Protein AF-0000000077535745 (afdb_homodimer)

Structure (mmCIF, N/CA/C/O backbone):
data_AF-0000000077535745-model_v1
#
loop_
_entity.id
_entity.type
_entity.pdbx_description
1 polymer 'ABC-type Fe3+ transport system'
#
loop_
_atom_site.group_PDB
_atom_site.id
_atom_site.type_symbol
_atom_site.label_atom_id
_atom_site.label_alt_id
_atom_site.label_comp_id
_atom_site.label_asym_id
_atom_site.label_entity_id
_atom_site.label_seq_id
_atom_site.pdbx_PDB_ins_code
_atom_site.Cartn_x
_atom_site.Cartn_y
_atom_site.Cartn_z
_atom_site.occupancy
_atom_site.B_iso_or_equiv
_atom_site.auth_seq_id
_atom_site.auth_comp_id
_atom_site.auth_asym_id
_atom_site.auth_atom_id
_atom_site.pdbx_PDB_model_num
ATOM 1 N N . MET A 1 1 ? -12.023 13.023 -37.688 1 26.36 1 MET A N 1
ATOM 2 C CA . MET A 1 1 ? -11.43 14.273 -37.219 1 26.36 1 MET A CA 1
ATOM 3 C C . MET A 1 1 ? -12.102 14.742 -35.938 1 26.36 1 MET A C 1
ATOM 5 O O . MET A 1 1 ? -13.055 15.523 -35.969 1 26.36 1 MET A O 1
ATOM 9 N N . GLY A 1 2 ? -12.422 13.891 -35 1 31.05 2 GLY A N 1
ATOM 10 C CA . GLY A 1 2 ? -13.164 14.219 -33.781 1 31.05 2 GLY A CA 1
ATOM 11 C C . GLY A 1 2 ? -12.516 15.32 -32.969 1 31.05 2 GLY A C 1
ATOM 12 O O . GLY A 1 2 ? -11.336 15.234 -32.625 1 31.05 2 GLY A O 1
ATOM 13 N N . ALA A 1 3 ? -13.023 16.625 -33.156 1 29.44 3 ALA A N 1
ATOM 14 C CA . ALA A 1 3 ? -12.547 17.859 -32.531 1 29.44 3 ALA A CA 1
ATOM 15 C C . ALA A 1 3 ? -12.359 17.672 -31.016 1 29.44 3 ALA A C 1
ATOM 17 O O . ALA A 1 3 ? -13.297 17.281 -30.312 1 29.44 3 ALA A O 1
ATOM 18 N N . ASN A 1 4 ? -11.219 17.328 -30.594 1 34.12 4 ASN A N 1
ATOM 19 C CA . ASN A 1 4 ? -10.883 17.469 -29.172 1 34.12 4 ASN A CA 1
ATOM 20 C C . ASN A 1 4 ? -11.234 18.844 -28.641 1 34.12 4 ASN A C 1
ATOM 22 O O . ASN A 1 4 ? -10.5 19.812 -28.875 1 34.12 4 ASN A O 1
ATOM 26 N N . ALA A 1 5 ? -12.516 19.203 -28.734 1 35.78 5 ALA A N 1
ATOM 27 C CA . ALA A 1 5 ? -12.82 20.5 -28.141 1 35.78 5 ALA A CA 1
ATOM 28 C C . ALA A 1 5 ? -12.07 20.703 -26.828 1 35.78 5 ALA A C 1
ATOM 30 O O . ALA A 1 5 ? -12.273 19.953 -25.875 1 35.78 5 ALA A O 1
ATOM 31 N N . ALA A 1 6 ? -11.055 21.344 -26.859 1 37.66 6 ALA A N 1
ATOM 32 C CA . ALA A 1 6 ? -10.328 21.812 -25.672 1 37.66 6 ALA A CA 1
ATOM 33 C C . ALA A 1 6 ? -11.289 22.438 -24.656 1 37.66 6 ALA A C 1
ATOM 35 O O . ALA A 1 6 ? -11.953 23.422 -24.953 1 37.66 6 ALA A O 1
ATOM 36 N N . VAL A 1 7 ? -11.898 21.812 -23.719 1 40.53 7 VAL A N 1
ATOM 37 C CA . VAL A 1 7 ? -12.68 22.406 -22.641 1 40.53 7 VAL A CA 1
ATOM 38 C C . VAL A 1 7 ? -11.945 23.625 -22.078 1 40.53 7 VAL A C 1
ATOM 40 O O . VAL A 1 7 ? -10.766 23.547 -21.734 1 40.53 7 VAL A O 1
ATOM 43 N N . SER A 1 8 ? -12.227 24.781 -22.344 1 42.53 8 SER A N 1
ATOM 44 C CA . SER A 1 8 ? -11.672 26.031 -21.828 1 42.53 8 SER A CA 1
ATOM 45 C C . SER A 1 8 ? -11.477 25.969 -20.328 1 42.53 8 SER A C 1
ATOM 47 O O . SER A 1 8 ? -12.359 25.516 -19.594 1 42.53 8 SER A O 1
ATOM 49 N N . PRO A 1 9 ? -10.281 25.922 -19.844 1 52.22 9 PRO A N 1
ATOM 50 C CA . PRO A 1 9 ? -10.094 25.969 -18.391 1 52.22 9 PRO A CA 1
ATOM 51 C C . PRO A 1 9 ? -11.023 26.969 -17.719 1 52.22 9 PRO A C 1
ATOM 53 O O . PRO A 1 9 ? -11.164 28.109 -18.188 1 52.22 9 PRO A O 1
ATOM 56 N N . SER A 1 10 ? -12.078 26.578 -17.094 1 62.28 10 SER A N 1
ATOM 57 C CA . SER A 1 10 ? -13.016 27.453 -16.391 1 62.28 10 SER A CA 1
ATOM 58 C C . SER A 1 10 ? -12.289 28.5 -15.555 1 62.28 10 SER A C 1
ATOM 60 O O . SER A 1 10 ? -11.352 28.172 -14.82 1 62.28 10 SER A O 1
ATOM 62 N N . ALA A 1 11 ? -12.398 29.781 -15.805 1 79.31 11 ALA A N 1
ATOM 63 C CA . ALA A 1 11 ? -11.82 30.938 -15.125 1 79.31 11 ALA A CA 1
ATOM 64 C C . ALA A 1 11 ? -12.117 30.891 -13.625 1 79.31 11 ALA A C 1
ATOM 66 O O . ALA A 1 11 ? -13.211 30.5 -13.211 1 79.31 11 ALA A O 1
ATOM 67 N N . ARG A 1 12 ? -11.086 31.078 -12.75 1 88.88 12 ARG A N 1
ATOM 68 C CA . ARG A 1 12 ? -11.273 31.109 -11.305 1 88.88 12 ARG A CA 1
ATOM 69 C C . ARG A 1 12 ? -12.141 32.281 -10.883 1 88.88 12 ARG A C 1
ATOM 71 O O . ARG A 1 12 ? -12.055 33.375 -11.484 1 88.88 12 ARG A O 1
ATOM 78 N N . TRP A 1 13 ? -13.039 32.094 -9.984 1 93.81 13 TRP A N 1
ATOM 79 C CA . TRP A 1 13 ? -13.828 33.156 -9.344 1 93.81 13 TRP A CA 1
ATOM 80 C C . TRP A 1 13 ? -13.055 33.781 -8.195 1 93.81 13 TRP A C 1
ATOM 82 O O . TRP A 1 13 ? -12.688 33.125 -7.23 1 93.81 13 TRP A O 1
ATOM 92 N N . VAL A 1 14 ? -12.789 35.031 -8.289 1 96.44 14 VAL A N 1
ATOM 93 C CA . VAL A 1 14 ? -12.094 35.781 -7.238 1 96.44 14 VAL A CA 1
ATOM 94 C C . VAL A 1 14 ? -13.117 36.438 -6.312 1 96.44 14 VAL A C 1
ATOM 96 O O . VAL A 1 14 ? -13.945 37.25 -6.762 1 96.44 14 VAL A O 1
ATOM 99 N N . GLU A 1 15 ? -13.023 36.062 -5.062 1 97.81 15 GLU A N 1
ATOM 100 C CA . GLU A 1 15 ? -13.984 36.594 -4.102 1 97.81 15 GLU A CA 1
ATOM 101 C C . GLU A 1 15 ? -13.805 38.094 -3.918 1 97.81 15 GLU A C 1
ATOM 103 O O . GLU A 1 15 ? -12.688 38.562 -3.697 1 97.81 15 GLU A O 1
ATOM 108 N N . LYS A 1 16 ? -14.914 38.812 -4.055 1 95.38 16 LYS A N 1
ATOM 109 C CA . LYS A 1 16 ? -14.883 40.25 -3.898 1 95.38 16 LYS A CA 1
ATOM 110 C C . LYS A 1 16 ? -15.727 40.719 -2.711 1 95.38 16 LYS A C 1
ATOM 112 O O . LYS A 1 16 ? -15.617 41.844 -2.256 1 95.38 16 LYS A O 1
ATOM 117 N N . ARG A 1 17 ? -16.531 39.781 -2.193 1 94.75 17 ARG A N 1
ATOM 118 C CA . ARG A 1 17 ? -17.391 40.094 -1.062 1 94.75 17 ARG A CA 1
ATOM 119 C C . ARG A 1 17 ? -16.578 40.25 0.222 1 94.75 17 ARG A C 1
ATOM 121 O O . ARG A 1 17 ? -15.5 39.656 0.344 1 94.75 17 ARG A O 1
ATOM 128 N N . SER A 1 18 ? -17.141 41.031 1.107 1 94.06 18 SER A N 1
ATOM 129 C CA . SER A 1 18 ? -16.578 41.062 2.453 1 94.06 18 SER A CA 1
ATOM 130 C C . SER A 1 18 ? -16.891 39.812 3.227 1 94.06 18 SER A C 1
ATOM 132 O O . SER A 1 18 ? -17.828 39.062 2.871 1 94.06 18 SER A O 1
ATOM 134 N N . LEU A 1 19 ? -16.094 39.625 4.316 1 95.25 19 LEU A N 1
ATOM 135 C CA . LEU A 1 19 ? -16.344 38.469 5.172 1 95.25 19 LEU A CA 1
ATOM 136 C C . LEU A 1 19 ? -17.75 38.531 5.766 1 95.25 19 LEU A C 1
ATOM 138 O O . LEU A 1 19 ? -18.422 37.5 5.906 1 95.25 19 LEU A O 1
ATOM 142 N N . ALA A 1 20 ? -18.219 39.688 6.086 1 96.12 20 ALA A N 1
ATOM 143 C CA . ALA A 1 20 ? -19.547 39.875 6.645 1 96.12 20 ALA A CA 1
ATOM 144 C C . ALA A 1 20 ? -20.625 39.469 5.645 1 96.12 20 ALA A C 1
ATOM 146 O O . ALA A 1 20 ? -21.625 38.844 6.02 1 96.12 20 ALA A O 1
ATOM 147 N N . GLN A 1 21 ? -20.453 39.812 4.422 1 97.75 21 GLN A N 1
ATOM 148 C CA . GLN A 1 21 ? -21.406 39.438 3.379 1 97.75 21 GLN A CA 1
ATOM 149 C C . GLN A 1 21 ? -21.438 37.938 3.156 1 97.75 21 GLN A C 1
ATOM 151 O O . GLN A 1 21 ? -22.516 37.344 2.975 1 97.75 21 GLN A O 1
ATOM 156 N N . ILE A 1 22 ? -20.297 37.312 3.139 1 98.31 22 ILE A N 1
ATOM 157 C CA . ILE A 1 22 ? -20.219 35.875 2.967 1 98.31 22 ILE A CA 1
ATOM 158 C C . ILE A 1 22 ? -20.875 35.188 4.156 1 98.31 22 ILE A C 1
ATOM 160 O O . ILE A 1 22 ? -21.578 34.188 3.992 1 98.31 22 ILE A O 1
ATOM 164 N N . TYR A 1 23 ? -20.625 35.75 5.371 1 98.56 23 TYR A N 1
ATOM 165 C CA . TYR A 1 23 ? -21.203 35.219 6.605 1 98.56 23 TYR A CA 1
ATOM 166 C C . TYR A 1 23 ? -22.719 35.25 6.555 1 98.56 23 TYR A C 1
ATOM 168 O O . TYR A 1 23 ? -23.375 34.25 6.836 1 98.56 23 TYR A O 1
ATOM 176 N N . ASP A 1 24 ? -23.312 36.375 6.125 1 98.5 24 ASP A N 1
ATOM 177 C CA . ASP A 1 24 ? -24.766 36.5 5.988 1 98.5 24 ASP A CA 1
ATOM 178 C C . ASP A 1 24 ? -25.312 35.469 5 1 98.5 24 ASP A C 1
ATOM 180 O O . ASP A 1 24 ? -26.359 34.844 5.246 1 98.5 24 ASP A O 1
ATOM 184 N N . ALA A 1 25 ? -24.609 35.281 3.883 1 98.56 25 ALA A N 1
ATOM 185 C CA . ALA A 1 25 ? -25.031 34.312 2.871 1 98.56 25 ALA A CA 1
ATOM 186 C C . ALA A 1 25 ? -25 32.906 3.424 1 98.56 25 ALA A C 1
ATOM 188 O O . ALA A 1 25 ? -25.875 32.094 3.119 1 98.56 25 ALA A O 1
ATOM 189 N N . ALA A 1 26 ? -23.969 32.594 4.199 1 98.81 26 ALA A N 1
ATOM 190 C CA . ALA A 1 26 ? -23.828 31.281 4.797 1 98.81 26 ALA A CA 1
ATOM 191 C C . ALA A 1 26 ? -24.953 31 5.789 1 98.81 26 ALA A C 1
ATOM 193 O O . ALA A 1 26 ? -25.484 29.891 5.848 1 98.81 26 ALA A O 1
ATOM 194 N N . LEU A 1 27 ? -25.312 32.062 6.598 1 98.69 27 LEU A N 1
ATOM 195 C CA . LEU A 1 27 ? -26.438 31.922 7.52 1 98.69 27 LEU A CA 1
ATOM 196 C C . LEU A 1 27 ? -27.734 31.641 6.766 1 98.69 27 LEU A C 1
ATOM 198 O O . LEU A 1 27 ? -28.516 30.781 7.156 1 98.69 27 LEU A O 1
ATOM 202 N N . THR A 1 28 ? -27.938 32.375 5.672 1 98.44 28 THR A N 1
ATOM 203 C CA . THR A 1 28 ? -29.125 32.219 4.855 1 98.44 28 THR A CA 1
ATOM 204 C C . THR A 1 28 ? -29.188 30.828 4.234 1 98.44 28 THR A C 1
ATOM 206 O O . THR A 1 28 ? -30.266 30.25 4.09 1 98.44 28 THR A O 1
ATOM 209 N N . GLU A 1 29 ? -28.016 30.25 3.887 1 98.56 29 GLU A N 1
ATOM 210 C CA . GLU A 1 29 ? -27.906 28.938 3.258 1 98.56 29 GLU A CA 1
ATOM 211 C C . GLU A 1 29 ? -28.25 27.828 4.238 1 98.56 29 GLU A C 1
ATOM 213 O O . GLU A 1 29 ? -28.609 26.719 3.83 1 98.56 29 GLU A O 1
ATOM 218 N N . GLY A 1 30 ? -28.234 28.078 5.602 1 97.69 30 GLY A N 1
ATOM 219 C CA . GLY A 1 30 ? -28.594 27.062 6.574 1 97.69 30 GLY A CA 1
ATOM 220 C C . GLY A 1 30 ? -27.609 26.953 7.73 1 97.69 30 GLY A C 1
ATOM 221 O O . GLY A 1 30 ? -27.875 26.25 8.703 1 97.69 30 GLY A O 1
ATOM 222 N N . GLY A 1 31 ? -26.438 27.594 7.617 1 98.12 31 GLY A N 1
ATOM 223 C CA . GLY A 1 31 ? -25.5 27.734 8.727 1 98.12 31 GLY A CA 1
ATOM 224 C C . GLY A 1 31 ? -24.703 26.469 9 1 98.12 31 GLY A C 1
ATOM 225 O O . GLY A 1 31 ? -24.422 26.141 10.156 1 98.12 31 GLY A O 1
ATOM 226 N N . VAL A 1 32 ? -24.469 25.641 7.98 1 98.19 32 VAL A N 1
ATOM 227 C CA . VAL A 1 32 ? -23.672 24.438 8.164 1 98.19 32 VAL A CA 1
ATOM 228 C C . VAL A 1 32 ? -22.594 24.359 7.082 1 98.19 32 VAL A C 1
ATOM 230 O O . VAL A 1 32 ? -22.828 24.734 5.934 1 98.19 32 VAL A O 1
ATOM 233 N N . VAL A 1 33 ? -21.438 23.984 7.445 1 98.69 33 VAL A N 1
ATOM 234 C CA . VAL A 1 33 ? -20.391 23.594 6.508 1 98.69 33 VAL A CA 1
ATOM 235 C C . VAL A 1 33 ? -19.828 22.234 6.902 1 98.69 33 VAL A C 1
ATOM 237 O O . VAL A 1 33 ? -19.406 22.031 8.047 1 98.69 33 VAL A O 1
ATOM 240 N N . THR A 1 34 ? -19.859 21.203 6.008 1 98.88 34 THR A N 1
ATOM 241 C CA . THR A 1 34 ? -19.344 19.859 6.246 1 98.88 34 THR A CA 1
ATOM 242 C C . THR A 1 34 ? -17.906 19.734 5.73 1 98.88 34 THR A C 1
ATOM 244 O O . THR A 1 34 ? -17.656 19.922 4.539 1 98.88 34 THR A O 1
ATOM 247 N N . VAL A 1 35 ? -16.969 19.438 6.641 1 98.81 35 VAL A N 1
ATOM 248 C CA . VAL A 1 35 ? -15.555 19.406 6.305 1 98.81 35 VAL A CA 1
ATOM 249 C C . VAL A 1 35 ? -14.969 18.031 6.68 1 98.81 35 VAL A C 1
ATOM 251 O O . VAL A 1 35 ? -15.172 17.562 7.797 1 98.81 35 VAL A O 1
ATOM 254 N N . TRP A 1 36 ? -14.328 17.359 5.73 1 98.69 36 TRP A N 1
ATOM 255 C CA . TRP A 1 36 ? -13.477 16.219 6.012 1 98.69 36 TRP A CA 1
ATOM 256 C C . TRP A 1 36 ? -12.008 16.625 6.07 1 98.69 36 TRP A C 1
ATOM 258 O O . TRP A 1 36 ? -11.461 17.156 5.098 1 98.69 36 TRP A O 1
ATOM 268 N N . HIS A 1 37 ? -11.438 16.516 7.219 1 98.75 37 HIS A N 1
ATOM 269 C CA . HIS A 1 37 ? -10.062 16.906 7.488 1 98.75 37 HIS A CA 1
ATOM 270 C C . HIS A 1 37 ? -9.195 15.703 7.812 1 98.75 37 HIS A C 1
ATOM 272 O O . HIS A 1 37 ? -9.57 14.859 8.633 1 98.75 37 HIS A O 1
ATOM 278 N N . GLY A 1 38 ? -8.07 15.602 7.121 1 98 38 GLY A N 1
ATOM 279 C CA . GLY A 1 38 ? -7.102 14.578 7.488 1 98 38 GLY A CA 1
ATOM 280 C C . GLY A 1 38 ? -6.57 14.734 8.898 1 98 38 GLY A C 1
ATOM 281 O O . GLY A 1 38 ? -6.344 15.859 9.359 1 98 38 GLY A O 1
ATOM 282 N N . GLY A 1 39 ? -6.387 13.688 9.547 1 96.12 39 GLY A N 1
ATOM 283 C CA . GLY A 1 39 ? -5.848 13.602 10.891 1 96.12 39 GLY A CA 1
ATOM 284 C C . GLY A 1 39 ? -5.777 12.18 11.422 1 96.12 39 GLY A C 1
ATOM 285 O O . GLY A 1 39 ? -6.297 11.258 10.789 1 96.12 39 GLY A O 1
ATOM 286 N N . ASP A 1 40 ? -5.02 12 12.539 1 93.12 40 ASP A N 1
ATOM 287 C CA . ASP A 1 40 ? -4.84 10.633 13.023 1 93.12 40 ASP A CA 1
ATOM 288 C C . ASP A 1 40 ? -5.211 10.516 14.5 1 93.12 40 ASP A C 1
ATOM 290 O O . ASP A 1 40 ? -4.863 9.531 15.156 1 93.12 40 ASP A O 1
ATOM 294 N N . GLU A 1 41 ? -5.926 11.562 15.023 1 92 41 GLU A N 1
ATOM 295 C CA . GLU A 1 41 ? -6.59 11.477 16.328 1 92 41 GLU A CA 1
ATOM 296 C C . GLU A 1 41 ? -7.965 12.141 16.281 1 92 41 GLU A C 1
ATOM 298 O O . GLU A 1 41 ? -8.141 13.172 15.633 1 92 41 GLU A O 1
ATOM 303 N N . PRO A 1 42 ? -8.938 11.617 17.016 1 85.88 42 PRO A N 1
ATOM 304 C CA . PRO A 1 42 ? -10.32 12.094 16.891 1 85.88 42 PRO A CA 1
ATOM 305 C C . PRO A 1 42 ? -10.484 13.555 17.297 1 85.88 42 PRO A C 1
ATOM 307 O O . PRO A 1 42 ? -11.352 14.258 16.781 1 85.88 42 PRO A O 1
ATOM 310 N N . ASN A 1 43 ? -9.688 14.031 18.156 1 87.56 43 ASN A N 1
ATOM 311 C CA . ASN A 1 43 ? -9.898 15.383 18.672 1 87.56 43 ASN A CA 1
ATOM 312 C C . ASN A 1 43 ? -9.016 16.391 17.922 1 87.56 43 ASN A C 1
ATOM 314 O O . ASN A 1 43 ? -9.047 17.578 18.234 1 87.56 43 ASN A O 1
ATOM 318 N N . GLN A 1 44 ? -8.398 15.828 16.984 1 89.06 44 GLN A N 1
ATOM 319 C CA . GLN A 1 44 ? -7.59 16.734 16.172 1 89.06 44 GLN A CA 1
ATOM 320 C C . GLN A 1 44 ? -8.469 17.75 15.438 1 89.06 44 GLN A C 1
ATOM 322 O O . GLN A 1 44 ? -9.547 17.406 14.953 1 89.06 44 GLN A O 1
ATOM 327 N N . MET A 1 45 ? -8.188 19.016 15.398 1 93.12 45 MET A N 1
ATOM 328 C CA . MET A 1 45 ? -8.797 20.141 14.695 1 93.12 45 MET A CA 1
ATOM 329 C C . MET A 1 45 ? -9.992 20.688 15.477 1 93.12 45 MET A C 1
ATOM 331 O O . MET A 1 45 ? -10.773 21.469 14.945 1 93.12 45 MET A O 1
ATOM 335 N N . ASP A 1 46 ? -10.203 20.141 16.766 1 94.31 46 ASP A N 1
ATOM 336 C CA . ASP A 1 46 ? -11.188 20.797 17.641 1 94.31 46 ASP A CA 1
ATOM 337 C C . ASP A 1 46 ? -10.906 22.281 17.766 1 94.31 46 ASP A C 1
ATOM 339 O O . ASP A 1 46 ? -11.836 23.094 17.844 1 94.31 46 ASP A O 1
ATOM 343 N N . GLY A 1 47 ? -9.633 22.625 17.828 1 94.88 47 GLY A N 1
ATOM 344 C CA . GLY A 1 47 ? -9.25 24.016 17.875 1 94.88 47 GLY A CA 1
ATOM 345 C C . GLY A 1 47 ? -9.695 24.812 16.656 1 94.88 47 GLY A C 1
ATOM 346 O O . GLY A 1 47 ? -10.18 25.938 16.781 1 94.88 47 GLY A O 1
ATOM 347 N N . LEU A 1 48 ? -9.5 24.234 15.508 1 97 48 LEU A N 1
ATOM 348 C CA . LEU A 1 48 ? -9.961 24.859 14.273 1 97 48 LEU A CA 1
ATOM 349 C C . LEU A 1 48 ? -11.469 25.062 14.289 1 97 48 LEU A C 1
ATOM 351 O O . LEU A 1 48 ? -11.961 26.141 13.953 1 97 48 LEU A O 1
ATOM 355 N N . LYS A 1 49 ? -12.188 24 14.695 1 98.06 49 LYS A N 1
ATOM 356 C CA . LYS A 1 49 ? -13.648 24.078 14.781 1 98.06 49 LYS A CA 1
ATOM 357 C C . LYS A 1 49 ? -14.086 25.188 15.727 1 98.06 49 LYS A C 1
ATOM 359 O O . LYS A 1 49 ? -14.93 26.016 15.367 1 98.06 49 LYS A O 1
ATOM 364 N N . ALA A 1 50 ? -13.516 25.219 16.875 1 97.94 50 ALA A N 1
ATOM 365 C CA . ALA A 1 50 ? -13.875 26.219 17.875 1 97.94 50 ALA A CA 1
ATOM 366 C C . ALA A 1 50 ? -13.602 27.625 17.359 1 97.94 50 ALA A C 1
ATOM 368 O O . ALA A 1 50 ? -14.438 28.516 17.484 1 97.94 50 ALA A O 1
ATOM 369 N N . ALA A 1 51 ? -12.43 27.828 16.781 1 97.81 51 ALA A N 1
ATOM 370 C CA . ALA A 1 51 ? -12.047 29.141 16.281 1 97.81 51 ALA A CA 1
ATOM 371 C C . ALA A 1 51 ? -13.023 29.625 15.211 1 97.81 51 ALA A C 1
ATOM 373 O O . ALA A 1 51 ? -13.422 30.797 15.211 1 97.81 51 ALA A O 1
ATOM 374 N N . PHE A 1 52 ? -13.406 28.766 14.297 1 98.62 52 PHE A N 1
ATOM 375 C CA . PHE A 1 52 ? -14.312 29.109 13.203 1 98.62 52 PHE A CA 1
ATOM 376 C C . PHE A 1 52 ? -15.695 29.453 13.742 1 98.62 52 PHE A C 1
ATOM 378 O O . PHE A 1 52 ? -16.266 30.484 13.383 1 98.62 52 PHE A O 1
ATOM 385 N N . GLU A 1 53 ? -16.219 28.594 14.625 1 98.69 53 GLU A N 1
ATOM 386 C CA . GLU A 1 53 ? -17.562 28.781 15.156 1 98.69 53 GLU A CA 1
ATOM 387 C C . GLU A 1 53 ? -17.625 30.016 16.062 1 98.69 53 GLU A C 1
ATOM 389 O O . GLU A 1 53 ? -18.656 30.688 16.125 1 98.69 53 GLU A O 1
ATOM 394 N N . ASP A 1 54 ? -16.531 30.312 16.75 1 98.25 54 ASP A N 1
ATOM 395 C CA . ASP A 1 54 ? -16.469 31.531 17.547 1 98.25 54 ASP A CA 1
ATOM 396 C C . ASP A 1 54 ? -16.484 32.781 16.656 1 98.25 54 ASP A C 1
ATOM 398 O O . ASP A 1 54 ? -17.125 33.781 17 1 98.25 54 ASP A O 1
ATOM 402 N N . ALA A 1 55 ? -15.812 32.719 15.586 1 97.88 55 ALA A N 1
ATOM 403 C CA . ALA A 1 55 ? -15.734 33.844 14.664 1 97.88 55 ALA A CA 1
ATOM 404 C C . ALA A 1 55 ? -17.062 34.094 13.961 1 97.88 55 ALA A C 1
ATOM 406 O O . ALA A 1 55 ? -17.406 35.219 13.609 1 97.88 55 ALA A O 1
ATOM 407 N N . PHE A 1 56 ? -17.828 33.031 13.805 1 98.56 56 PHE A N 1
ATOM 408 C CA . PHE A 1 56 ? -19.062 33.125 13.039 1 98.56 56 PHE A CA 1
ATOM 409 C C . PHE A 1 56 ? -20.203 32.469 13.789 1 98.56 56 PHE A C 1
ATOM 411 O O . PHE A 1 56 ? -20.688 31.406 13.375 1 98.56 56 PHE A O 1
ATOM 418 N N . PRO A 1 57 ? -20.766 33.156 14.789 1 98.5 57 PRO A N 1
ATOM 419 C CA . PRO A 1 57 ? -21.906 32.594 15.516 1 98.5 57 PRO A CA 1
ATOM 420 C C . PRO A 1 57 ? -23.062 32.219 14.594 1 98.5 57 PRO A C 1
ATOM 422 O O . PRO A 1 57 ? -23.375 32.969 13.656 1 98.5 57 PRO A O 1
ATOM 425 N N . GLY A 1 58 ? -23.594 31.016 14.859 1 98.56 58 GLY A N 1
ATOM 426 C CA . GLY A 1 58 ? -24.703 30.531 14.047 1 98.56 58 GLY A CA 1
ATOM 427 C C . GLY A 1 58 ? -24.266 29.578 12.953 1 98.56 58 GLY A C 1
ATOM 428 O O . GLY A 1 58 ? -25.109 28.891 12.352 1 98.56 58 GLY A O 1
ATOM 429 N N . ILE A 1 59 ? -23 29.516 12.641 1 98.75 59 ILE A N 1
ATOM 430 C CA . ILE A 1 59 ? -22.469 28.562 11.672 1 98.75 59 ILE A CA 1
ATOM 431 C C . ILE A 1 59 ? -21.906 27.344 12.398 1 98.75 59 ILE A C 1
ATOM 433 O O . ILE A 1 59 ? -21.188 27.484 13.383 1 98.75 59 ILE A O 1
ATOM 437 N N . THR A 1 60 ? -22.297 26.156 11.977 1 98.69 60 THR A N 1
ATOM 438 C CA . THR A 1 60 ? -21.781 24.906 12.523 1 98.69 60 THR A CA 1
ATOM 439 C C . THR A 1 60 ? -20.781 24.266 11.562 1 98.69 60 THR A C 1
ATOM 441 O O . THR A 1 60 ? -21.094 24.062 10.383 1 98.69 60 THR A O 1
ATOM 444 N N . LEU A 1 61 ? -19.562 24.062 12.031 1 98.75 61 LEU A N 1
ATOM 445 C CA . LEU A 1 61 ? -18.594 23.266 11.281 1 98.75 61 LEU A CA 1
ATOM 446 C C . LEU A 1 61 ? -18.781 21.766 11.562 1 98.75 61 LEU A C 1
ATOM 448 O O . LEU A 1 61 ? -18.375 21.281 12.617 1 98.75 61 LEU A O 1
ATOM 452 N N . ASN A 1 62 ? -19.438 21.047 10.711 1 98.44 62 ASN A N 1
ATOM 453 C CA . ASN A 1 62 ? -19.562 19.609 10.789 1 98.44 62 ASN A CA 1
ATOM 454 C C . ASN A 1 62 ? -18.281 18.906 10.352 1 98.44 62 ASN A C 1
ATOM 456 O O . ASN A 1 62 ? -18.094 18.625 9.164 1 98.44 62 ASN A O 1
ATOM 460 N N . LEU A 1 63 ? -17.422 18.672 11.305 1 98.12 63 LEU A N 1
ATOM 461 C CA . LEU A 1 63 ? -16.047 18.234 11.062 1 98.12 63 LEU A CA 1
ATOM 462 C C . LEU A 1 63 ? -15.906 16.734 11.273 1 98.12 63 LEU A C 1
ATOM 464 O O . LEU A 1 63 ? -16.359 16.203 12.289 1 98.12 63 LEU A O 1
ATOM 468 N N . THR A 1 64 ? -15.367 16 10.305 1 97.5 64 THR A N 1
ATOM 469 C CA . THR A 1 64 ? -14.984 14.602 10.438 1 97.5 64 THR A CA 1
ATOM 470 C C . THR A 1 64 ? -13.484 14.43 10.25 1 97.5 64 THR A C 1
ATOM 472 O O . THR A 1 64 ? -12.922 14.883 9.242 1 97.5 64 THR A O 1
ATOM 475 N N . ILE A 1 65 ? -12.859 13.82 11.266 1 97.44 65 ILE A N 1
ATOM 476 C CA . ILE A 1 65 ? -11.43 13.539 11.211 1 97.44 65 ILE A CA 1
ATOM 477 C C . ILE A 1 65 ? -11.211 12.07 10.859 1 97.44 65 ILE A C 1
ATOM 479 O O . ILE A 1 65 ? -11.852 11.188 11.422 1 97.44 65 ILE A O 1
ATOM 483 N N . ASP A 1 66 ? -10.352 11.82 9.875 1 97.06 66 ASP A N 1
ATOM 484 C CA . ASP A 1 66 ? -9.867 10.484 9.523 1 97.06 66 ASP A CA 1
ATOM 485 C C . ASP A 1 66 ? -8.523 10.562 8.797 1 97.06 66 ASP A C 1
ATOM 487 O O . ASP A 1 66 ? -8.062 11.656 8.453 1 97.06 66 ASP A O 1
ATOM 491 N N . LEU A 1 67 ? -7.895 9.453 8.719 1 97.81 67 LEU A N 1
ATOM 492 C CA . LEU A 1 67 ? -6.695 9.438 7.887 1 97.81 67 LEU A CA 1
ATOM 493 C C . LEU A 1 67 ? -7.016 9.891 6.465 1 97.81 67 LEU A C 1
ATOM 495 O O . LEU A 1 67 ? -8.047 9.523 5.91 1 97.81 67 LEU A O 1
ATOM 499 N N . SER A 1 68 ? -6.113 10.719 5.871 1 98.44 68 SER A N 1
ATOM 500 C CA . SER A 1 68 ? -6.32 11.25 4.523 1 98.44 68 SER A CA 1
ATOM 501 C C . SER A 1 68 ? -6.469 10.117 3.508 1 98.44 68 SER A C 1
ATOM 503 O O . SER A 1 68 ? -7.262 10.227 2.568 1 98.44 68 SER A O 1
ATOM 505 N N . LYS A 1 69 ? -5.754 9 3.719 1 97.75 69 LYS A N 1
ATOM 506 C CA . LYS A 1 69 ? -5.77 7.883 2.775 1 97.75 69 LYS A CA 1
ATOM 507 C C . LYS A 1 69 ? -7.117 7.172 2.785 1 97.75 69 LYS A C 1
ATOM 509 O O . LYS A 1 69 ? -7.422 6.391 1.88 1 97.75 69 LYS A O 1
ATOM 514 N N . TYR A 1 70 ? -7.957 7.418 3.779 1 98 70 TYR A N 1
ATOM 515 C CA . TYR A 1 70 ? -9.312 6.875 3.803 1 98 70 TYR A CA 1
ATOM 516 C C . TYR A 1 70 ? -10.32 7.906 3.309 1 98 70 TYR A C 1
ATOM 518 O O . TYR A 1 70 ? -11.203 7.59 2.506 1 98 70 TYR A O 1
ATOM 526 N N . HIS A 1 71 ? -10.133 9.18 3.725 1 98.44 71 HIS A N 1
ATOM 527 C CA . HIS A 1 71 ? -11 10.258 3.264 1 98.44 71 HIS A CA 1
ATOM 528 C C . HIS A 1 71 ? -11.008 10.344 1.741 1 98.44 71 HIS A C 1
ATOM 530 O O . HIS A 1 71 ? -12.062 10.547 1.134 1 98.44 71 HIS A O 1
ATOM 536 N N . ASP A 1 72 ? -9.859 10.25 1.147 1 98.38 72 ASP A N 1
ATOM 537 C CA . ASP A 1 72 ? -9.773 10.508 -0.287 1 98.38 72 ASP A CA 1
ATOM 538 C C . ASP A 1 72 ? -10.578 9.477 -1.076 1 98.38 72 ASP A C 1
ATOM 540 O O . ASP A 1 72 ? -11.32 9.836 -1.994 1 98.38 72 ASP A O 1
ATOM 544 N N . GLY A 1 73 ? -10.516 8.18 -0.668 1 97.88 73 GLY A N 1
ATOM 545 C CA . GLY A 1 73 ? -11.336 7.164 -1.318 1 97.88 73 GLY A CA 1
ATOM 546 C C . GLY A 1 73 ? -12.82 7.367 -1.095 1 97.88 73 GLY A C 1
ATOM 547 O O . GLY A 1 73 ? -13.633 7.117 -1.993 1 97.88 73 GLY A O 1
ATOM 548 N N . ASN A 1 74 ? -13.141 7.777 0.07 1 98.25 74 ASN A N 1
ATOM 549 C CA . ASN A 1 74 ? -14.547 8.016 0.378 1 98.25 74 ASN A CA 1
ATOM 550 C C . ASN A 1 74 ? -15.094 9.227 -0.372 1 98.25 74 ASN A C 1
ATOM 552 O O . ASN A 1 74 ? -16.266 9.266 -0.728 1 98.25 74 ASN A O 1
ATOM 556 N N . ILE A 1 75 ? -14.266 10.258 -0.654 1 98.81 75 ILE A N 1
ATOM 557 C CA . ILE A 1 75 ? -14.641 11.367 -1.525 1 98.81 75 ILE A CA 1
ATOM 558 C C . ILE A 1 75 ? -14.82 10.859 -2.955 1 98.81 75 ILE A C 1
ATOM 560 O O . ILE A 1 75 ? -15.797 11.195 -3.621 1 98.81 75 ILE A O 1
ATOM 564 N N . ASP A 1 76 ? -13.883 10.008 -3.416 1 98.38 76 ASP A N 1
ATOM 565 C CA . ASP A 1 76 ? -14.008 9.414 -4.746 1 98.38 76 ASP A CA 1
ATOM 566 C C . ASP A 1 76 ? -15.344 8.695 -4.906 1 98.38 76 ASP A C 1
ATOM 568 O O . ASP A 1 76 ? -15.961 8.758 -5.969 1 98.38 76 ASP A O 1
ATOM 572 N N . LYS A 1 77 ? -15.719 8.008 -3.857 1 97.12 77 LYS A N 1
ATOM 573 C CA . LYS A 1 77 ? -17 7.297 -3.898 1 97.12 77 LYS A CA 1
ATOM 574 C C . LYS A 1 77 ? -18.156 8.258 -4.094 1 97.12 77 LYS A C 1
ATOM 576 O O . LYS A 1 77 ? -19.047 8.008 -4.906 1 97.12 77 LYS A O 1
ATOM 581 N N . GLN A 1 78 ? -18.172 9.367 -3.354 1 98.44 78 GLN A N 1
ATOM 582 C CA . GLN A 1 78 ? -19.219 10.375 -3.52 1 98.44 78 GLN A CA 1
ATOM 583 C C . GLN A 1 78 ? -19.25 10.906 -4.949 1 98.44 78 GLN A C 1
ATOM 585 O O . GLN A 1 78 ? -20.312 11.055 -5.543 1 98.44 78 GLN A O 1
ATOM 590 N N . LEU A 1 79 ? -18.094 11.195 -5.5 1 98.56 79 LEU A N 1
ATOM 591 C CA . LEU A 1 79 ? -17.969 11.734 -6.852 1 98.56 79 LEU A CA 1
ATOM 592 C C . LEU A 1 79 ? -18.484 10.727 -7.879 1 98.56 79 LEU A C 1
ATOM 594 O O . LEU A 1 79 ? -19.266 11.086 -8.766 1 98.56 79 LEU A O 1
ATOM 598 N N . ALA A 1 80 ? -18.141 9.484 -7.688 1 96.12 80 ALA A N 1
ATOM 599 C CA . ALA A 1 80 ? -18.547 8.438 -8.625 1 96.12 80 ALA A CA 1
ATOM 600 C C . ALA A 1 80 ? -20.062 8.234 -8.594 1 96.12 80 ALA A C 1
ATOM 602 O O . ALA A 1 80 ? -20.672 7.93 -9.617 1 96.12 80 ALA A O 1
ATOM 603 N N . GLN A 1 81 ? -20.625 8.445 -7.438 1 96.5 81 GLN A N 1
ATOM 604 C CA . GLN A 1 81 ? -22.047 8.203 -7.25 1 96.5 81 GLN A CA 1
ATOM 605 C C . GLN A 1 81 ? -22.859 9.469 -7.484 1 96.5 81 GLN A C 1
ATOM 607 O O . GLN A 1 81 ? -24.094 9.445 -7.422 1 96.5 81 GLN A O 1
ATOM 612 N N . ASN A 1 82 ? -22.219 10.547 -7.75 1 97.38 82 ASN A N 1
ATOM 613 C CA . ASN A 1 82 ? -22.875 11.844 -7.883 1 97.38 82 ASN A CA 1
ATOM 614 C C . ASN A 1 82 ? -23.75 12.156 -6.668 1 97.38 82 ASN A C 1
ATOM 616 O O . ASN A 1 82 ? -24.906 12.547 -6.812 1 97.38 82 ASN A O 1
ATOM 620 N N . ASP A 1 83 ? -23.172 11.828 -5.574 1 97.81 83 ASP A N 1
ATOM 621 C CA . ASP A 1 83 ? -23.859 12.031 -4.297 1 97.81 83 ASP A CA 1
ATOM 622 C C . ASP A 1 83 ? -22.938 12.734 -3.293 1 97.81 83 ASP A C 1
ATOM 624 O O . ASP A 1 83 ? -22.719 12.227 -2.193 1 97.81 83 ASP A O 1
ATOM 628 N N . VAL A 1 84 ? -22.422 13.938 -3.705 1 98.62 84 VAL A N 1
ATOM 629 C CA . VAL A 1 84 ? -21.469 14.703 -2.9 1 98.62 84 VAL A CA 1
ATOM 630 C C . VAL A 1 84 ? -22.203 15.398 -1.758 1 98.62 84 VAL A C 1
ATOM 632 O O . VAL A 1 84 ? -23.156 16.141 -1.99 1 98.62 84 VAL A O 1
ATOM 635 N N . TYR A 1 85 ? -21.766 15.109 -0.488 1 98.62 85 TYR A N 1
ATOM 636 C CA . TYR A 1 85 ? -22.375 15.773 0.656 1 98.62 85 TYR A CA 1
ATOM 637 C C . TYR A 1 85 ? -21.328 16.5 1.488 1 98.62 85 TYR A C 1
ATOM 639 O O . TYR A 1 85 ? -21.672 17.25 2.404 1 98.62 85 TYR A O 1
ATOM 647 N N . VAL A 1 86 ? -20.047 16.266 1.193 1 98.88 86 VAL A N 1
ATOM 648 C CA . VAL A 1 86 ? -18.953 17 1.812 1 98.88 86 VAL A CA 1
ATOM 649 C C . VAL A 1 86 ? -18.75 18.312 1.077 1 98.88 86 VAL A C 1
ATOM 651 O O . VAL A 1 86 ? -18.781 18.359 -0.155 1 98.88 86 VAL A O 1
ATOM 654 N N . ASP A 1 87 ? -18.531 19.406 1.812 1 98.94 87 ASP A N 1
ATOM 655 C CA . ASP A 1 87 ? -18.359 20.734 1.22 1 98.94 87 ASP A CA 1
ATOM 656 C C . ASP A 1 87 ? -16.891 21 0.92 1 98.94 87 ASP A C 1
ATOM 658 O O . ASP A 1 87 ? -16.547 21.469 -0.17 1 98.94 87 ASP A O 1
ATOM 662 N N . SER A 1 88 ? -16.062 20.766 1.899 1 98.94 88 SER A N 1
ATOM 663 C CA . SER A 1 88 ? -14.641 21.047 1.835 1 98.94 88 SER A CA 1
ATOM 664 C C . SER A 1 88 ? -13.812 19.859 2.318 1 98.94 88 SER A C 1
ATOM 666 O O . SER A 1 88 ? -14.234 19.141 3.22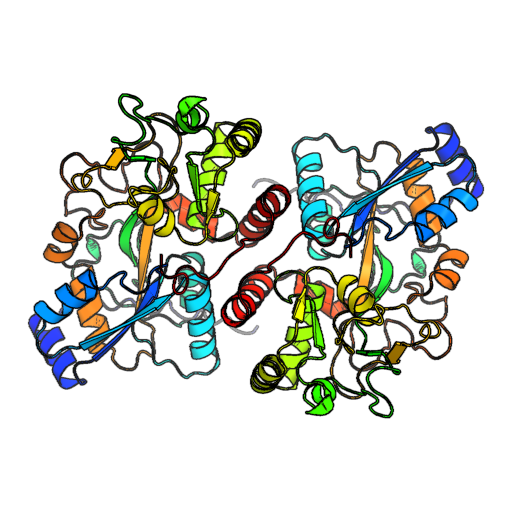3 1 98.94 88 SER A O 1
ATOM 668 N N . VAL A 1 89 ? -12.68 19.656 1.653 1 98.94 89 VAL A N 1
ATOM 669 C CA . VAL A 1 89 ? -11.758 18.594 2.021 1 98.94 89 VAL A CA 1
ATOM 670 C C . VAL A 1 89 ? -10.367 19.172 2.281 1 98.94 89 VAL A C 1
ATOM 672 O O . VAL A 1 89 ? -9.914 20.062 1.557 1 98.94 89 VAL A O 1
ATOM 675 N N . ILE A 1 90 ? -9.719 18.766 3.332 1 98.88 90 ILE A N 1
ATOM 676 C CA . ILE A 1 90 ? -8.359 19.141 3.711 1 98.88 90 ILE A CA 1
ATOM 677 C C . ILE A 1 90 ? -7.539 17.875 3.979 1 98.88 90 ILE A C 1
ATOM 679 O O . ILE A 1 90 ? -7.75 17.203 4.984 1 98.88 90 ILE A O 1
ATOM 683 N N . LEU A 1 91 ? -6.629 17.578 3.072 1 98.81 91 LEU A N 1
ATOM 684 C CA . LEU A 1 91 ? -5.949 16.297 3.139 1 98.81 91 LEU A CA 1
ATOM 685 C C . LEU A 1 91 ? -4.449 16.453 2.91 1 98.81 91 LEU A C 1
ATOM 687 O O . LEU A 1 91 ? -4.004 17.469 2.379 1 98.81 91 LEU A O 1
ATOM 691 N N . GLN A 1 92 ? -3.748 15.43 3.355 1 98.31 92 GLN A N 1
ATOM 692 C CA . GLN A 1 92 ? -2.314 15.305 3.117 1 98.31 92 GLN A CA 1
ATOM 693 C C . GLN A 1 92 ? -2.039 14.586 1.797 1 98.31 92 GLN A C 1
ATOM 695 O O . GLN A 1 92 ? -0.922 14.633 1.279 1 98.31 92 GLN A O 1
ATOM 700 N N . THR A 1 93 ? -3.029 13.836 1.231 1 98.38 93 THR A N 1
ATOM 701 C CA . THR A 1 93 ? -2.861 13.148 -0.042 1 98.38 93 THR A CA 1
ATOM 702 C C . THR A 1 93 ? -2.836 14.141 -1.199 1 98.38 93 THR A C 1
ATOM 704 O O . THR A 1 93 ? -3.77 14.195 -2 1 98.38 93 THR A O 1
ATOM 707 N N . LEU A 1 94 ? -1.735 14.805 -1.396 1 98.56 94 LEU A N 1
ATOM 708 C CA . LEU A 1 94 ? -1.588 15.953 -2.285 1 98.56 94 LEU A CA 1
ATOM 709 C C . LEU A 1 94 ? -1.819 15.547 -3.736 1 98.56 94 LEU A C 1
ATOM 711 O O . LEU A 1 94 ? -2.26 16.359 -4.551 1 98.56 94 LEU A O 1
ATOM 715 N N . HIS A 1 95 ? -1.6 14.281 -4.094 1 98.31 95 HIS A N 1
ATOM 716 C CA . HIS A 1 95 ? -1.765 13.781 -5.457 1 98.31 95 HIS A CA 1
ATOM 717 C C . HIS A 1 95 ? -3.234 13.758 -5.859 1 98.31 95 HIS A C 1
ATOM 719 O O . HIS A 1 95 ? -3.557 13.703 -7.047 1 98.31 95 HIS A O 1
ATOM 725 N N . ASP A 1 96 ? -4.145 13.789 -4.934 1 98.62 96 ASP A N 1
ATOM 726 C CA . ASP A 1 96 ? -5.57 13.703 -5.23 1 98.62 96 ASP A CA 1
ATOM 727 C C . ASP A 1 96 ? -6.082 15.008 -5.844 1 98.62 96 ASP A C 1
ATOM 729 O O . ASP A 1 96 ? -6.984 14.992 -6.684 1 98.62 96 ASP A O 1
ATOM 733 N N . PHE A 1 97 ? -5.527 16.109 -5.418 1 98.81 97 PHE A N 1
ATOM 734 C CA . PHE A 1 97 ? -6.086 17.406 -5.773 1 98.81 97 PHE A CA 1
ATOM 735 C C . PHE A 1 97 ? -5.926 17.672 -7.266 1 98.81 97 PHE A C 1
ATOM 737 O O . PHE A 1 97 ? -6.898 18 -7.949 1 98.81 97 PHE A O 1
ATOM 744 N N . PRO A 1 98 ? -4.715 17.484 -7.867 1 98.44 98 PRO A N 1
ATOM 745 C CA . PRO A 1 98 ? -4.641 17.625 -9.328 1 98.44 98 PRO A CA 1
ATOM 746 C C . PRO A 1 98 ? -5.531 16.609 -10.055 1 98.44 98 PRO A C 1
ATOM 748 O O . PRO A 1 98 ? -6.094 16.922 -11.109 1 98.44 98 PRO A O 1
ATOM 751 N N . ARG A 1 99 ? -5.641 15.398 -9.516 1 98.25 99 ARG A N 1
ATOM 752 C CA . ARG A 1 99 ? -6.523 14.406 -10.125 1 98.25 99 ARG A CA 1
ATOM 753 C C . ARG A 1 99 ? -7.977 14.867 -10.086 1 98.25 99 ARG A C 1
ATOM 755 O O . ARG A 1 99 ? -8.68 14.82 -11.094 1 98.25 99 ARG A O 1
ATOM 762 N N . TRP A 1 100 ? -8.445 15.383 -8.922 1 98.75 100 TRP A N 1
ATOM 763 C CA . TRP A 1 100 ? -9.812 15.875 -8.766 1 98.75 100 TRP A CA 1
ATOM 764 C C . TRP A 1 100 ? -10.055 17.094 -9.648 1 98.75 100 TRP A C 1
ATOM 766 O O . TRP A 1 100 ? -11.148 17.281 -10.172 1 98.75 100 TRP A O 1
ATOM 776 N N . LYS A 1 101 ? -9.023 17.953 -9.781 1 98.62 101 LYS A N 1
ATOM 777 C CA . LYS A 1 101 ? -9.125 19.078 -10.711 1 98.62 101 LYS A CA 1
ATOM 778 C C . LYS A 1 101 ? -9.375 18.594 -12.133 1 98.62 101 LYS A C 1
ATOM 780 O O . LYS A 1 101 ? -10.281 19.078 -12.812 1 98.62 101 LYS A O 1
ATOM 785 N N . LYS A 1 102 ? -8.602 17.625 -12.609 1 97.94 102 LYS A N 1
ATOM 786 C CA . LYS A 1 102 ? -8.742 17.078 -13.953 1 97.94 102 LYS A CA 1
ATOM 787 C C . LYS A 1 102 ? -10.125 16.469 -14.172 1 97.94 102 LYS A C 1
ATOM 789 O O . LYS A 1 102 ? -10.672 16.531 -15.273 1 97.94 102 LYS A O 1
ATOM 794 N N . GLN A 1 103 ? -10.695 16.016 -13.086 1 97.75 103 GLN A N 1
ATOM 795 C CA . GLN A 1 103 ? -12.016 15.398 -13.141 1 97.75 103 GLN A CA 1
ATOM 796 C C . GLN A 1 103 ? -13.117 16.453 -13.094 1 97.75 103 GLN A C 1
ATOM 798 O O . GLN A 1 103 ? -14.297 16.125 -13.219 1 97.75 103 GLN A O 1
ATOM 803 N N . GLY A 1 104 ? -12.727 17.703 -12.844 1 98 104 GLY A N 1
ATOM 804 C CA . GLY A 1 104 ? -13.711 18.766 -12.727 1 98 104 GLY A CA 1
ATOM 805 C C . GLY A 1 104 ? -14.484 18.719 -11.422 1 98 104 GLY A C 1
ATOM 806 O O . GLY A 1 104 ? -15.625 19.188 -11.359 1 98 104 GLY A O 1
ATOM 807 N N . ALA A 1 105 ? -13.867 18.141 -10.391 1 98.75 105 ALA A N 1
ATOM 808 C CA . ALA A 1 105 ? -14.594 17.859 -9.156 1 98.75 105 ALA A CA 1
ATOM 809 C C . ALA A 1 105 ? -14.43 19 -8.148 1 98.75 105 ALA A C 1
ATOM 811 O O . ALA A 1 105 ? -15.109 19.031 -7.117 1 98.75 105 ALA A O 1
ATOM 812 N N . LEU A 1 106 ? -13.562 19.984 -8.406 1 98.88 106 LEU A N 1
ATOM 813 C CA . LEU A 1 106 ? -13.242 21.031 -7.441 1 98.88 106 LEU A CA 1
ATOM 814 C C . LEU A 1 106 ? -13.742 22.391 -7.922 1 98.88 106 LEU A C 1
ATOM 816 O O . LEU A 1 106 ? -13.789 22.641 -9.125 1 98.88 106 LEU A O 1
ATOM 820 N N . LEU A 1 107 ? -14.102 23.219 -7.016 1 98.69 107 LEU A N 1
ATOM 821 C CA . LEU A 1 107 ? -14.562 24.562 -7.312 1 98.69 107 LEU A CA 1
ATOM 822 C C . LEU A 1 107 ? -13.383 25.5 -7.578 1 98.69 107 LEU A C 1
ATOM 824 O O . LEU A 1 107 ? -12.414 25.516 -6.812 1 98.69 107 LEU A O 1
ATOM 828 N N . ASN A 1 108 ? -13.438 26.266 -8.68 1 98.44 108 ASN A N 1
ATOM 829 C CA . ASN A 1 108 ? -12.461 27.312 -8.945 1 98.44 108 ASN A CA 1
ATOM 830 C C . ASN A 1 108 ? -12.773 28.578 -8.156 1 98.44 108 ASN A C 1
ATOM 832 O O . ASN A 1 108 ? -13.445 29.484 -8.656 1 98.44 108 ASN A O 1
ATOM 836 N N . TYR A 1 109 ? -12.25 28.641 -6.957 1 98.62 109 TYR A N 1
ATOM 837 C CA . TYR A 1 109 ? -12.625 29.734 -6.066 1 98.62 109 TYR A CA 1
ATOM 838 C C . TYR A 1 109 ? -11.406 30.281 -5.328 1 98.62 109 TYR A C 1
ATOM 840 O O . TYR A 1 109 ? -10.758 29.547 -4.574 1 98.62 109 TYR A O 1
ATOM 848 N N . ALA A 1 110 ? -11.156 31.562 -5.531 1 98.5 110 ALA A N 1
ATOM 849 C CA . ALA A 1 110 ? -10.07 32.25 -4.836 1 98.5 110 ALA A CA 1
ATOM 850 C C . ALA A 1 110 ? -10.602 33.062 -3.67 1 98.5 110 ALA A C 1
ATOM 852 O O . ALA A 1 110 ? -11.188 34.156 -3.871 1 98.5 110 ALA A O 1
ATOM 853 N N . PRO A 1 111 ? -10.359 32.594 -2.43 1 98.19 111 PRO A N 1
ATOM 854 C CA . PRO A 1 111 ? -10.766 33.406 -1.279 1 98.19 111 PRO A CA 1
ATOM 855 C C . PRO A 1 111 ? -10.031 34.75 -1.216 1 98.19 111 PRO A C 1
ATOM 857 O O . PRO A 1 111 ? -9.023 34.938 -1.908 1 98.19 111 PRO A O 1
ATOM 860 N N . VAL A 1 112 ? -10.578 35.625 -0.386 1 95.62 112 VAL A N 1
ATOM 861 C CA . VAL A 1 112 ? -9.852 36.875 -0.138 1 95.62 112 VAL A CA 1
ATOM 862 C C . VAL A 1 112 ? -8.477 36.562 0.441 1 95.62 112 VAL A C 1
ATOM 864 O O . VAL A 1 112 ? -8.352 35.781 1.387 1 95.62 112 VAL A O 1
ATOM 867 N N . GLY A 1 113 ? -7.449 37.125 -0.171 1 92.12 113 GLY A N 1
ATOM 868 C CA . GLY A 1 113 ? -6.098 36.875 0.295 1 92.12 113 GLY A CA 1
ATOM 869 C C . GLY A 1 113 ? -5.391 35.781 -0.482 1 92.12 113 GLY A C 1
ATOM 870 O O . GLY A 1 113 ? -4.199 35.531 -0.271 1 92.12 113 GLY A O 1
ATOM 871 N N . PHE A 1 114 ? -6.047 35.188 -1.394 1 97.56 114 PHE A N 1
ATOM 872 C CA . PHE A 1 114 ? -5.48 34.125 -2.201 1 97.56 114 PHE A CA 1
ATOM 873 C C . PHE A 1 114 ? -4.191 34.562 -2.877 1 97.56 114 PHE A C 1
ATOM 875 O O . PHE A 1 114 ? -3.254 33.781 -3.027 1 97.56 114 PHE A O 1
ATOM 882 N N . GLU A 1 115 ? -4.105 35.844 -3.27 1 96.62 115 GLU A N 1
ATOM 883 C CA . GLU A 1 115 ? -2.949 36.375 -3.982 1 96.62 115 GLU A CA 1
ATOM 884 C C . GLU A 1 115 ? -1.711 36.406 -3.09 1 96.62 115 GLU A C 1
ATOM 886 O O . GLU A 1 115 ? -0.585 36.5 -3.584 1 96.62 115 GLU A O 1
ATOM 891 N N . ARG A 1 116 ? -1.923 36.281 -1.768 1 97.62 116 ARG A N 1
ATOM 892 C CA . ARG A 1 116 ? -0.809 36.312 -0.826 1 97.62 116 ARG A CA 1
ATOM 893 C C . ARG A 1 116 ? -0.282 34.938 -0.54 1 97.62 116 ARG A C 1
ATOM 895 O O . ARG A 1 116 ? 0.775 34.75 0.074 1 97.62 116 ARG A O 1
ATOM 902 N N . VAL A 1 117 ? -0.996 33.906 -0.912 1 98.38 117 VAL A N 1
ATOM 903 C CA . VAL A 1 117 ? -0.508 32.531 -0.756 1 98.38 117 VAL A CA 1
ATOM 904 C C . VAL A 1 117 ? 0.687 32.312 -1.679 1 98.38 117 VAL A C 1
ATOM 906 O O . VAL A 1 117 ? 0.664 32.719 -2.846 1 98.38 117 VAL A O 1
ATOM 909 N N . PHE A 1 118 ? 1.757 31.75 -1.193 1 98 118 PHE A N 1
ATOM 910 C CA . PHE A 1 118 ? 2.918 31.453 -2.025 1 98 118 PHE A CA 1
ATOM 911 C C . PHE A 1 118 ? 2.506 30.719 -3.291 1 98 118 PHE A C 1
ATOM 913 O O . PHE A 1 118 ? 1.734 29.75 -3.229 1 98 118 PHE A O 1
ATOM 920 N N . PRO A 1 119 ? 3.033 31.094 -4.453 1 97.38 119 PRO A N 1
ATOM 921 C CA . PRO A 1 119 ? 2.613 30.5 -5.723 1 97.38 119 PRO A CA 1
ATOM 922 C C . PRO A 1 119 ? 2.846 29 -5.773 1 97.38 119 PRO A C 1
ATOM 924 O O . PRO A 1 119 ? 2.066 28.266 -6.395 1 97.38 119 PRO A O 1
ATOM 927 N N . SER A 1 120 ? 3.848 28.516 -5.086 1 97 120 SER A N 1
ATOM 928 C CA . SER A 1 120 ? 4.191 27.094 -5.137 1 97 120 SER A CA 1
ATOM 929 C C . SER A 1 120 ? 3.27 26.266 -4.25 1 97 120 SER A C 1
ATOM 931 O O . SER A 1 120 ? 3.303 25.031 -4.281 1 97 120 SER A O 1
ATOM 933 N N . LEU A 1 121 ? 2.422 26.906 -3.455 1 98.19 121 LEU A N 1
ATOM 934 C CA . LEU A 1 121 ? 1.591 26.188 -2.492 1 98.19 121 LEU A CA 1
ATOM 935 C C . LEU A 1 121 ? 0.117 26.281 -2.869 1 98.19 121 LEU A C 1
ATOM 937 O O . LEU A 1 121 ? -0.758 26 -2.047 1 98.19 121 LEU A O 1
ATOM 941 N N . LYS A 1 122 ? -0.158 26.734 -4.094 1 98.25 122 LYS A N 1
ATOM 942 C CA . LYS A 1 122 ? -1.536 26.844 -4.559 1 98.25 122 LYS A CA 1
ATOM 943 C C . LYS A 1 122 ? -1.646 26.5 -6.043 1 98.25 122 LYS A C 1
ATOM 945 O O . LYS A 1 122 ? -0.662 26.578 -6.777 1 98.25 122 LYS A O 1
ATOM 950 N N . ASP A 1 123 ? -2.799 26.047 -6.387 1 98.31 123 ASP A N 1
ATOM 951 C CA . ASP A 1 123 ? -3.162 25.891 -7.793 1 98.31 123 ASP A CA 1
ATOM 952 C C . ASP A 1 123 ? -3.482 27.25 -8.43 1 98.31 123 ASP A C 1
ATOM 954 O O . ASP A 1 123 ? -4.203 28.062 -7.844 1 98.31 123 ASP A O 1
ATOM 958 N N . ARG A 1 124 ? -3.049 27.516 -9.617 1 96.31 124 ARG A N 1
ATOM 959 C CA . ARG A 1 124 ? -3.217 28.812 -10.273 1 96.31 124 ARG A CA 1
ATOM 960 C C . ARG A 1 124 ? -4.691 29.109 -10.508 1 96.31 124 ARG A C 1
ATOM 962 O O . ARG A 1 124 ? -5.102 30.281 -10.477 1 96.31 124 ARG A O 1
ATOM 969 N N . ASP A 1 125 ? -5.48 28.078 -10.688 1 97.56 125 ASP A N 1
ATOM 970 C CA . ASP A 1 125 ? -6.902 28.25 -10.961 1 97.56 125 ASP A CA 1
ATOM 971 C C . ASP A 1 125 ? -7.707 28.312 -9.664 1 97.56 125 ASP A C 1
ATOM 973 O O . ASP A 1 125 ? -8.938 28.391 -9.695 1 97.56 125 ASP A O 1
ATOM 977 N N . ALA A 1 126 ? -7.059 28.188 -8.562 1 98.38 126 ALA A N 1
ATOM 978 C CA . ALA A 1 126 ? -7.637 28.297 -7.227 1 98.38 126 ALA A CA 1
ATOM 979 C C . ALA A 1 126 ? -8.586 27.125 -6.945 1 98.38 126 ALA A C 1
ATOM 981 O O . ALA A 1 126 ? -9.578 27.281 -6.238 1 98.38 126 ALA A O 1
ATOM 982 N N . THR A 1 127 ? -8.289 25.984 -7.523 1 98.56 127 THR A N 1
ATOM 983 C CA . THR A 1 127 ? -9.086 24.797 -7.223 1 98.56 127 THR A CA 1
ATOM 984 C C . THR A 1 127 ? -8.672 24.203 -5.883 1 98.56 127 THR A C 1
ATOM 986 O O . THR A 1 127 ? -9.453 23.484 -5.25 1 98.56 127 THR A O 1
ATOM 989 N N . TYR A 1 128 ? -7.422 24.422 -5.48 1 98.81 128 TYR A N 1
ATOM 990 C CA . TYR A 1 128 ? -6.906 23.969 -4.191 1 98.81 128 TYR A CA 1
ATOM 991 C C . TYR A 1 128 ? -5.691 24.797 -3.777 1 98.81 128 TYR A C 1
ATOM 993 O O . TYR A 1 128 ? -5.059 25.438 -4.613 1 98.81 128 TYR A O 1
ATOM 1001 N N . TYR A 1 129 ? -5.375 24.828 -2.543 1 98.81 129 TYR A N 1
ATOM 1002 C CA . TYR A 1 129 ? -4.273 25.594 -1.981 1 98.81 129 TYR A CA 1
ATOM 1003 C C . TYR A 1 129 ? -3.938 25.125 -0.572 1 98.81 129 TYR A C 1
ATOM 1005 O O . TYR A 1 129 ? -4.785 24.562 0.118 1 98.81 129 TYR A O 1
ATOM 1013 N N . GLY A 1 130 ? -2.703 25.312 -0.217 1 98.56 130 GLY A N 1
ATOM 1014 C CA . GLY A 1 130 ? -2.342 25.094 1.176 1 98.56 130 GLY A CA 1
ATOM 1015 C C . GLY A 1 130 ? -3.025 26.062 2.123 1 98.56 130 GLY A C 1
ATOM 1016 O O . GLY A 1 130 ? -3.248 27.234 1.778 1 98.56 130 GLY A O 1
ATOM 1017 N N . TYR A 1 131 ? -3.322 25.594 3.363 1 97.56 131 TYR A N 1
ATOM 1018 C CA . TYR A 1 131 ? -3.869 26.562 4.297 1 97.56 131 TYR A CA 1
ATOM 1019 C C . TYR A 1 131 ? -2.984 26.688 5.535 1 97.56 131 TYR A C 1
ATOM 1021 O O . TYR A 1 131 ? -3.062 27.688 6.262 1 97.56 131 TYR A O 1
ATOM 1029 N N . ILE A 1 132 ? -2.098 25.672 5.812 1 97.31 132 ILE A N 1
ATOM 1030 C CA . ILE A 1 132 ? -1.014 25.781 6.785 1 97.31 132 ILE A CA 1
ATOM 1031 C C . ILE A 1 132 ? 0.166 24.922 6.332 1 97.31 132 ILE A C 1
ATOM 1033 O O . ILE A 1 132 ? -0.004 23.984 5.543 1 97.31 132 ILE A O 1
ATOM 1037 N N . GLY A 1 133 ? 1.353 25.344 6.781 1 97.19 133 GLY A N 1
ATOM 1038 C CA . GLY A 1 133 ? 2.533 24.516 6.609 1 97.19 133 GLY A CA 1
ATOM 1039 C C . GLY A 1 133 ? 2.793 23.594 7.793 1 97.19 133 GLY A C 1
ATOM 1040 O O . GLY A 1 133 ? 2.688 24.016 8.945 1 97.19 133 GLY A O 1
ATOM 1041 N N . LEU A 1 134 ? 3.102 22.359 7.508 1 97.19 134 LEU A N 1
ATOM 1042 C CA . LEU A 1 134 ? 3.418 21.344 8.5 1 97.19 134 LEU A CA 1
ATOM 1043 C C . LEU A 1 134 ? 4.773 20.703 8.211 1 97.19 134 LEU A C 1
ATOM 1045 O O . LEU A 1 134 ? 5.344 20.906 7.137 1 97.19 134 LEU A O 1
ATOM 1049 N N . GLY A 1 135 ? 5.234 19.953 9.148 1 96.81 135 GLY A N 1
ATOM 1050 C CA . GLY A 1 135 ? 6.473 19.203 9.008 1 96.81 135 GLY A CA 1
ATOM 1051 C C . GLY A 1 135 ? 6.758 18.281 10.18 1 96.81 135 GLY A C 1
ATOM 1052 O O . GLY A 1 135 ? 6.016 18.281 11.172 1 96.81 135 GLY A O 1
ATOM 1053 N N . TRP A 1 136 ? 7.781 17.5 10.016 1 98 136 TRP A N 1
ATOM 1054 C CA . TRP A 1 136 ? 8.227 16.672 11.125 1 98 136 TRP A CA 1
ATOM 1055 C C . TRP A 1 136 ? 9.391 17.328 11.859 1 98 136 TRP A C 1
ATOM 1057 O O . TRP A 1 136 ? 10.172 18.062 11.266 1 98 136 TRP A O 1
ATOM 1067 N N . GLN A 1 137 ? 9.445 17.078 13.133 1 97.69 137 GLN A N 1
ATOM 1068 C CA . GLN A 1 137 ? 10.438 17.641 14.039 1 97.69 137 GLN A CA 1
ATOM 1069 C C . GLN A 1 137 ? 11.203 16.547 14.773 1 97.69 137 GLN A C 1
ATOM 1071 O O . GLN A 1 137 ? 10.766 15.391 14.812 1 97.69 137 GLN A O 1
ATOM 1076 N N . LEU A 1 138 ? 12.414 16.875 15.227 1 98.69 138 LEU A N 1
ATOM 1077 C CA . LEU A 1 138 ? 13.062 16.062 16.25 1 98.69 138 LEU A CA 1
ATOM 1078 C C . LEU A 1 138 ? 12.508 16.391 17.625 1 98.69 138 LEU A C 1
ATOM 1080 O O . LEU A 1 138 ? 12.641 17.531 18.109 1 98.69 138 LEU A O 1
ATOM 1084 N N . VAL A 1 139 ? 11.852 15.469 18.234 1 98.69 139 VAL A N 1
ATOM 1085 C CA . VAL A 1 139 ? 11.156 15.68 19.5 1 98.69 139 VAL A CA 1
ATOM 1086 C C . VAL A 1 139 ? 11.68 14.703 20.547 1 98.69 139 VAL A C 1
ATOM 1088 O O . VAL A 1 139 ? 11.875 13.516 20.266 1 98.69 139 VAL A O 1
ATOM 1091 N N . TRP A 1 140 ? 11.969 15.172 21.766 1 98.75 140 TRP A N 1
ATOM 1092 C CA . TRP A 1 140 ? 12.328 14.25 22.844 1 98.75 140 TRP A CA 1
ATOM 1093 C C . TRP A 1 140 ? 11.883 14.789 24.203 1 98.75 140 TRP A C 1
ATOM 1095 O O . TRP A 1 140 ? 11.672 15.992 24.359 1 98.75 140 TRP A O 1
ATOM 1105 N N . ASN A 1 141 ? 11.602 13.898 25.062 1 98.56 141 ASN A N 1
ATOM 1106 C CA . ASN A 1 141 ? 11.273 14.188 26.453 1 98.56 141 ASN A CA 1
ATOM 1107 C C . ASN A 1 141 ? 12.531 14.445 27.281 1 98.56 141 ASN A C 1
ATOM 1109 O O . ASN A 1 141 ? 13.289 13.516 27.578 1 98.56 141 ASN A O 1
ATOM 1113 N N . GLY A 1 142 ? 12.719 15.664 27.719 1 97.31 142 GLY A N 1
ATOM 1114 C CA . GLY A 1 142 ? 13.93 16.078 28.422 1 97.31 142 GLY A CA 1
ATOM 1115 C C . GLY A 1 142 ? 14.078 15.43 29.781 1 97.31 142 GLY A C 1
ATOM 1116 O O . GLY A 1 142 ? 15.188 15.32 30.297 1 97.31 142 GLY A O 1
ATOM 1117 N N . GLU A 1 143 ? 13 14.992 30.359 1 97.31 143 GLU A N 1
ATOM 1118 C CA . GLU A 1 143 ? 13.039 14.32 31.656 1 97.31 143 GLU A CA 1
ATOM 1119 C C . GLU A 1 143 ? 13.531 12.891 31.516 1 97.31 143 GLU A C 1
ATOM 1121 O O . GLU A 1 143 ? 14.156 12.352 32.438 1 97.31 143 GLU A O 1
ATOM 1126 N N . LYS A 1 144 ? 13.328 12.328 30.359 1 97.44 144 LYS A N 1
ATOM 1127 C CA . LYS A 1 144 ? 13.711 10.945 30.094 1 97.44 144 LYS A CA 1
ATOM 1128 C C . LYS A 1 144 ? 15.117 10.867 29.5 1 97.44 144 LYS A C 1
ATOM 1130 O O . LYS A 1 144 ? 15.742 9.805 29.516 1 97.44 144 LYS A O 1
ATOM 1135 N N . LEU A 1 145 ? 15.523 11.961 28.938 1 96.38 145 LEU A N 1
ATOM 1136 C CA . LEU A 1 145 ? 16.844 12.047 28.328 1 96.38 145 LEU A CA 1
ATOM 1137 C C . LEU A 1 145 ? 17.609 13.258 28.859 1 96.38 145 LEU A C 1
ATOM 1139 O O . LEU A 1 145 ? 18.062 14.102 28.078 1 96.38 145 LEU A O 1
ATOM 1143 N N . PRO A 1 146 ? 17.797 13.266 30.156 1 93.75 146 PRO A N 1
ATOM 1144 C CA . PRO A 1 146 ? 18.469 14.453 30.688 1 93.75 146 PRO A CA 1
ATOM 1145 C C . PRO A 1 146 ? 19.875 14.633 30.109 1 93.75 146 PRO A C 1
ATOM 1147 O O . PRO A 1 146 ? 20.672 13.688 30.094 1 93.75 146 PRO A O 1
ATOM 1150 N N . GLY A 1 147 ? 20.156 15.852 29.594 1 92.44 147 GLY A N 1
ATOM 1151 C CA . GLY A 1 147 ? 21.484 16.188 29.109 1 92.44 147 GLY A CA 1
ATOM 1152 C C . GLY A 1 147 ? 21.797 15.594 27.75 1 92.44 147 GLY A C 1
ATOM 1153 O O . GLY A 1 147 ? 22.922 15.68 27.266 1 92.44 147 GLY A O 1
ATOM 1154 N N . ASN A 1 148 ? 20.797 15.023 27.109 1 92.12 148 ASN A N 1
ATOM 1155 C CA . ASN A 1 148 ? 21.016 14.352 25.844 1 92.12 148 ASN A CA 1
ATOM 1156 C C . ASN A 1 148 ? 20.172 14.992 24.734 1 92.12 148 ASN A C 1
ATOM 1158 O O . ASN A 1 148 ? 19.297 14.344 24.156 1 92.12 148 ASN A O 1
ATOM 1162 N N . ALA A 1 149 ? 20.594 16.156 24.406 1 95.75 149 ALA A N 1
ATOM 1163 C CA . ALA A 1 149 ? 19.906 16.891 23.344 1 95.75 149 ALA A CA 1
ATOM 1164 C C . ALA A 1 149 ? 20.094 16.203 21.984 1 95.75 149 ALA A C 1
ATOM 1166 O O . ALA A 1 149 ? 21.172 15.688 21.688 1 95.75 149 ALA A O 1
ATOM 1167 N N . ILE A 1 150 ? 19.062 16.125 21.219 1 98.31 150 ILE A N 1
ATOM 1168 C CA . ILE A 1 150 ? 19.078 15.586 19.859 1 98.31 150 ILE A CA 1
ATOM 1169 C C . ILE A 1 150 ? 19.141 16.734 18.844 1 98.31 150 ILE A C 1
ATOM 1171 O O . ILE A 1 150 ? 18.359 17.672 18.922 1 98.31 150 ILE A O 1
ATOM 1175 N N . GLN A 1 151 ? 20.078 16.672 17.875 1 97.94 151 GLN A N 1
ATOM 1176 C CA . GLN A 1 151 ? 20.266 17.781 16.953 1 97.94 151 GLN A CA 1
ATOM 1177 C C . GLN A 1 151 ? 20.125 17.344 15.508 1 97.94 151 GLN A C 1
ATOM 1179 O O . GLN A 1 151 ? 20 18.172 14.609 1 97.94 151 GLN A O 1
ATOM 1184 N N . ASP A 1 152 ? 20.25 16.047 15.359 1 98.5 152 ASP A N 1
ATOM 1185 C CA . ASP A 1 152 ? 20.156 15.523 14 1 98.5 152 ASP A CA 1
ATOM 1186 C C . ASP A 1 152 ? 19.672 14.078 14 1 98.5 152 ASP A C 1
ATOM 1188 O O . ASP A 1 152 ? 19.5 13.477 15.062 1 98.5 152 ASP A O 1
ATOM 1192 N N . PHE A 1 153 ? 19.438 13.539 12.758 1 98.81 153 PHE A N 1
ATOM 1193 C CA . PHE A 1 153 ? 18.938 12.18 12.617 1 98.81 153 PHE A CA 1
ATOM 1194 C C . PHE A 1 153 ? 19.953 11.164 13.117 1 98.81 153 PHE A C 1
ATOM 1196 O O . PHE A 1 153 ? 19.578 10.117 13.648 1 98.81 153 PHE A O 1
ATOM 1203 N N . THR A 1 154 ? 21.234 11.453 13.031 1 98.69 154 THR A N 1
ATOM 1204 C CA . THR A 1 154 ? 22.266 10.523 13.461 1 98.69 154 THR A CA 1
ATOM 1205 C C . THR A 1 154 ? 22.281 10.383 14.984 1 98.69 154 THR A C 1
ATOM 1207 O O . THR A 1 154 ? 22.719 9.367 15.516 1 98.69 154 THR A O 1
ATOM 1210 N N . ASP A 1 155 ? 21.75 11.398 15.688 1 98.75 155 ASP A N 1
ATOM 1211 C CA . ASP A 1 155 ? 21.734 11.344 17.156 1 98.75 155 ASP A CA 1
ATOM 1212 C C . ASP A 1 155 ? 20.766 10.266 17.641 1 98.75 155 ASP A C 1
ATOM 1214 O O . ASP A 1 155 ? 20.906 9.773 18.766 1 98.75 155 ASP A O 1
ATOM 1218 N N . PHE A 1 156 ? 19.859 9.844 16.859 1 98.88 156 PHE A N 1
ATOM 1219 C CA . PHE A 1 156 ? 18.891 8.812 17.234 1 98.88 156 PHE A CA 1
ATOM 1220 C C . PHE A 1 156 ? 19.578 7.457 17.344 1 98.88 156 PHE A C 1
ATOM 1222 O O . PHE A 1 156 ? 19 6.508 17.875 1 98.88 156 PHE A O 1
ATOM 1229 N N . LEU A 1 157 ? 20.812 7.348 16.891 1 98.81 157 LEU A N 1
ATOM 1230 C CA . LEU A 1 157 ? 21.547 6.082 16.891 1 98.81 157 LEU A CA 1
ATOM 1231 C C . LEU A 1 157 ? 22.422 5.949 18.125 1 98.81 157 LEU A C 1
ATOM 1233 O O . LEU A 1 157 ? 23.078 4.918 18.328 1 98.81 157 LEU A O 1
ATOM 1237 N N . ARG A 1 158 ? 22.406 6.996 18.984 1 98.5 158 ARG A N 1
ATOM 1238 C CA . ARG A 1 158 ? 23.234 6.957 20.188 1 98.5 158 ARG A CA 1
ATOM 1239 C C . ARG A 1 158 ? 22.797 5.84 21.125 1 98.5 158 ARG A C 1
ATOM 1241 O O . ARG A 1 158 ? 21.594 5.602 21.297 1 98.5 158 ARG A O 1
ATOM 1248 N N . PRO A 1 159 ? 23.734 5.273 21.781 1 97.88 159 PRO A N 1
ATOM 1249 C CA . PRO A 1 159 ? 23.422 4.148 22.672 1 97.88 159 PRO A CA 1
ATOM 1250 C C . PRO A 1 159 ? 22.406 4.512 23.75 1 97.88 159 PRO A C 1
ATOM 1252 O O . PRO A 1 159 ? 21.625 3.66 24.172 1 97.88 159 PRO A O 1
ATOM 1255 N N . GLU A 1 160 ? 22.312 5.734 24.203 1 96.69 160 GLU A N 1
ATOM 1256 C CA . GLU A 1 160 ? 21.406 6.188 25.25 1 96.69 160 GLU A CA 1
ATOM 1257 C C . GLU A 1 160 ? 19.953 6.109 24.781 1 96.69 160 GLU A C 1
ATOM 1259 O O . GLU A 1 160 ? 19.031 6.145 25.609 1 96.69 160 GLU A O 1
ATOM 1264 N N . LEU A 1 161 ? 19.75 5.949 23.484 1 98.38 161 LEU A N 1
ATOM 1265 C CA . LEU A 1 161 ? 18.391 5.969 22.938 1 98.38 161 LEU A CA 1
ATOM 1266 C C . LEU A 1 161 ? 17.922 4.562 22.594 1 98.38 161 LEU A C 1
ATOM 1268 O O . LEU A 1 161 ? 16.797 4.375 22.125 1 98.38 161 LEU A O 1
ATOM 1272 N N . LYS A 1 162 ? 18.75 3.574 22.844 1 98.25 162 LYS A N 1
ATOM 1273 C CA . LYS A 1 162 ? 18.328 2.195 22.641 1 98.25 162 LYS A CA 1
ATOM 1274 C C . LYS A 1 162 ? 17.062 1.883 23.438 1 98.25 162 LYS A C 1
ATOM 1276 O O . LYS A 1 162 ? 16.953 2.25 24.609 1 98.25 162 LYS A O 1
ATOM 1281 N N . ASP A 1 163 ? 16.078 1.302 22.828 1 98.5 163 ASP A N 1
ATOM 1282 C CA . ASP A 1 163 ? 14.797 0.886 23.406 1 98.5 163 ASP A CA 1
ATOM 1283 C C . ASP A 1 163 ? 13.992 2.092 23.891 1 98.5 163 ASP A C 1
ATOM 1285 O O . ASP A 1 163 ? 13.102 1.956 24.734 1 98.5 163 ASP A O 1
ATOM 1289 N N . LYS A 1 164 ? 14.25 3.346 23.344 1 98.75 164 LYS A N 1
ATOM 1290 C CA . LYS A 1 164 ? 13.57 4.539 23.859 1 98.75 164 LYS A CA 1
ATOM 1291 C C . LYS A 1 164 ? 12.891 5.305 22.719 1 98.75 164 LYS A C 1
ATOM 1293 O O . LYS A 1 164 ? 12.289 6.352 22.953 1 98.75 164 LYS A O 1
ATOM 1298 N N . LEU A 1 165 ? 13 4.734 21.531 1 98.94 165 LEU A N 1
ATOM 1299 C CA . LEU A 1 165 ? 12.422 5.41 20.375 1 98.94 165 LEU A CA 1
ATOM 1300 C C . LEU A 1 165 ? 11.008 4.922 20.109 1 98.94 165 LEU A C 1
ATOM 1302 O O . LEU A 1 165 ? 10.719 3.73 20.266 1 98.94 165 LEU A O 1
ATOM 1306 N N . VAL A 1 166 ? 10.117 5.785 19.781 1 98.88 166 VAL A N 1
ATOM 1307 C CA . VAL A 1 166 ? 8.797 5.473 19.25 1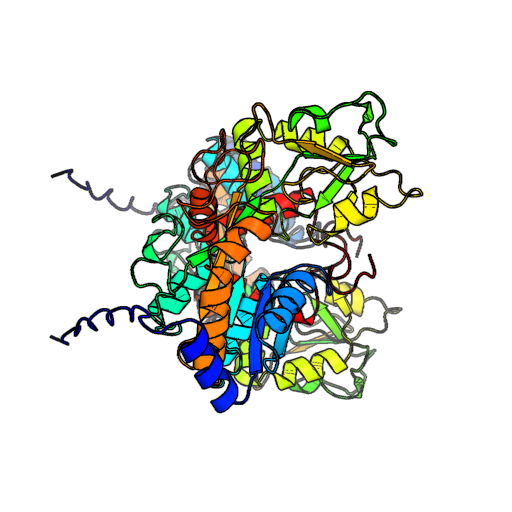 98.88 166 VAL A CA 1
ATOM 1308 C C . VAL A 1 166 ? 8.594 6.184 17.922 1 98.88 166 VAL A C 1
ATOM 1310 O O . VAL A 1 166 ? 8.719 7.406 17.828 1 98.88 166 VAL A O 1
ATOM 1313 N N . LEU A 1 167 ? 8.367 5.461 16.891 1 98.94 167 LEU A N 1
ATOM 1314 C CA . LEU A 1 167 ? 8.32 5.984 15.523 1 98.94 167 LEU A CA 1
ATOM 1315 C C . LEU A 1 167 ? 7.062 5.5 14.805 1 98.94 167 LEU A C 1
ATOM 1317 O O . LEU A 1 167 ? 6.59 4.387 15.055 1 98.94 167 LEU A O 1
ATOM 1321 N N . THR A 1 168 ? 6.527 6.336 13.945 1 98.75 168 THR A N 1
ATOM 1322 C CA . THR A 1 168 ? 5.402 5.973 13.086 1 98.75 168 THR A CA 1
ATOM 1323 C C . THR A 1 168 ? 5.867 5.137 11.906 1 98.75 168 THR A C 1
ATOM 1325 O O . THR A 1 168 ? 6.906 5.426 11.305 1 98.75 168 THR A O 1
ATOM 1328 N N . TYR A 1 169 ? 5.09 4.129 11.555 1 98.75 169 TYR A N 1
ATOM 1329 C CA . TYR A 1 169 ? 5.391 3.277 10.406 1 98.75 169 TYR A CA 1
ATOM 1330 C C . TYR A 1 169 ? 5.527 4.105 9.133 1 98.75 169 TYR A C 1
ATOM 1332 O O . TYR A 1 169 ? 4.57 4.746 8.703 1 98.75 169 TYR A O 1
ATOM 1340 N N . PRO A 1 170 ? 6.734 4.066 8.5 1 98.81 170 PRO A N 1
ATOM 1341 C CA . PRO A 1 170 ? 6.852 4.785 7.234 1 98.81 170 PRO A CA 1
ATOM 1342 C C . PRO A 1 170 ? 5.977 4.191 6.133 1 98.81 170 PRO A C 1
ATOM 1344 O O . PRO A 1 170 ? 5.598 4.895 5.191 1 98.81 170 PRO A O 1
ATOM 1347 N N . ASN A 1 171 ? 5.637 2.918 6.223 1 98.69 171 ASN A N 1
ATOM 1348 C CA . ASN A 1 171 ? 4.805 2.289 5.203 1 98.69 171 ASN A CA 1
ATOM 1349 C C . ASN A 1 171 ? 3.318 2.465 5.504 1 98.69 171 ASN A C 1
ATOM 1351 O O . ASN A 1 171 ? 2.473 1.821 4.879 1 98.69 171 ASN A O 1
ATOM 1355 N N . ASP A 1 172 ? 2.963 3.35 6.48 1 98.25 172 ASP A N 1
ATOM 1356 C CA . ASP A 1 172 ? 1.563 3.602 6.812 1 98.25 172 ASP A CA 1
ATOM 1357 C C . ASP A 1 172 ? 1.229 5.086 6.688 1 98.25 172 ASP A C 1
ATOM 1359 O O . ASP A 1 172 ? 0.087 5.492 6.914 1 98.25 172 ASP A O 1
ATOM 1363 N N . ASP A 1 173 ? 2.18 5.926 6.48 1 98.19 173 ASP A N 1
ATOM 1364 C CA . ASP A 1 173 ? 2.051 7.375 6.383 1 98.19 173 ASP A CA 1
ATOM 1365 C C . ASP A 1 173 ? 3.004 7.945 5.336 1 98.19 173 ASP A C 1
ATOM 1367 O O . ASP A 1 173 ? 4.223 7.863 5.492 1 98.19 173 ASP A O 1
ATOM 1371 N N . ASP A 1 174 ? 2.473 8.609 4.32 1 98.44 174 ASP A N 1
ATOM 1372 C CA . ASP A 1 174 ? 3.285 9.016 3.18 1 98.44 174 ASP A CA 1
ATOM 1373 C C . ASP A 1 174 ? 4.262 10.125 3.572 1 98.44 174 ASP A C 1
ATOM 1375 O O . ASP A 1 174 ? 5.367 10.203 3.033 1 98.44 174 ASP A O 1
ATOM 1379 N N . ALA A 1 175 ? 3.861 11.016 4.453 1 98.62 175 ALA A N 1
ATOM 1380 C CA . ALA A 1 175 ? 4.785 12.07 4.875 1 98.62 175 ALA A CA 1
ATOM 1381 C C . ALA A 1 175 ? 5.945 11.484 5.68 1 98.62 175 ALA A C 1
ATOM 1383 O O . ALA A 1 175 ? 7.082 11.945 5.566 1 98.62 175 ALA A O 1
ATOM 1384 N N . ILE A 1 176 ? 5.672 10.508 6.512 1 98.81 176 ILE A N 1
ATOM 1385 C CA . ILE A 1 176 ? 6.715 9.805 7.25 1 98.81 176 ILE A CA 1
ATOM 1386 C C . ILE A 1 176 ? 7.586 9.008 6.285 1 98.81 176 ILE A C 1
ATOM 1388 O O . ILE A 1 176 ? 8.812 8.977 6.414 1 98.81 176 ILE A O 1
ATOM 1392 N N . LEU A 1 177 ? 6.914 8.359 5.297 1 98.88 177 LEU A N 1
ATOM 1393 C CA . LEU A 1 177 ? 7.645 7.637 4.262 1 98.88 177 LEU A CA 1
ATOM 1394 C C . LEU A 1 177 ? 8.648 8.547 3.566 1 98.88 177 LEU A C 1
ATOM 1396 O O . LEU A 1 177 ? 9.805 8.18 3.379 1 98.88 177 LEU A O 1
ATOM 1400 N N . PHE A 1 178 ? 8.203 9.719 3.219 1 98.88 178 PHE A N 1
ATOM 1401 C CA . PHE A 1 178 ? 9.062 10.688 2.555 1 98.88 178 PHE A CA 1
ATOM 1402 C C . PHE A 1 178 ? 10.211 11.102 3.465 1 98.88 178 PHE A C 1
ATOM 1404 O O . PHE A 1 178 ? 11.352 11.25 3.012 1 98.88 178 PHE A O 1
ATOM 1411 N N . ALA A 1 179 ? 9.961 11.266 4.773 1 98.81 179 ALA A N 1
ATOM 1412 C CA . ALA A 1 179 ? 11.023 11.594 5.723 1 98.81 179 ALA A CA 1
ATOM 1413 C C . ALA A 1 179 ? 12.125 10.531 5.707 1 98.81 179 ALA A C 1
ATOM 1415 O O . ALA A 1 179 ? 13.305 10.852 5.578 1 98.81 179 ALA A O 1
ATOM 1416 N N . PHE A 1 180 ? 11.719 9.297 5.766 1 98.88 180 PHE A N 1
ATOM 1417 C CA . PHE A 1 180 ? 12.695 8.211 5.746 1 98.88 180 PHE A CA 1
ATOM 1418 C C . PHE A 1 180 ? 13.43 8.172 4.414 1 98.88 180 PHE A C 1
ATOM 1420 O O . PHE A 1 180 ? 14.633 7.879 4.367 1 98.88 180 PHE A O 1
ATOM 1427 N N . ASP A 1 181 ? 12.68 8.43 3.334 1 98.69 181 ASP A N 1
ATOM 1428 C CA . ASP A 1 181 ? 13.312 8.469 2.02 1 98.69 181 ASP A CA 1
ATOM 1429 C C . ASP A 1 181 ? 14.43 9.5 1.982 1 98.69 181 ASP A C 1
ATOM 1431 O O . ASP A 1 181 ? 15.547 9.203 1.541 1 98.69 181 ASP A O 1
ATOM 1435 N N . LEU A 1 182 ? 14.148 10.727 2.477 1 98.69 182 LEU A N 1
ATOM 1436 C CA . LEU A 1 182 ? 15.141 11.789 2.506 1 98.69 182 LEU A CA 1
ATOM 1437 C C . LEU A 1 182 ? 16.328 11.398 3.373 1 98.69 182 LEU A C 1
ATOM 1439 O O . LEU A 1 182 ? 17.484 11.594 2.977 1 98.69 182 LEU A O 1
ATOM 1443 N N . ILE A 1 183 ? 16.078 10.805 4.535 1 98.75 183 ILE A N 1
ATOM 1444 C CA . ILE A 1 183 ? 17.125 10.461 5.488 1 98.75 183 ILE A CA 1
ATOM 1445 C C . ILE A 1 183 ? 18.016 9.367 4.902 1 98.75 183 ILE A C 1
ATOM 1447 O O . ILE A 1 183 ? 19.25 9.484 4.922 1 98.75 183 ILE A O 1
ATOM 1451 N N . ILE A 1 184 ? 17.453 8.375 4.32 1 98.31 184 ILE A N 1
ATOM 1452 C CA . ILE A 1 184 ? 18.219 7.246 3.789 1 98.31 184 ILE A CA 1
ATOM 1453 C C . ILE A 1 184 ? 19.016 7.691 2.572 1 98.31 184 ILE A C 1
ATOM 1455 O O . ILE A 1 184 ? 20.156 7.254 2.377 1 98.31 184 ILE A O 1
ATOM 1459 N N . LYS A 1 185 ? 18.438 8.562 1.745 1 97.62 185 LYS A N 1
ATOM 1460 C CA . LYS A 1 185 ? 19.172 9.094 0.599 1 97.62 185 LYS A CA 1
ATOM 1461 C C . LYS A 1 185 ? 20.422 9.859 1.046 1 97.62 185 LYS A C 1
ATOM 1463 O O . LYS A 1 185 ? 21.438 9.852 0.36 1 97.62 185 LYS A O 1
ATOM 1468 N N . GLN A 1 186 ? 20.266 10.461 2.199 1 98.06 186 GLN A N 1
ATOM 1469 C CA . GLN A 1 186 ? 21.359 11.289 2.678 1 98.06 186 GLN A CA 1
ATOM 1470 C C . GLN A 1 186 ? 22.375 10.461 3.479 1 98.06 186 GLN A C 1
ATOM 1472 O O . GLN A 1 186 ? 23.578 10.656 3.359 1 98.06 186 GLN A O 1
ATOM 1477 N N . TYR A 1 187 ? 21.891 9.523 4.297 1 98.19 187 TYR A N 1
ATOM 1478 C CA . TYR A 1 187 ? 22.781 8.875 5.262 1 98.19 187 TYR A CA 1
ATOM 1479 C C . TYR A 1 187 ? 22.984 7.402 4.906 1 98.19 187 TYR A C 1
ATOM 1481 O O . TYR A 1 187 ? 23.797 6.719 5.523 1 98.19 187 TYR A O 1
ATOM 1489 N N . GLY A 1 188 ? 22.234 6.867 3.99 1 97.12 188 GLY A N 1
ATOM 1490 C CA . GLY A 1 188 ? 22.453 5.523 3.471 1 97.12 188 GLY A CA 1
ATOM 1491 C C . GLY A 1 188 ? 21.609 4.473 4.168 1 97.12 188 GLY A C 1
ATOM 1492 O O . GLY A 1 188 ? 21.047 4.727 5.238 1 97.12 188 GLY A O 1
ATOM 1493 N N . ASP A 1 189 ? 21.562 3.309 3.604 1 96.31 189 ASP A N 1
ATOM 1494 C CA . ASP A 1 189 ? 20.797 2.178 4.125 1 96.31 189 ASP A CA 1
ATOM 1495 C C . ASP A 1 189 ? 21.297 1.774 5.512 1 96.31 189 ASP A C 1
ATOM 1497 O O . ASP A 1 189 ? 20.516 1.316 6.348 1 96.31 189 ASP A O 1
ATOM 1501 N N . LYS A 1 190 ? 22.531 1.918 5.73 1 97.75 190 LYS A N 1
ATOM 1502 C CA . LYS A 1 190 ? 23.125 1.515 7.004 1 97.75 190 LYS A CA 1
ATOM 1503 C C . LYS A 1 190 ? 22.516 2.297 8.164 1 97.75 190 LYS A C 1
ATOM 1505 O O . LYS A 1 190 ? 22.375 1.767 9.266 1 97.75 190 LYS A O 1
ATOM 1510 N N . TRP A 1 191 ? 22.188 3.592 7.91 1 98.75 191 TRP A N 1
ATOM 1511 C CA . TRP A 1 191 ? 21.516 4.367 8.953 1 98.75 191 TRP A CA 1
ATOM 1512 C C . TRP A 1 191 ? 20.219 3.693 9.391 1 98.75 191 TRP A C 1
ATOM 1514 O O . TRP A 1 191 ? 19.938 3.594 10.594 1 98.75 191 TRP A O 1
ATOM 1524 N N . PHE A 1 192 ? 19.516 3.223 8.469 1 98.81 192 PHE A N 1
ATOM 1525 C CA . PHE A 1 192 ? 18.25 2.588 8.789 1 98.81 192 PHE A CA 1
ATOM 1526 C C . PHE A 1 192 ? 18.469 1.263 9.508 1 98.81 192 PHE A C 1
ATOM 1528 O O . PHE A 1 192 ? 17.75 0.94 10.453 1 98.81 192 PHE A O 1
ATOM 1535 N N . GLU A 1 193 ? 19.406 0.506 9.07 1 98.5 193 GLU A N 1
ATOM 1536 C CA . GLU A 1 193 ? 19.75 -0.734 9.758 1 98.5 193 GLU A CA 1
ATOM 1537 C C . GLU A 1 193 ? 20.141 -0.472 11.211 1 98.5 193 GLU A C 1
ATOM 1539 O O . GLU A 1 193 ? 19.703 -1.19 12.109 1 98.5 193 GLU A O 1
ATOM 1544 N N . ASP A 1 194 ? 20.953 0.542 11.414 1 98.88 194 ASP A N 1
ATOM 1545 C CA . ASP A 1 194 ? 21.359 0.91 12.766 1 98.88 194 ASP A CA 1
ATOM 1546 C C . ASP A 1 194 ? 20.156 1.396 13.586 1 98.88 194 ASP A C 1
ATOM 1548 O O . ASP A 1 194 ? 20.078 1.14 14.789 1 98.88 194 ASP A O 1
ATOM 1552 N N . LEU A 1 195 ? 19.234 2.096 12.898 1 98.94 195 LEU A N 1
ATOM 1553 C CA . LEU A 1 195 ? 18.016 2.533 13.578 1 98.94 195 LEU A CA 1
ATOM 1554 C C . LEU A 1 195 ? 17.219 1.338 14.078 1 98.94 195 LEU A C 1
ATOM 1556 O O . LEU A 1 195 ? 16.688 1.362 15.188 1 98.94 195 LEU A O 1
ATOM 1560 N N . LEU A 1 196 ? 17.141 0.308 13.281 1 98.88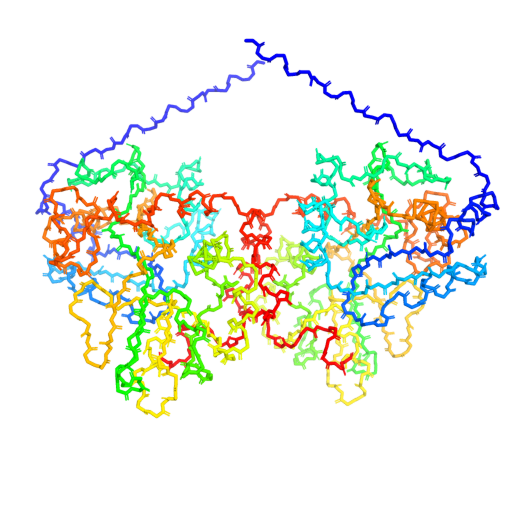 196 LEU A N 1
ATOM 1561 C CA . LEU A 1 196 ? 16.406 -0.884 13.68 1 98.88 196 LEU A CA 1
ATOM 1562 C C . LEU A 1 196 ? 17.047 -1.539 14.898 1 98.88 196 LEU A C 1
ATOM 1564 O O . LEU A 1 196 ? 16.344 -2.109 15.742 1 98.88 196 LEU A O 1
ATOM 1568 N N . ASN A 1 197 ? 18.328 -1.414 14.984 1 98.62 197 ASN A N 1
ATOM 1569 C CA . ASN A 1 197 ? 19.031 -1.967 16.125 1 98.62 197 ASN A CA 1
ATOM 1570 C C . ASN A 1 197 ? 18.719 -1.201 17.406 1 98.62 197 ASN A C 1
ATOM 1572 O O . ASN A 1 197 ? 18.969 -1.691 18.516 1 98.62 197 ASN A O 1
ATOM 1576 N N . GLN A 1 198 ? 18.203 0.033 17.266 1 98.81 198 GLN A N 1
ATOM 1577 C CA . GLN A 1 198 ? 17.734 0.791 18.422 1 98.81 198 GLN A CA 1
ATOM 1578 C C . GLN A 1 198 ? 16.438 0.206 18.984 1 98.81 198 GLN A C 1
ATOM 1580 O O . GLN A 1 198 ? 15.984 0.608 20.047 1 98.81 198 GLN A O 1
ATOM 1585 N N . LYS A 1 199 ? 15.789 -0.704 18.266 1 98.56 199 LYS A N 1
ATOM 1586 C CA . LYS A 1 199 ? 14.547 -1.378 18.641 1 98.56 199 LYS A CA 1
ATOM 1587 C C . LYS A 1 199 ? 13.43 -0.372 18.891 1 98.56 199 LYS A C 1
ATOM 1589 O O . LYS A 1 199 ? 12.781 -0.396 19.938 1 98.56 199 LYS A O 1
ATOM 1594 N N . PRO A 1 200 ? 13.188 0.443 17.906 1 98.88 200 PRO A N 1
ATOM 1595 C CA . PRO A 1 200 ? 12.07 1.383 18.078 1 98.88 200 PRO A CA 1
ATOM 1596 C C . PRO A 1 200 ? 10.727 0.682 18.219 1 98.88 200 PRO A C 1
ATOM 1598 O O . PRO A 1 200 ? 10.516 -0.387 17.641 1 98.88 200 PRO A O 1
ATOM 1601 N N . ARG A 1 201 ? 9.852 1.274 19.062 1 98.69 201 ARG A N 1
ATOM 1602 C CA . ARG A 1 201 ? 8.438 0.927 19 1 98.69 201 ARG A CA 1
ATOM 1603 C C . ARG A 1 201 ? 7.766 1.561 17.797 1 98.69 201 ARG A C 1
ATOM 1605 O O . ARG A 1 201 ? 7.766 2.785 17.641 1 98.69 201 ARG A O 1
ATOM 1612 N N . TRP A 1 202 ? 7.227 0.733 16.906 1 98.62 202 TRP A N 1
ATOM 1613 C CA . TRP A 1 202 ? 6.5 1.214 15.742 1 98.62 202 TRP A CA 1
ATOM 1614 C C . TRP A 1 202 ? 5.02 1.396 16.062 1 98.62 202 TRP A C 1
ATOM 1616 O O . TRP A 1 202 ? 4.398 0.525 16.672 1 98.62 202 TRP A O 1
ATOM 1626 N N . VAL A 1 203 ? 4.48 2.549 15.656 1 98.25 203 VAL A N 1
ATOM 1627 C CA . VAL A 1 203 ? 3.076 2.832 15.938 1 98.25 203 VAL A CA 1
ATOM 1628 C C . VAL A 1 203 ? 2.395 3.373 14.68 1 98.25 203 VAL A C 1
ATOM 1630 O O . VAL A 1 203 ? 3.066 3.74 13.711 1 98.25 203 VAL A O 1
ATOM 1633 N N . ARG A 1 204 ? 1.088 3.355 14.688 1 97.81 204 ARG A N 1
ATOM 1634 C CA . ARG A 1 204 ? 0.304 3.975 13.625 1 97.81 204 ARG A CA 1
ATOM 1635 C C . ARG A 1 204 ? -0.14 5.379 14.016 1 97.81 204 ARG A C 1
ATOM 1637 O O . ARG A 1 204 ? -0.581 5.602 15.148 1 97.81 204 ARG A O 1
ATOM 1644 N N . GLY A 1 205 ? 0.031 6.344 13.102 1 96.69 205 GLY A N 1
ATOM 1645 C CA . GLY A 1 205 ? -0.344 7.727 13.336 1 96.69 205 GLY A CA 1
ATOM 1646 C C . GLY A 1 205 ? 0.804 8.578 13.852 1 96.69 205 GLY A C 1
ATOM 1647 O O . GLY A 1 205 ? 1.608 8.117 14.664 1 96.69 205 GLY A O 1
ATOM 1648 N N . SER A 1 206 ? 0.892 9.805 13.508 1 97.25 206 SER A N 1
ATOM 1649 C CA . SER A 1 206 ? 2.012 10.68 13.828 1 97.25 206 SER A CA 1
ATOM 1650 C C . SER A 1 206 ? 1.778 11.422 15.141 1 97.25 206 SER A C 1
ATOM 1652 O O . SER A 1 206 ? 2.703 12.023 15.695 1 97.25 206 SER A O 1
ATOM 1654 N N . ALA A 1 207 ? 0.521 11.422 15.664 1 96.12 207 ALA A N 1
ATOM 1655 C CA . ALA A 1 207 ? 0.256 12.016 16.984 1 96.12 207 ALA A CA 1
ATOM 1656 C C . ALA A 1 207 ? 0.625 11.047 18.094 1 96.12 207 ALA A C 1
ATOM 1658 O O . ALA A 1 207 ? 0.924 11.469 19.219 1 96.12 207 ALA A O 1
ATOM 1659 N N . THR A 1 208 ? 0.676 9.758 17.797 1 96.81 208 THR A N 1
ATOM 1660 C CA . THR A 1 208 ? 0.809 8.688 18.781 1 96.81 208 THR A CA 1
ATOM 1661 C C . THR A 1 208 ? 2.172 8.75 19.453 1 96.81 208 THR A C 1
ATOM 1663 O O . THR A 1 208 ? 2.27 8.594 20.672 1 96.81 208 THR A O 1
ATOM 1666 N N . PRO A 1 209 ? 3.273 9.047 18.734 1 98.19 209 PRO A N 1
ATOM 1667 C CA . PRO A 1 209 ? 4.57 9.094 19.406 1 98.19 209 PRO A CA 1
ATOM 1668 C C . PRO A 1 209 ? 4.609 10.133 20.531 1 98.19 209 PRO A C 1
ATOM 1670 O O . PRO A 1 209 ? 5.082 9.836 21.641 1 98.19 209 PRO A O 1
ATOM 1673 N N . ALA A 1 210 ? 4.105 11.289 20.281 1 96.88 210 ALA A N 1
ATOM 1674 C CA . ALA A 1 210 ? 4.113 12.32 21.312 1 96.88 210 ALA A CA 1
ATOM 1675 C C . ALA A 1 210 ? 3.297 11.891 22.531 1 96.88 210 ALA A C 1
ATOM 1677 O O . ALA A 1 210 ? 3.703 12.117 23.672 1 96.88 210 ALA A O 1
ATOM 1678 N N . ALA A 1 211 ? 2.152 11.258 22.281 1 95.94 211 ALA A N 1
ATOM 1679 C CA . ALA A 1 211 ? 1.304 10.789 23.375 1 95.94 211 ALA A CA 1
ATOM 1680 C C . ALA A 1 211 ? 2.029 9.75 24.219 1 95.94 211 ALA A C 1
ATOM 1682 O O . ALA A 1 211 ? 1.98 9.805 25.453 1 95.94 211 ALA A O 1
ATOM 1683 N N . ILE A 1 212 ? 2.729 8.867 23.562 1 97.69 212 ILE A N 1
ATOM 1684 C CA . ILE A 1 212 ? 3.441 7.797 24.25 1 97.69 212 ILE A CA 1
ATOM 1685 C C . ILE A 1 212 ? 4.594 8.391 25.062 1 97.69 212 ILE A C 1
ATOM 1687 O O . ILE A 1 212 ? 4.793 8.031 26.234 1 97.69 212 ILE A O 1
ATOM 1691 N N . MET A 1 213 ? 5.297 9.352 24.547 1 98.31 213 MET A N 1
ATOM 1692 C CA . MET A 1 213 ? 6.445 9.961 25.219 1 98.31 213 MET A CA 1
ATOM 1693 C C . MET A 1 213 ? 6 10.812 26.391 1 98.31 213 MET A C 1
ATOM 1695 O O . MET A 1 213 ? 6.75 10.992 27.359 1 98.31 213 MET A O 1
ATOM 1699 N N . ALA A 1 214 ? 4.781 11.344 26.328 1 97.06 214 ALA A N 1
ATOM 1700 C CA . ALA A 1 214 ? 4.266 12.211 27.375 1 97.06 214 ALA A CA 1
ATOM 1701 C C . ALA A 1 214 ? 3.893 11.406 28.625 1 97.06 214 ALA A C 1
ATOM 1703 O O . ALA A 1 214 ? 3.848 11.938 29.734 1 97.06 214 ALA A O 1
ATOM 1704 N N . ASP A 1 215 ? 3.494 10.117 28.422 1 96.94 215 ASP A N 1
ATOM 1705 C CA . ASP A 1 215 ? 3.146 9.242 29.531 1 96.94 215 ASP A CA 1
ATOM 1706 C C . ASP A 1 215 ? 4.348 9.008 30.438 1 96.94 215 ASP A C 1
ATOM 1708 O O . ASP A 1 215 ? 5.352 8.43 30.016 1 96.94 215 ASP A O 1
ATOM 1712 N N . PRO A 1 216 ? 4.273 9.422 31.703 1 96 216 PRO A N 1
ATOM 1713 C CA . PRO A 1 216 ? 5.418 9.297 32.594 1 96 216 PRO A CA 1
ATOM 1714 C C . PRO A 1 216 ? 5.844 7.84 32.812 1 96 216 PRO A C 1
ATOM 1716 O O . PRO A 1 216 ? 6.996 7.578 33.156 1 96 216 PRO A O 1
ATOM 1719 N N . GLU A 1 217 ? 4.926 6.941 32.531 1 97.19 217 GLU A N 1
ATOM 1720 C CA . GLU A 1 217 ? 5.227 5.531 32.781 1 97.19 217 GLU A CA 1
ATOM 1721 C C . GLU A 1 217 ? 5.871 4.898 31.547 1 97.19 217 GLU A C 1
ATOM 1723 O O . GLU A 1 217 ? 6.379 3.777 31.609 1 97.19 217 GLU A O 1
ATOM 1728 N N . SER A 1 218 ? 5.84 5.594 30.438 1 97.56 218 SER A N 1
ATOM 1729 C CA . SER A 1 218 ? 6.418 5.078 29.203 1 97.56 218 SER A CA 1
ATOM 1730 C C . SER A 1 218 ? 7.93 5.266 29.172 1 97.56 218 SER A C 1
ATOM 1732 O O . SER A 1 218 ? 8.438 6.332 29.531 1 97.56 218 SER A O 1
ATOM 1734 N N . PRO A 1 219 ? 8.617 4.266 28.75 1 97.88 219 PRO A N 1
ATOM 1735 C CA . PRO A 1 219 ? 10.078 4.414 28.672 1 97.88 219 PRO A CA 1
ATOM 1736 C C . PRO A 1 219 ? 10.516 5.137 27.391 1 97.88 219 PRO A C 1
ATOM 1738 O O . PRO A 1 219 ? 11.688 5.5 27.266 1 97.88 219 PRO A O 1
ATOM 1741 N N . TYR A 1 220 ? 9.688 5.355 26.453 1 98.75 220 TYR A N 1
ATOM 1742 C CA . TYR A 1 220 ? 10.039 5.945 25.172 1 98.75 220 TYR A CA 1
ATOM 1743 C C . TYR A 1 220 ? 10.219 7.453 25.281 1 98.75 220 TYR A C 1
ATOM 1745 O O . TYR A 1 220 ? 9.438 8.125 25.969 1 98.75 220 TYR A O 1
ATOM 1753 N N . ALA A 1 221 ? 11.234 8.016 24.578 1 98.75 221 ALA A N 1
ATOM 1754 C CA . ALA A 1 221 ? 11.688 9.352 24.953 1 98.75 221 ALA A CA 1
ATOM 1755 C C . ALA A 1 221 ? 11.867 10.242 23.719 1 98.75 221 ALA A C 1
ATOM 1757 O O . ALA A 1 221 ? 11.977 11.461 23.844 1 98.75 221 ALA A O 1
ATOM 1758 N N . ALA A 1 222 ? 11.922 9.609 22.531 1 98.88 222 ALA A N 1
ATOM 1759 C CA . ALA A 1 222 ? 12.297 10.438 21.375 1 98.88 222 ALA A CA 1
ATOM 1760 C C . ALA A 1 222 ? 11.617 9.945 20.109 1 98.88 222 ALA A C 1
ATOM 1762 O O . ALA A 1 222 ? 11.312 8.758 19.969 1 98.88 222 ALA A O 1
ATOM 1763 N N . SER A 1 223 ? 11.375 10.867 19.219 1 98.94 223 SER A N 1
ATOM 1764 C CA . SER A 1 223 ? 10.789 10.594 17.906 1 98.94 223 SER A CA 1
ATOM 1765 C C . SER A 1 223 ? 11.156 11.68 16.906 1 98.94 223 SER A C 1
ATOM 1767 O O . SER A 1 223 ? 11.391 12.836 17.281 1 98.94 223 SER A O 1
ATOM 1769 N N . PHE A 1 224 ? 11.234 11.305 15.641 1 98.88 224 PHE A N 1
ATOM 1770 C CA . PHE A 1 224 ? 11.328 12.305 14.578 1 98.88 224 PHE A CA 1
ATOM 1771 C C . PHE A 1 224 ? 10.156 12.18 13.617 1 98.88 224 PHE A C 1
ATOM 1773 O O . PHE A 1 224 ? 10.219 12.672 12.484 1 98.88 224 PHE A O 1
ATOM 1780 N N . THR A 1 225 ? 9.094 11.461 14.062 1 98.81 225 THR A N 1
ATOM 1781 C CA . THR A 1 225 ? 7.918 11.211 13.242 1 98.81 225 THR A CA 1
ATOM 1782 C C . THR A 1 225 ? 6.676 11.836 13.867 1 98.81 225 THR A C 1
ATOM 1784 O O . THR A 1 225 ? 5.594 11.242 13.844 1 98.81 225 THR A O 1
ATOM 1787 N N . THR A 1 226 ? 6.809 12.984 14.492 1 98.12 226 THR A N 1
ATOM 1788 C CA . THR A 1 226 ? 5.727 13.742 15.109 1 98.12 226 THR A CA 1
ATOM 1789 C C . THR A 1 226 ? 6 15.234 15.023 1 98.12 226 THR A C 1
ATOM 1791 O O . THR A 1 226 ? 7.059 15.656 14.555 1 98.12 226 THR A O 1
ATOM 1794 N N . MET A 1 227 ? 5.012 16.016 15.336 1 96.56 227 MET A N 1
ATOM 1795 C CA . MET A 1 227 ? 5.094 17.469 15.398 1 96.56 227 MET A CA 1
ATOM 1796 C C . MET A 1 227 ? 4.297 18.016 16.578 1 96.56 227 MET A C 1
ATOM 1798 O O . MET A 1 227 ? 3.186 17.562 16.844 1 96.56 227 MET A O 1
ATOM 1802 N N . LEU A 1 228 ? 4.84 18.953 17.312 1 95 228 LEU A N 1
ATOM 1803 C CA . LEU A 1 228 ? 4.168 19.531 18.453 1 95 228 LEU A CA 1
ATOM 1804 C C . LEU A 1 228 ? 3.721 20.969 18.156 1 95 228 LEU A C 1
ATOM 1806 O O . LEU A 1 228 ? 3.082 21.609 18.984 1 95 228 LEU A O 1
ATOM 1810 N N . GLY A 1 229 ? 3.943 21.5 16.922 1 92.06 229 GLY A N 1
ATOM 1811 C CA . GLY A 1 229 ? 3.699 22.891 16.594 1 92.06 229 GLY A CA 1
ATOM 1812 C C . GLY A 1 229 ? 4.965 23.734 16.562 1 92.06 229 GLY A C 1
ATOM 1813 O O . GLY A 1 229 ? 6.062 23.219 16.766 1 92.06 229 GLY A O 1
ATOM 1814 N N . LEU A 1 230 ? 4.836 25.016 16.281 1 93.94 230 LEU A N 1
ATOM 1815 C CA . LEU A 1 230 ? 6.016 25.859 16.078 1 93.94 230 LEU A CA 1
ATOM 1816 C C . LEU A 1 230 ? 6.219 26.797 17.266 1 93.94 230 LEU A C 1
ATOM 1818 O O . LEU A 1 230 ? 7.207 27.531 17.312 1 93.94 230 LEU A O 1
ATOM 1822 N N . GLY A 1 231 ? 5.328 26.75 18.234 1 88.81 231 GLY A N 1
ATOM 1823 C CA . GLY A 1 231 ? 5.504 27.531 19.438 1 88.81 231 GLY A CA 1
ATOM 1824 C C . GLY A 1 231 ? 6.469 26.891 20.438 1 88.81 231 GLY A C 1
ATOM 1825 O O . GLY A 1 231 ? 7.227 26 20.078 1 88.81 231 GLY A O 1
ATOM 1826 N N . GLN A 1 232 ? 6.504 27.453 21.625 1 90 232 GLN A N 1
ATOM 1827 C CA . GLN A 1 232 ? 7.32 26.875 22.672 1 90 232 GLN A CA 1
ATOM 1828 C C . GLN A 1 232 ? 6.906 25.438 22.953 1 90 232 GLN A C 1
ATOM 1830 O O . GLN A 1 232 ? 5.719 25.141 23.125 1 90 232 GLN A O 1
ATOM 1835 N N . ALA A 1 233 ? 7.891 24.578 22.969 1 92.12 233 ALA A N 1
ATOM 1836 C CA . ALA A 1 233 ? 7.59 23.188 23.266 1 92.12 233 ALA A CA 1
ATOM 1837 C C . ALA A 1 233 ? 7.004 23.031 24.672 1 92.12 233 ALA A C 1
ATOM 1839 O O . ALA A 1 233 ? 7.543 23.578 25.625 1 92.12 233 ALA A O 1
ATOM 1840 N N . PRO A 1 234 ? 5.93 22.312 24.766 1 92.81 234 PRO A N 1
ATOM 1841 C CA . PRO A 1 234 ? 5.41 22.078 26.125 1 92.81 234 PRO A CA 1
ATOM 1842 C C . PRO A 1 234 ? 6.301 21.156 26.953 1 92.81 234 PRO A C 1
ATOM 1844 O O . PRO A 1 234 ? 6.816 20.156 26.422 1 92.81 234 PRO A O 1
ATOM 1847 N N . SER A 1 235 ? 6.488 21.594 28.25 1 93.75 235 SER A N 1
ATOM 1848 C CA . SER A 1 235 ? 7.223 20.688 29.141 1 93.75 235 SER A CA 1
ATOM 1849 C C . SER A 1 235 ? 6.586 19.312 29.188 1 93.75 235 SER A C 1
ATOM 1851 O O . SER A 1 235 ? 5.359 19.188 29.203 1 93.75 235 SER A O 1
ATOM 1853 N N . PRO A 1 236 ? 7.328 18.266 29.047 1 96.44 236 PRO A N 1
ATOM 1854 C CA . PRO A 1 236 ? 8.781 18.141 29.172 1 96.44 236 PRO A CA 1
ATOM 1855 C C . PRO A 1 236 ? 9.484 18 27.828 1 96.44 236 PRO A C 1
ATOM 1857 O O . PRO A 1 236 ? 10.617 17.5 27.75 1 96.44 236 PRO A O 1
ATOM 1860 N N . PHE A 1 237 ? 8.875 18.453 26.797 1 97.94 237 PHE A N 1
ATOM 1861 C CA . PHE A 1 237 ? 9.383 18.188 25.469 1 97.94 237 PHE A CA 1
ATOM 1862 C C . PHE A 1 237 ? 10.422 19.219 25.062 1 97.94 237 PHE A C 1
ATOM 1864 O O . PHE A 1 237 ? 10.375 20.359 25.5 1 97.94 237 PHE A O 1
ATOM 1871 N N . ASN A 1 238 ? 11.375 18.766 24.344 1 97.69 238 ASN A N 1
ATOM 1872 C CA . ASN A 1 238 ? 12.25 19.578 23.5 1 97.69 238 ASN A CA 1
ATOM 1873 C C . ASN A 1 238 ? 12.031 19.281 22.016 1 97.69 238 ASN A C 1
ATOM 1875 O O . ASN A 1 238 ? 11.727 18.156 21.641 1 97.69 238 ASN A O 1
ATOM 1879 N N . VAL A 1 239 ? 12.172 20.359 21.219 1 96.75 239 VAL A N 1
ATOM 1880 C CA . VAL A 1 239 ? 11.898 20.25 19.781 1 96.75 239 VAL A CA 1
ATOM 1881 C C . VAL A 1 239 ? 12.969 21 19 1 96.75 239 VAL A C 1
ATOM 1883 O O . VAL A 1 239 ? 13.445 22.047 19.422 1 96.75 239 VAL A O 1
ATOM 1886 N N . THR A 1 240 ? 13.391 20.469 17.953 1 95.75 240 THR A N 1
ATOM 1887 C CA . THR A 1 240 ? 14.242 21.188 17 1 95.75 240 THR A CA 1
ATOM 1888 C C . THR A 1 240 ? 14.07 20.625 15.594 1 95.75 240 THR A C 1
ATOM 1890 O O . THR A 1 240 ? 13.297 19.688 15.383 1 95.75 240 THR A O 1
ATOM 1893 N N . PHE A 1 241 ? 14.688 21.25 14.617 1 96.25 241 PHE A N 1
ATOM 1894 C CA . PHE A 1 241 ? 14.852 20.734 13.266 1 96.25 241 PHE A CA 1
ATOM 1895 C C . PHE A 1 241 ? 16.281 20.266 13.031 1 96.25 241 PHE A C 1
ATOM 1897 O O . PHE A 1 241 ? 17.219 20.766 13.672 1 96.25 241 PHE A O 1
ATOM 1904 N N . PRO A 1 242 ? 16.453 19.281 12.148 1 97.5 242 PRO A N 1
ATOM 1905 C CA . PRO A 1 242 ? 17.812 18.766 11.953 1 97.5 242 PRO A CA 1
ATOM 1906 C C . PRO A 1 242 ? 18.781 19.812 11.438 1 97.5 242 PRO A C 1
ATOM 1908 O O . PRO A 1 242 ? 18.438 20.625 10.57 1 97.5 242 PRO A O 1
ATOM 1911 N N . ARG A 1 243 ? 19.984 19.766 11.953 1 95.94 243 ARG A N 1
ATOM 1912 C CA . ARG A 1 243 ? 21.031 20.719 11.57 1 95.94 243 ARG A CA 1
ATOM 1913 C C . ARG A 1 243 ? 21.625 20.359 10.211 1 95.94 243 ARG A C 1
ATOM 1915 O O . ARG A 1 243 ? 22.016 21.25 9.453 1 95.94 243 ARG A O 1
ATOM 1922 N N . GLN A 1 244 ? 21.641 19.109 9.914 1 97.19 244 GLN A N 1
ATOM 1923 C CA . GLN A 1 244 ? 22.297 18.656 8.695 1 97.19 244 GLN A CA 1
ATOM 1924 C C . GLN A 1 244 ? 21.328 17.859 7.824 1 97.19 244 GLN A C 1
ATOM 1926 O O . GLN A 1 244 ? 21.406 17.906 6.594 1 97.19 244 GLN A O 1
ATOM 1931 N N . GLY A 1 245 ? 20.5 17.109 8.438 1 98.06 245 GLY A N 1
ATOM 1932 C CA . GLY A 1 245 ? 19.609 16.234 7.695 1 98.06 245 GLY A CA 1
ATOM 1933 C C . GLY A 1 245 ? 18.5 16.969 6.965 1 98.06 245 GLY A C 1
ATOM 1934 O O . GLY A 1 245 ? 17.969 17.953 7.473 1 98.06 245 GLY A O 1
ATOM 1935 N N . ARG A 1 246 ? 18.188 16.5 5.793 1 97.94 246 ARG A N 1
ATOM 1936 C CA . ARG A 1 246 ? 17 16.984 5.109 1 97.94 246 ARG A CA 1
ATOM 1937 C C . ARG A 1 246 ? 15.727 16.547 5.828 1 97.94 246 ARG A C 1
ATOM 1939 O O . ARG A 1 246 ? 15.664 15.438 6.359 1 97.94 246 ARG A O 1
ATOM 1946 N N . HIS A 1 247 ? 14.734 17.422 5.891 1 97.31 247 HIS A N 1
ATOM 1947 C CA . HIS A 1 247 ? 13.516 17.094 6.609 1 97.31 247 HIS A CA 1
ATOM 1948 C C . HIS A 1 247 ? 12.273 17.5 5.816 1 97.31 247 HIS A C 1
ATOM 1950 O O . HIS A 1 247 ? 12.375 18.266 4.859 1 97.31 247 HIS A O 1
ATOM 1956 N N . VAL A 1 248 ? 11.148 16.984 6.18 1 97.81 248 VAL A N 1
ATOM 1957 C CA . VAL A 1 248 ? 9.906 17.094 5.41 1 97.81 248 VAL A CA 1
ATOM 1958 C C . VAL A 1 248 ? 9.102 18.297 5.91 1 97.81 248 VAL A C 1
ATOM 1960 O O . VAL A 1 248 ? 8.914 18.469 7.117 1 97.81 248 VAL A O 1
ATOM 1963 N N . THR A 1 249 ? 8.648 19.094 5.027 1 97.69 249 THR A N 1
ATOM 1964 C CA . THR A 1 249 ? 7.574 20.062 5.207 1 97.69 249 THR A CA 1
ATOM 1965 C C . THR A 1 249 ? 6.578 19.969 4.051 1 97.69 249 THR A C 1
ATOM 1967 O O . THR A 1 249 ? 6.906 19.469 2.975 1 97.69 249 THR A O 1
ATOM 1970 N N . TRP A 1 250 ? 5.383 20.297 4.309 1 98.19 250 TRP A N 1
ATOM 1971 C CA . TRP A 1 250 ? 4.379 20.375 3.252 1 98.19 250 TRP A CA 1
ATOM 1972 C C . TRP A 1 250 ? 3.281 21.375 3.615 1 98.19 250 TRP A C 1
ATOM 1974 O O . TRP A 1 250 ? 3.203 21.828 4.758 1 98.19 250 TRP A O 1
ATOM 1984 N N . ALA A 1 251 ? 2.557 21.781 2.668 1 98.12 251 ALA A N 1
ATOM 1985 C CA . ALA A 1 251 ? 1.348 22.562 2.895 1 98.12 251 ALA A CA 1
ATOM 1986 C C . ALA A 1 251 ? 0.114 21.672 2.957 1 98.12 251 ALA A C 1
ATOM 1988 O O . ALA A 1 251 ? -0.226 21 1.979 1 98.12 251 ALA A O 1
ATOM 1989 N N . GLN A 1 252 ? -0.44 21.578 4.145 1 98.31 252 GLN A N 1
ATOM 1990 C CA . GLN A 1 252 ? -1.734 20.906 4.219 1 98.31 252 GLN A CA 1
ATOM 1991 C C . GLN A 1 252 ? -2.752 21.578 3.299 1 98.31 252 GLN A C 1
ATOM 1993 O O . GLN A 1 252 ? -2.941 22.797 3.357 1 98.31 252 GLN A O 1
ATOM 1998 N N . THR A 1 253 ? -3.449 20.812 2.422 1 98.88 253 THR A N 1
ATOM 1999 C CA . THR A 1 253 ? -4.113 21.391 1.26 1 98.88 253 THR A CA 1
ATOM 2000 C C . THR A 1 253 ? -5.629 21.266 1.383 1 98.88 253 THR A C 1
ATOM 2002 O O . THR A 1 253 ? -6.141 20.234 1.811 1 98.88 253 THR A O 1
ATOM 2005 N N . ALA A 1 254 ? -6.273 22.312 0.993 1 98.88 254 ALA A N 1
ATOM 2006 C CA . ALA A 1 254 ? -7.727 22.422 1.097 1 98.88 254 ALA A CA 1
ATOM 2007 C C . ALA A 1 254 ? -8.359 22.672 -0.271 1 98.88 254 ALA A C 1
ATOM 2009 O O . ALA A 1 254 ? -7.742 23.297 -1.137 1 98.88 254 ALA A O 1
ATOM 2010 N N . ALA A 1 255 ? -9.562 22.188 -0.443 1 98.94 255 ALA A N 1
ATOM 2011 C CA . ALA A 1 255 ? -10.367 22.453 -1.63 1 98.94 255 ALA A CA 1
ATOM 2012 C C . ALA A 1 255 ? -11.859 22.422 -1.298 1 98.94 255 ALA A C 1
ATOM 2014 O O . ALA A 1 255 ? -12.273 21.766 -0.338 1 98.94 255 ALA A O 1
ATOM 2015 N N . ILE A 1 256 ? -12.617 23.188 -2.029 1 98.94 256 ILE A N 1
ATOM 2016 C CA . ILE A 1 256 ? -14.07 23.094 -2.012 1 98.94 256 ILE A CA 1
ATOM 2017 C C . ILE A 1 256 ? -14.555 22.203 -3.15 1 98.94 256 ILE A C 1
ATOM 2019 O O . ILE A 1 256 ? -14.117 22.359 -4.297 1 98.94 256 ILE A O 1
ATOM 2023 N N . LEU A 1 257 ? -15.359 21.203 -2.836 1 98.94 257 LEU A N 1
ATOM 2024 C CA . LEU A 1 257 ? -15.922 20.375 -3.895 1 98.94 257 LEU A CA 1
ATOM 2025 C C . LEU A 1 257 ? -16.906 21.172 -4.75 1 98.94 257 LEU A C 1
ATOM 2027 O O . LEU A 1 257 ? -17.688 21.969 -4.227 1 98.94 257 LEU A O 1
ATOM 2031 N N . LYS A 1 258 ? -16.891 20.969 -6.031 1 98.56 258 LYS A N 1
ATOM 2032 C CA . LYS A 1 258 ? -17.688 21.734 -6.984 1 98.56 258 LYS A CA 1
ATOM 2033 C C . LYS A 1 258 ? -19.172 21.609 -6.68 1 98.56 258 LYS A C 1
ATOM 2035 O O . LYS A 1 258 ? -19.922 22.594 -6.766 1 98.56 258 LYS A O 1
ATOM 2040 N N . ASP A 1 259 ? -19.609 20.406 -6.262 1 98.38 259 ASP A N 1
ATOM 2041 C CA . ASP A 1 259 ? -21.031 20.125 -6.035 1 98.38 259 ASP A CA 1
ATOM 2042 C C . ASP A 1 259 ? -21.359 20.141 -4.543 1 98.38 259 ASP A C 1
ATOM 2044 O O . ASP A 1 259 ? -22.266 19.438 -4.094 1 98.38 259 ASP A O 1
ATOM 2048 N N . ALA A 1 260 ? -20.578 20.891 -3.791 1 98.44 260 ALA A N 1
ATOM 2049 C CA . ALA A 1 260 ? -20.844 21.047 -2.365 1 98.44 260 ALA A CA 1
ATOM 2050 C C . ALA A 1 260 ? -22.266 21.516 -2.123 1 98.44 260 ALA A C 1
ATOM 2052 O O . ALA A 1 260 ? -22.734 22.469 -2.75 1 98.44 260 ALA A O 1
ATOM 2053 N N . PRO A 1 261 ? -22.953 20.906 -1.19 1 98.62 261 PRO A N 1
ATOM 2054 C CA . PRO A 1 261 ? -24.328 21.328 -0.946 1 98.62 261 PRO A CA 1
ATOM 2055 C C . PRO A 1 261 ? -24.438 22.656 -0.209 1 98.62 261 PRO A C 1
ATOM 2057 O O . PRO A 1 261 ? -25.5 23.281 -0.195 1 98.62 261 PRO A O 1
ATOM 2060 N N . HIS A 1 262 ? -23.391 23.141 0.407 1 98.69 262 HIS A N 1
ATOM 2061 C CA . HIS A 1 262 ? -23.375 24.406 1.125 1 98.69 262 HIS A CA 1
ATOM 2062 C C . HIS A 1 262 ? -22.219 25.281 0.646 1 98.69 262 HIS A C 1
ATOM 2064 O O . HIS A 1 262 ? -21.312 25.594 1.418 1 98.69 262 HIS A O 1
ATOM 2070 N N . PRO A 1 263 ? -22.297 25.766 -0.552 1 98.5 263 PRO A N 1
ATOM 2071 C CA . PRO A 1 263 ? -21.156 26.5 -1.14 1 98.5 263 PRO A CA 1
ATOM 2072 C C . PRO A 1 263 ? -20.844 27.797 -0.401 1 98.5 263 PRO A C 1
ATOM 2074 O O . PRO A 1 263 ? -19.672 28.172 -0.294 1 98.5 263 PRO A O 1
ATOM 2077 N N . GLU A 1 264 ? -21.828 28.484 0.122 1 98.69 264 GLU A N 1
ATOM 2078 C CA . GLU A 1 264 ? -21.547 29.734 0.822 1 98.69 264 GLU A CA 1
ATOM 2079 C C . GLU A 1 264 ? -20.859 29.469 2.156 1 98.69 264 GLU A C 1
ATOM 2081 O O . GLU A 1 264 ? -19.953 30.203 2.543 1 98.69 264 GLU A O 1
ATOM 2086 N N . GLY A 1 265 ? -21.328 28.406 2.885 1 98.81 265 GLY A N 1
ATOM 2087 C CA . GLY A 1 265 ? -20.609 27.984 4.078 1 98.81 265 GLY A CA 1
ATOM 2088 C C . GLY A 1 265 ? -19.172 27.594 3.803 1 98.81 265 GLY A C 1
ATOM 2089 O O . GLY A 1 265 ? -18.266 27.969 4.555 1 98.81 265 GLY A O 1
ATOM 2090 N N . ALA A 1 266 ? -18.953 26.859 2.75 1 98.88 266 ALA A N 1
ATOM 2091 C CA . ALA A 1 266 ? -17.609 26.453 2.357 1 98.88 266 ALA A CA 1
ATOM 2092 C C . ALA A 1 266 ? -16.719 27.656 2.035 1 98.88 266 ALA A C 1
ATOM 2094 O O . ALA A 1 266 ? -15.562 27.719 2.455 1 98.88 266 ALA A O 1
ATOM 2095 N N . LYS A 1 267 ? -17.266 28.578 1.246 1 98.81 267 LYS A N 1
ATOM 2096 C CA . LYS A 1 267 ? -16.547 29.797 0.909 1 98.81 267 LYS A CA 1
ATOM 2097 C C . LYS A 1 267 ? -16.156 30.578 2.164 1 98.81 267 LYS A C 1
ATOM 2099 O O . LYS A 1 267 ? -15.039 31.062 2.283 1 98.81 267 LYS A O 1
ATOM 2104 N N . LEU A 1 268 ? -17.125 30.688 3.104 1 98.88 268 LEU A N 1
ATOM 2105 C CA . LEU A 1 268 ? -16.828 31.359 4.367 1 98.88 268 LEU A CA 1
ATOM 2106 C C . LEU A 1 268 ? -15.672 30.688 5.09 1 98.88 268 LEU A C 1
ATOM 2108 O O . LEU A 1 268 ? -14.75 31.359 5.551 1 98.88 268 LEU A O 1
ATOM 2112 N N . PHE A 1 269 ? -15.719 29.359 5.156 1 98.88 269 PHE A N 1
ATOM 2113 C CA . PHE A 1 269 ? -14.688 28.578 5.832 1 98.88 269 PHE A CA 1
ATOM 2114 C C . PHE A 1 269 ? -13.32 28.812 5.184 1 98.88 269 PHE A C 1
ATOM 2116 O O . PHE A 1 269 ? -12.328 29.031 5.875 1 98.88 269 PHE A O 1
ATOM 2123 N N . HIS A 1 270 ? -13.242 28.812 3.869 1 98.88 270 HIS A N 1
ATOM 2124 C CA . HIS A 1 270 ? -11.977 28.969 3.156 1 98.88 270 HIS A CA 1
ATOM 2125 C C . HIS A 1 270 ? -11.453 30.391 3.279 1 98.88 270 HIS A C 1
ATOM 2127 O O . HIS A 1 270 ? -10.234 30.609 3.32 1 98.88 270 HIS A O 1
ATOM 2133 N N . ASN A 1 271 ? -12.352 31.375 3.287 1 98.81 271 ASN A N 1
ATOM 2134 C CA . ASN A 1 271 ? -11.914 32.75 3.574 1 98.81 271 ASN A CA 1
ATOM 2135 C C . ASN A 1 271 ? -11.352 32.875 4.988 1 98.81 271 ASN A C 1
ATOM 2137 O O . ASN A 1 271 ? -10.391 33.594 5.219 1 98.81 271 ASN A O 1
ATOM 2141 N N . PHE A 1 272 ? -11.992 32.188 5.895 1 98.44 272 PHE A N 1
ATOM 2142 C CA . PHE A 1 272 ? -11.484 32.156 7.258 1 98.44 272 PHE A CA 1
ATOM 2143 C C . PHE A 1 272 ? -10.094 31.516 7.293 1 98.44 272 PHE A C 1
ATOM 2145 O O . PHE A 1 272 ? -9.164 32.062 7.883 1 98.44 272 PHE A O 1
ATOM 2152 N N . LEU A 1 273 ? -9.859 30.344 6.684 1 98.38 273 LEU A N 1
ATOM 2153 C CA . LEU A 1 273 ? -8.594 29.609 6.664 1 98.38 273 LEU A CA 1
ATOM 2154 C C . LEU A 1 273 ? -7.461 30.5 6.16 1 98.38 273 LEU A C 1
ATOM 2156 O O . LEU A 1 273 ? -6.34 30.422 6.672 1 98.38 273 LEU A O 1
ATOM 2160 N N . LEU A 1 274 ? -7.781 31.359 5.172 1 98.12 274 LEU A N 1
ATOM 2161 C CA . LEU A 1 274 ? -6.723 32.125 4.539 1 98.12 274 LEU A CA 1
ATOM 2162 C C . LEU A 1 274 ? -6.688 33.562 5.102 1 98.12 274 LEU A C 1
ATOM 2164 O O . LEU A 1 274 ? -5.891 34.375 4.656 1 98.12 274 LEU A O 1
ATOM 2168 N N . SER A 1 275 ? -7.562 33.812 6.078 1 96.75 275 SER A N 1
ATOM 2169 C CA . SER A 1 275 ? -7.535 35.156 6.684 1 96.75 275 SER A CA 1
ATOM 2170 C C . SER A 1 275 ? -6.195 35.438 7.359 1 96.75 275 SER A C 1
ATOM 2172 O O . SER A 1 275 ? -5.539 34.5 7.844 1 96.75 275 SER A O 1
ATOM 2174 N N . ARG A 1 276 ? -5.832 36.688 7.375 1 96.19 276 ARG A N 1
ATOM 2175 C CA . ARG A 1 276 ? -4.574 37.062 8.016 1 96.19 276 ARG A CA 1
ATOM 2176 C C . ARG A 1 276 ? -4.578 36.719 9.492 1 96.19 276 ARG A C 1
ATOM 2178 O O . ARG A 1 276 ? -3.574 36.219 10.023 1 96.19 276 ARG A O 1
ATOM 2185 N N . ASP A 1 277 ? -5.68 36.906 10.172 1 95.62 277 ASP A N 1
ATOM 2186 C CA . ASP A 1 277 ? -5.781 36.656 11.602 1 95.62 277 ASP A CA 1
ATOM 2187 C C . ASP A 1 277 ? -5.598 35.156 11.898 1 95.62 277 ASP A C 1
ATOM 2189 O O . ASP A 1 277 ? -4.84 34.781 12.797 1 95.62 277 ASP A O 1
ATOM 2193 N N . PHE A 1 278 ? -6.281 34.312 11.219 1 96.62 278 PHE A N 1
ATOM 2194 C CA . PHE A 1 278 ? -6.129 32.875 11.43 1 96.62 278 PHE A CA 1
ATOM 2195 C C . PHE A 1 278 ? -4.703 32.438 11.133 1 96.62 278 PHE A C 1
ATOM 2197 O O . PHE A 1 278 ? -4.105 31.672 11.906 1 96.62 278 PHE A O 1
ATOM 2204 N N . GLN A 1 279 ? -4.176 32.875 9.977 1 97.06 279 GLN A N 1
ATOM 2205 C CA . GLN A 1 279 ? -2.828 32.531 9.555 1 97.06 279 GLN A CA 1
ATOM 2206 C C . GLN A 1 279 ? -1.795 32.938 10.602 1 97.06 279 GLN A C 1
ATOM 2208 O O . GLN A 1 279 ? -0.81 32.219 10.82 1 97.06 279 GLN A O 1
ATOM 2213 N N . ALA A 1 280 ? -2 34 11.289 1 95.25 280 ALA A N 1
ATOM 2214 C CA . ALA A 1 280 ? -1.072 34.5 12.305 1 95.25 280 ALA A CA 1
ATOM 2215 C C . ALA A 1 280 ? -1.214 33.719 13.609 1 95.25 280 ALA A C 1
ATOM 2217 O O . ALA A 1 280 ? -0.264 33.625 14.391 1 95.25 280 ALA A O 1
ATOM 2218 N N . ALA A 1 281 ? -2.34 33.094 13.805 1 93.69 281 ALA A N 1
ATOM 2219 C CA . ALA A 1 281 ? -2.641 32.562 15.133 1 93.69 281 ALA A CA 1
ATOM 2220 C C . ALA A 1 281 ? -2.635 31.047 15.117 1 93.69 281 ALA A C 1
ATOM 2222 O O . ALA A 1 281 ? -2.721 30.406 16.172 1 93.69 281 ALA A O 1
ATOM 2223 N N . ASN A 1 282 ? -2.51 30.391 14.023 1 92.25 282 ASN A N 1
ATOM 2224 C CA . ASN A 1 282 ? -2.791 28.953 13.891 1 92.25 282 ASN A CA 1
ATOM 2225 C C . ASN A 1 282 ? -1.699 28.109 14.531 1 92.25 282 ASN A C 1
ATOM 2227 O O . ASN A 1 282 ? -1.877 26.906 14.727 1 92.25 282 ASN A O 1
ATOM 2231 N N . GLY A 1 283 ? -0.54 28.625 14.844 1 92.12 283 GLY A N 1
ATOM 2232 C CA . GLY A 1 283 ? 0.51 27.906 15.547 1 92.12 283 GLY A CA 1
ATOM 2233 C C . GLY A 1 283 ? 1.403 27.109 14.625 1 92.12 283 GLY A C 1
ATOM 2234 O O . GLY A 1 283 ? 2.285 26.375 15.078 1 92.12 283 GLY A O 1
ATOM 2235 N N . PHE A 1 284 ? 1.215 27.188 13.273 1 95.56 284 PHE A N 1
ATOM 2236 C CA . PHE A 1 284 ? 1.982 26.516 12.234 1 95.56 284 PHE A CA 1
ATOM 2237 C C . PHE A 1 284 ? 2.508 27.516 11.211 1 95.56 284 PHE A C 1
ATOM 2239 O O . PHE A 1 284 ? 2.379 28.734 11.398 1 95.56 284 PHE A O 1
ATOM 2246 N N . T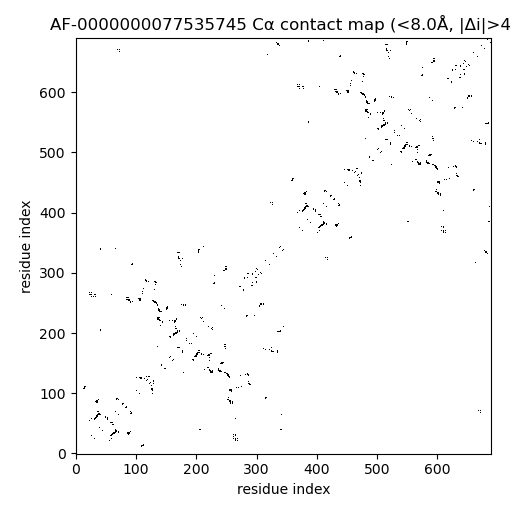RP A 1 285 ? 3.248 27.047 10.234 1 97 285 TRP A N 1
ATOM 2247 C CA . TRP A 1 285 ? 3.715 27.984 9.219 1 97 285 TRP A CA 1
ATOM 2248 C C . TRP A 1 285 ? 2.545 28.578 8.438 1 97 285 TRP A C 1
ATOM 2250 O O . TRP A 1 285 ? 1.636 27.844 8.031 1 97 285 TRP A O 1
ATOM 2260 N N . SER A 1 286 ? 2.584 29.859 8.281 1 97.31 286 SER A N 1
ATOM 2261 C CA . SER A 1 286 ? 1.643 30.5 7.363 1 97.31 286 SER A CA 1
ATOM 2262 C C . SER A 1 286 ? 1.959 30.156 5.914 1 97.31 286 SER A C 1
ATOM 2264 O O . SER A 1 286 ? 3.127 30.016 5.543 1 97.31 286 SER A O 1
ATOM 2266 N N . VAL A 1 287 ? 0.932 30.078 5.125 1 98.06 287 VAL A N 1
ATOM 2267 C CA . VAL A 1 287 ? 1.135 29.875 3.695 1 98.06 287 VAL A CA 1
ATOM 2268 C C . VAL A 1 287 ? 1.127 31.234 2.984 1 98.06 287 VAL A C 1
ATOM 2270 O O . VAL A 1 287 ? 1.387 31.312 1.781 1 98.06 287 VAL A O 1
ATOM 2273 N N . ARG A 1 288 ? 0.79 32.219 3.707 1 98 288 ARG A N 1
ATOM 2274 C CA . ARG A 1 288 ? 0.76 33.562 3.141 1 98 288 ARG A CA 1
ATOM 2275 C C . ARG A 1 288 ? 2.123 34.25 3.254 1 98 288 ARG A C 1
ATOM 2277 O O . ARG A 1 288 ? 2.803 34.125 4.273 1 98 288 ARG A O 1
ATOM 2284 N N . SER A 1 289 ? 2.475 35 2.275 1 96.94 289 SER A N 1
ATOM 2285 C CA . SER A 1 289 ? 3.764 35.688 2.223 1 96.94 289 SER A CA 1
ATOM 2286 C C . SER A 1 289 ? 3.771 36.906 3.113 1 96.94 289 SER A C 1
ATOM 2288 O O . SER A 1 289 ? 4.836 37.406 3.48 1 96.94 289 SER A O 1
ATOM 2290 N N . ASP A 1 290 ? 2.6 37.438 3.459 1 97.5 290 ASP A N 1
ATOM 2291 C CA . ASP A 1 290 ? 2.523 38.688 4.227 1 97.5 290 ASP A CA 1
ATOM 2292 C C . ASP A 1 290 ? 2.289 38.406 5.707 1 97.5 290 ASP A C 1
ATOM 2294 O O . ASP A 1 290 ? 2.004 39.312 6.484 1 97.5 290 ASP A O 1
ATOM 2298 N N . VAL A 1 291 ? 2.316 37.156 6.133 1 96.5 291 VAL A N 1
ATOM 2299 C CA . VAL A 1 291 ? 2.215 36.75 7.527 1 96.5 291 VAL A CA 1
ATOM 2300 C C . VAL A 1 291 ? 3.529 36.094 7.977 1 96.5 291 VAL A C 1
ATOM 2302 O O . VAL A 1 291 ? 3.969 35.125 7.402 1 96.5 291 VAL A O 1
ATOM 2305 N N . PRO A 1 292 ? 4.156 36.688 8.922 1 92.25 292 PRO A N 1
ATOM 2306 C CA . PRO A 1 292 ? 5.438 36.125 9.367 1 92.25 292 PRO A CA 1
ATOM 2307 C C . PRO A 1 292 ? 5.285 34.75 10.023 1 92.25 292 PRO A C 1
ATOM 2309 O O . PRO A 1 292 ? 4.242 34.469 10.617 1 92.25 292 PRO A O 1
ATOM 2312 N N . ALA A 1 293 ? 6.336 33.969 9.93 1 89.38 293 ALA A N 1
ATOM 2313 C CA . ALA A 1 293 ? 6.391 32.75 10.711 1 89.38 293 ALA A CA 1
ATOM 2314 C C . ALA A 1 293 ? 6.453 33.062 12.211 1 89.38 293 ALA A C 1
ATOM 2316 O O . ALA A 1 293 ? 6.773 34.156 12.609 1 89.38 293 ALA A O 1
ATOM 2317 N N . PRO A 1 294 ? 6.043 32.031 12.984 1 86.75 294 PRO A N 1
ATOM 2318 C CA . PRO A 1 294 ? 6.188 32.25 14.43 1 86.75 294 PRO A CA 1
ATOM 2319 C C . PRO A 1 294 ? 7.605 32.625 14.828 1 86.75 294 PRO A C 1
ATOM 2321 O O . PRO A 1 294 ? 8.555 32.375 14.078 1 86.75 294 PRO A O 1
ATOM 2324 N N . ALA A 1 295 ? 7.758 33.219 16 1 83.5 295 ALA A N 1
ATOM 2325 C CA . ALA A 1 295 ? 9.023 33.812 16.438 1 83.5 295 ALA A CA 1
ATOM 2326 C C . ALA A 1 295 ? 10.141 32.75 16.406 1 83.5 295 ALA A C 1
ATOM 2328 O O . ALA A 1 295 ? 9.969 31.641 16.891 1 83.5 295 ALA A O 1
ATOM 2329 N N . GLY A 1 296 ? 11.188 33.188 15.742 1 84.38 296 GLY A N 1
ATOM 2330 C CA . GLY A 1 296 ? 12.367 32.312 15.703 1 84.38 296 GLY A CA 1
ATOM 2331 C C . GLY A 1 296 ? 12.367 31.359 14.539 1 84.38 296 GLY A C 1
ATOM 2332 O O . GLY A 1 296 ? 13.352 30.656 14.305 1 84.38 296 GLY A O 1
ATOM 2333 N N . GLN A 1 297 ? 11.281 31.359 13.844 1 87.81 297 GLN A N 1
ATOM 2334 C CA . GLN A 1 297 ? 11.18 30.422 12.719 1 87.81 297 GLN A CA 1
ATOM 2335 C C . GLN A 1 297 ? 11.352 31.156 11.391 1 87.81 297 GLN A C 1
ATOM 2337 O O . GLN A 1 297 ? 11.023 32.344 11.273 1 87.81 297 GLN A O 1
ATOM 2342 N N . ARG A 1 298 ? 11.906 30.484 10.461 1 90.38 298 ARG A N 1
ATOM 2343 C CA . ARG A 1 298 ? 11.922 30.969 9.086 1 90.38 298 ARG A CA 1
ATOM 2344 C C . ARG A 1 298 ? 10.609 30.656 8.383 1 90.38 298 ARG A C 1
ATOM 2346 O O . ARG A 1 298 ? 9.812 29.844 8.867 1 90.38 298 ARG A O 1
ATOM 2353 N N . SER A 1 299 ? 10.461 31.359 7.285 1 93 299 SER A N 1
ATOM 2354 C CA . SER A 1 299 ? 9.281 31.078 6.465 1 93 299 SER A CA 1
ATOM 2355 C C . SER A 1 299 ? 9.32 29.672 5.898 1 93 299 SER A C 1
ATOM 2357 O O . SER A 1 299 ? 10.398 29.109 5.699 1 93 299 SER A O 1
ATOM 2359 N N . LEU A 1 300 ? 8.141 29.109 5.637 1 94.56 300 LEU A N 1
ATOM 2360 C CA . LEU A 1 300 ? 7.98 27.75 5.133 1 94.56 300 LEU A CA 1
ATOM 2361 C C . LEU A 1 300 ? 8.781 27.547 3.855 1 94.56 300 LEU A C 1
ATOM 2363 O O . LEU A 1 300 ? 9.406 26.5 3.672 1 94.56 300 LEU A O 1
ATOM 2367 N N . ILE A 1 301 ? 8.852 28.562 2.961 1 95.06 301 ILE A N 1
ATOM 2368 C CA . ILE A 1 301 ? 9.438 28.391 1.635 1 95.06 301 ILE A CA 1
ATOM 2369 C C . ILE A 1 301 ? 10.93 28.703 1.691 1 95.06 301 ILE A C 1
ATOM 2371 O O . ILE A 1 301 ? 11.633 28.594 0.682 1 95.06 301 ILE A O 1
ATOM 2375 N N . SER A 1 302 ? 11.477 29.047 2.873 1 93.19 302 SER A N 1
ATOM 2376 C CA . SER A 1 302 ? 12.883 29.406 2.99 1 93.19 302 SER A CA 1
ATOM 2377 C C . SER A 1 302 ? 13.586 28.547 4.035 1 93.19 302 SER A C 1
ATOM 2379 O O . SER A 1 302 ? 14.68 28.875 4.492 1 93.19 302 SER A O 1
ATOM 2381 N N . LEU A 1 303 ? 12.945 27.484 4.453 1 93.75 303 LEU A N 1
ATOM 2382 C CA . LEU A 1 303 ? 13.555 26.609 5.441 1 93.75 303 LEU A CA 1
ATOM 2383 C C . LEU A 1 303 ? 14.789 25.922 4.875 1 93.75 303 LEU A C 1
ATOM 2385 O O . LEU A 1 303 ? 14.773 25.438 3.744 1 93.75 303 LEU A O 1
ATOM 2389 N N . PRO A 1 304 ? 15.797 25.953 5.75 1 92.69 304 PRO A N 1
ATOM 2390 C CA . PRO A 1 304 ? 16.969 25.203 5.301 1 92.69 304 PRO A CA 1
ATOM 2391 C C . PRO A 1 304 ? 16.703 23.688 5.27 1 92.69 304 PRO A C 1
ATOM 2393 O O . PRO A 1 304 ? 16 23.156 6.129 1 92.69 304 PRO A O 1
ATOM 2396 N N . ARG A 1 305 ? 17.203 23.016 4.266 1 95.19 305 ARG A N 1
ATOM 2397 C CA . ARG A 1 305 ? 17.234 21.562 4.164 1 95.19 305 ARG A CA 1
ATOM 2398 C C . ARG A 1 305 ? 15.82 20.984 4.039 1 95.19 305 ARG A C 1
ATOM 2400 O O . ARG A 1 305 ? 15.586 19.828 4.359 1 95.19 305 ARG A O 1
ATOM 2407 N N . SER A 1 306 ? 14.844 21.844 3.707 1 95.81 306 SER A N 1
ATOM 2408 C CA . SER A 1 306 ? 13.484 21.391 3.445 1 95.81 306 SER A CA 1
ATOM 2409 C C . SER A 1 306 ? 12.875 22.141 2.268 1 95.81 306 SER A C 1
ATOM 2411 O O . SER A 1 306 ? 13.25 23.281 1.989 1 95.81 306 SER A O 1
ATOM 2413 N N . ASN A 1 307 ? 12.023 21.531 1.53 1 93.81 307 ASN A N 1
ATOM 2414 C CA . ASN A 1 307 ? 11.258 22.094 0.417 1 93.81 307 ASN A CA 1
ATOM 2415 C C . ASN A 1 307 ? 9.836 21.531 0.387 1 93.81 307 ASN A C 1
ATOM 2417 O O . ASN A 1 307 ? 9.625 20.391 0.01 1 93.81 307 ASN A O 1
ATOM 2421 N N . PRO A 1 308 ? 8.867 22.344 0.791 1 94.69 308 PRO A N 1
ATOM 2422 C CA . PRO A 1 308 ? 7.496 21.844 0.892 1 94.69 308 PRO A CA 1
ATOM 2423 C C . PRO A 1 308 ? 6.941 21.375 -0.45 1 94.69 308 PRO A C 1
ATOM 2425 O O . PRO A 1 308 ? 5.984 20.594 -0.486 1 94.69 308 PRO A O 1
ATOM 2428 N N . VAL A 1 309 ? 7.555 21.781 -1.558 1 95.62 309 VAL A N 1
ATOM 2429 C CA . VAL A 1 309 ? 7.102 21.422 -2.895 1 95.62 309 VAL A CA 1
ATOM 2430 C C . VAL A 1 309 ? 7.523 19.984 -3.211 1 95.62 309 VAL A C 1
ATOM 2432 O O . VAL A 1 309 ? 6.852 19.281 -3.975 1 95.62 309 VAL A O 1
ATOM 2435 N N . GLU A 1 310 ? 8.586 19.562 -2.605 1 97.31 310 GLU A N 1
ATOM 2436 C CA . GLU A 1 310 ? 9.133 18.234 -2.902 1 97.31 310 GLU A CA 1
ATOM 2437 C C . GLU A 1 310 ? 8.188 17.141 -2.436 1 97.31 310 GLU A C 1
ATOM 2439 O O . GLU A 1 310 ? 8.109 16.078 -3.057 1 97.31 310 GLU A O 1
ATOM 2444 N N . PHE A 1 311 ? 7.488 17.359 -1.37 1 98.12 311 PHE A N 1
ATOM 2445 C CA . PHE A 1 311 ? 6.531 16.359 -0.916 1 98.12 311 PHE A CA 1
ATOM 2446 C C . PHE A 1 311 ? 5.434 16.141 -1.952 1 98.12 311 PHE A C 1
ATOM 2448 O O . PHE A 1 311 ? 5.02 15.016 -2.205 1 98.12 311 PHE A O 1
ATOM 2455 N N . ARG A 1 312 ? 4.969 17.219 -2.518 1 97.38 312 ARG A N 1
ATOM 2456 C CA . ARG A 1 312 ? 3.967 17.125 -3.572 1 97.38 312 ARG A CA 1
ATOM 2457 C C . ARG A 1 312 ? 4.469 16.266 -4.73 1 97.38 312 ARG A C 1
ATOM 2459 O O . ARG A 1 312 ? 3.752 15.398 -5.227 1 97.38 312 ARG A O 1
ATOM 2466 N N . ASP A 1 313 ? 5.656 16.516 -5.188 1 97.56 313 ASP A N 1
ATOM 2467 C CA . ASP A 1 313 ? 6.242 15.758 -6.289 1 97.56 313 ASP A CA 1
ATOM 2468 C C . ASP A 1 313 ? 6.379 14.281 -5.926 1 97.56 313 ASP A C 1
ATOM 2470 O O . ASP A 1 313 ? 6.074 13.406 -6.738 1 97.56 313 ASP A O 1
ATOM 2474 N N . PHE A 1 314 ? 6.852 14.047 -4.73 1 98.31 314 PHE A N 1
ATOM 2475 C CA . PHE A 1 314 ? 6.941 12.688 -4.207 1 98.31 314 PHE A CA 1
ATOM 2476 C C . PHE A 1 314 ? 5.586 12 -4.262 1 98.31 314 PHE A C 1
ATOM 2478 O O . PHE A 1 314 ? 5.48 10.867 -4.75 1 98.31 314 PHE A O 1
ATOM 2485 N N . MET A 1 315 ? 4.555 12.695 -3.807 1 98.31 315 MET A N 1
ATOM 2486 C CA . MET A 1 315 ? 3.211 12.133 -3.705 1 98.31 315 MET A CA 1
ATOM 2487 C C . MET A 1 315 ? 2.637 11.836 -5.086 1 98.31 315 MET A C 1
ATOM 2489 O O . MET A 1 315 ? 1.824 10.922 -5.246 1 98.31 315 MET A O 1
ATOM 2493 N N . ALA A 1 316 ? 3.057 12.578 -6.094 1 97.62 316 ALA A N 1
ATOM 2494 C CA . ALA A 1 316 ? 2.498 12.445 -7.438 1 97.62 316 ALA A CA 1
ATOM 2495 C C . ALA A 1 316 ? 2.951 11.148 -8.102 1 97.62 316 ALA A C 1
ATOM 2497 O O . ALA A 1 316 ? 2.26 10.617 -8.969 1 97.62 316 ALA A O 1
ATOM 2498 N N . ASP A 1 317 ? 4.059 10.633 -7.723 1 97.06 317 ASP A N 1
ATOM 2499 C CA . ASP A 1 317 ? 4.582 9.391 -8.273 1 97.06 317 ASP A CA 1
ATOM 2500 C C . ASP A 1 317 ? 4.172 8.195 -7.422 1 97.06 317 ASP A C 1
ATOM 2502 O O . ASP A 1 317 ? 5.012 7.586 -6.754 1 97.06 317 ASP A O 1
ATOM 2506 N N . ARG A 1 318 ? 2.938 7.801 -7.602 1 97.81 318 ARG A N 1
ATOM 2507 C CA . ARG A 1 318 ? 2.344 6.812 -6.707 1 97.81 318 ARG A CA 1
ATOM 2508 C C . ARG A 1 318 ? 3.016 5.453 -6.867 1 97.81 318 ARG A C 1
ATOM 2510 O O . ARG A 1 318 ? 3.135 4.695 -5.902 1 97.81 318 ARG A O 1
ATOM 2517 N N . ALA A 1 319 ? 3.518 5.125 -8.062 1 95.56 319 ALA A N 1
ATOM 2518 C CA . ALA A 1 319 ? 4.207 3.854 -8.258 1 95.56 319 ALA A CA 1
ATOM 2519 C C . ALA A 1 319 ? 5.484 3.787 -7.43 1 95.56 319 ALA A C 1
ATOM 2521 O O . ALA A 1 319 ? 5.766 2.77 -6.789 1 95.56 319 ALA A O 1
ATOM 2522 N N . SER A 1 320 ? 6.246 4.91 -7.426 1 96.12 320 SER A N 1
ATOM 2523 C CA . SER A 1 320 ? 7.465 4.953 -6.629 1 96.12 320 SER A CA 1
ATOM 2524 C C . SER A 1 320 ? 7.156 4.938 -5.137 1 96.12 320 SER A C 1
ATOM 2526 O O . SER A 1 320 ? 7.875 4.309 -4.355 1 96.12 320 SER A O 1
ATOM 2528 N N . VAL A 1 321 ? 6.094 5.617 -4.742 1 98.44 321 VAL A N 1
ATOM 2529 C CA . VAL A 1 321 ? 5.672 5.625 -3.344 1 98.44 321 VAL A CA 1
ATOM 2530 C C . VAL A 1 321 ? 5.344 4.203 -2.896 1 98.44 321 VAL A C 1
ATOM 2532 O O . VAL A 1 321 ? 5.762 3.771 -1.819 1 98.44 321 VAL A O 1
ATOM 2535 N N . GLU A 1 322 ? 4.652 3.447 -3.742 1 98.12 322 GLU A N 1
ATOM 2536 C CA . GLU A 1 322 ? 4.297 2.072 -3.408 1 98.12 322 GLU A CA 1
ATOM 2537 C C . GLU A 1 322 ? 5.539 1.202 -3.256 1 98.12 322 GLU A C 1
ATOM 2539 O O . GLU A 1 322 ? 5.648 0.425 -2.305 1 98.12 322 GLU A O 1
ATOM 2544 N N . ARG A 1 323 ? 6.473 1.312 -4.219 1 97.5 323 ARG A N 1
ATOM 2545 C CA . ARG A 1 323 ? 7.699 0.523 -4.137 1 97.5 323 ARG A CA 1
ATOM 2546 C C . ARG A 1 323 ? 8.453 0.816 -2.848 1 97.5 323 ARG A C 1
ATOM 2548 O O . ARG A 1 323 ? 8.969 -0.099 -2.201 1 97.5 323 ARG A O 1
ATOM 2555 N N . LEU A 1 324 ? 8.477 2.104 -2.488 1 98.44 324 LEU A N 1
ATOM 2556 C CA . LEU A 1 324 ? 9.164 2.484 -1.259 1 98.44 324 LEU A CA 1
ATOM 2557 C C . LEU A 1 324 ? 8.438 1.929 -0.037 1 98.44 324 LEU A C 1
ATOM 2559 O O . LEU A 1 324 ? 9.078 1.461 0.908 1 98.44 324 LEU A O 1
ATOM 2563 N N . ARG A 1 325 ? 7.129 1.959 -0.027 1 98.62 325 ARG A N 1
ATOM 2564 C CA . ARG A 1 325 ? 6.348 1.376 1.058 1 98.62 325 ARG A CA 1
ATOM 2565 C C . ARG A 1 325 ? 6.688 -0.098 1.248 1 98.62 325 ARG A C 1
ATOM 2567 O O . ARG A 1 325 ? 6.906 -0.55 2.375 1 98.62 325 ARG A O 1
ATOM 2574 N N . PHE A 1 326 ? 6.777 -0.81 0.161 1 98.38 326 PHE A N 1
ATOM 2575 C CA . PHE A 1 326 ? 7.039 -2.242 0.245 1 98.38 326 PHE A CA 1
ATOM 2576 C C . PHE A 1 326 ? 8.477 -2.51 0.664 1 98.38 326 PHE A C 1
ATOM 2578 O O . PHE A 1 326 ? 8.766 -3.514 1.318 1 98.38 326 PHE A O 1
ATOM 2585 N N . TRP A 1 327 ? 9.391 -1.57 0.319 1 98.25 327 TRP A N 1
ATOM 2586 C CA . TRP A 1 327 ? 10.766 -1.683 0.802 1 98.25 327 TRP A CA 1
ATOM 2587 C C . TRP A 1 327 ? 10.812 -1.674 2.326 1 98.25 327 TRP A C 1
ATOM 2589 O O . TRP A 1 327 ? 11.484 -2.502 2.939 1 98.25 327 TRP A O 1
ATOM 2599 N N . PHE A 1 328 ? 10.062 -0.793 2.895 1 98.75 328 PHE A N 1
ATOM 2600 C CA . PHE A 1 328 ? 10.008 -0.724 4.352 1 98.75 328 PHE A CA 1
ATOM 2601 C C . PHE A 1 328 ? 9.234 -1.908 4.922 1 98.75 328 PHE A C 1
ATOM 2603 O O . PHE A 1 328 ? 9.641 -2.49 5.93 1 98.75 328 PHE A O 1
ATOM 2610 N N . GLU A 1 329 ? 8.148 -2.248 4.297 1 98.44 329 GLU A N 1
ATOM 2611 C CA . GLU A 1 329 ? 7.352 -3.377 4.777 1 98.44 329 GLU A CA 1
ATOM 2612 C C . GLU A 1 329 ? 8.188 -4.652 4.832 1 98.44 329 GLU A C 1
ATOM 2614 O O . GLU A 1 329 ? 8.062 -5.438 5.777 1 98.44 329 GLU A O 1
ATOM 2619 N N . ASP A 1 330 ? 9.023 -4.848 3.85 1 97.56 330 ASP A N 1
ATOM 2620 C CA . ASP A 1 330 ? 9.898 -6.012 3.785 1 97.56 330 ASP A CA 1
ATOM 2621 C C . ASP A 1 330 ? 10.82 -6.07 4.996 1 97.56 330 ASP A C 1
ATOM 2623 O O . ASP A 1 330 ? 11.211 -7.156 5.438 1 97.56 330 ASP A O 1
ATOM 2627 N N . ARG A 1 331 ? 11.094 -4.961 5.582 1 97.56 331 ARG A N 1
ATOM 2628 C CA . ARG A 1 331 ? 12.109 -4.875 6.625 1 97.56 331 ARG A CA 1
ATOM 2629 C C . ARG A 1 331 ? 11.477 -4.801 8.008 1 97.56 331 ARG A C 1
ATOM 2631 O O . ARG A 1 331 ? 12.031 -5.32 8.984 1 97.56 331 ARG A O 1
ATOM 2638 N N . ILE A 1 332 ? 10.281 -4.188 8.062 1 98.25 332 ILE A N 1
ATOM 2639 C CA . ILE A 1 332 ? 9.758 -3.986 9.406 1 98.25 332 ILE A CA 1
ATOM 2640 C C . ILE A 1 332 ? 8.352 -4.578 9.508 1 98.25 332 ILE A C 1
ATOM 2642 O O . ILE A 1 332 ? 7.707 -4.484 10.562 1 98.25 332 ILE A O 1
ATOM 2646 N N . GLY A 1 333 ? 7.848 -5.219 8.422 1 97.44 333 GLY A N 1
ATOM 2647 C CA . GLY A 1 333 ? 6.523 -5.816 8.406 1 97.44 333 GLY A CA 1
ATOM 2648 C C . GLY A 1 333 ? 5.422 -4.824 8.078 1 97.44 333 GLY A C 1
ATOM 2649 O O . GLY A 1 333 ? 5.691 -3.645 7.848 1 97.44 333 GLY A O 1
ATOM 2650 N N . THR A 1 334 ? 4.191 -5.332 7.949 1 98.12 334 THR A N 1
ATOM 2651 C CA . THR A 1 334 ? 3.021 -4.48 7.77 1 98.12 334 THR A CA 1
ATOM 2652 C C . THR A 1 334 ? 2.752 -3.658 9.023 1 98.12 334 THR A C 1
ATOM 2654 O O . THR A 1 334 ? 3.236 -3.992 10.109 1 98.12 334 THR A O 1
ATOM 2657 N N . ALA A 1 335 ? 2.055 -2.543 8.875 1 98.31 335 ALA A N 1
ATOM 2658 C CA . ALA A 1 335 ? 1.713 -1.729 10.039 1 98.31 335 ALA A CA 1
ATOM 2659 C C . ALA A 1 335 ? 0.766 -2.477 10.977 1 98.31 335 ALA A C 1
ATOM 2661 O O . ALA A 1 335 ? -0.371 -2.779 10.602 1 98.31 335 ALA A O 1
ATOM 2662 N N . GLN A 1 336 ? 1.218 -2.752 12.164 1 97.94 336 GLN A N 1
ATOM 2663 C CA . GLN A 1 336 ? 0.452 -3.514 13.148 1 97.94 336 GLN A CA 1
ATOM 2664 C C . GLN A 1 336 ? -0.282 -2.586 14.109 1 97.94 336 GLN A C 1
ATOM 2666 O O . GLN A 1 336 ? 0.175 -1.474 14.383 1 97.94 336 GLN A O 1
ATOM 2671 N N . GLY A 1 337 ? -1.41 -3.061 14.609 1 95.81 337 GLY A N 1
ATOM 2672 C CA . GLY A 1 337 ? -2.148 -2.32 15.625 1 95.81 337 GLY A CA 1
ATOM 2673 C C . GLY A 1 337 ? -3.43 -1.704 15.094 1 95.81 337 GLY A C 1
ATOM 2674 O O . GLY A 1 337 ? -3.689 -1.734 13.891 1 95.81 337 GLY A O 1
ATOM 2675 N N . LEU A 1 338 ? -4.184 -1.079 15.969 1 93.5 338 LEU A N 1
ATOM 2676 C CA . LEU A 1 338 ? -5.43 -0.403 15.625 1 93.5 338 LEU A CA 1
ATOM 2677 C C . LEU A 1 338 ? -5.156 0.913 14.906 1 93.5 338 LEU A C 1
ATOM 2679 O O . LEU A 1 338 ? -4.043 1.443 14.977 1 93.5 338 LEU A O 1
ATOM 2683 N N . THR A 1 339 ? -6.168 1.323 14.227 1 94.25 339 THR A N 1
ATOM 2684 C CA . THR A 1 339 ? -6.098 2.689 13.727 1 94.25 339 THR A CA 1
ATOM 2685 C C . THR A 1 339 ? -5.836 3.676 14.859 1 94.25 339 THR A C 1
ATOM 2687 O O . THR A 1 339 ? -6.367 3.514 15.961 1 94.25 339 THR A O 1
ATOM 2690 N N . PRO A 1 340 ? -5.066 4.691 14.547 1 93.12 340 PRO A N 1
ATOM 2691 C CA . PRO A 1 340 ? -4.797 5.672 15.609 1 93.12 340 PRO A CA 1
ATOM 2692 C C . PRO A 1 340 ? -6.055 6.398 16.078 1 93.12 340 PRO A C 1
ATOM 2694 O O . PRO A 1 340 ? -6.066 6.996 17.156 1 93.12 340 PRO A O 1
ATOM 2697 N N . LEU A 1 341 ? -7.047 6.418 15.32 1 93.31 341 LEU A N 1
ATOM 2698 C CA . LEU A 1 341 ? -8.297 7.07 15.695 1 93.31 341 LEU A CA 1
ATOM 2699 C C . LEU A 1 341 ? -9.094 6.199 16.656 1 93.31 341 LEU A C 1
ATOM 2701 O O . LEU A 1 341 ? -10.055 6.668 17.281 1 93.31 341 LEU A O 1
ATOM 2705 N N . GLY A 1 342 ? -8.672 4.949 16.844 1 90.31 342 GLY A N 1
ATOM 2706 C CA . GLY A 1 342 ? -9.422 4.047 17.703 1 90.31 342 GLY A CA 1
ATOM 2707 C C . GLY A 1 342 ? -8.562 3.342 18.734 1 90.31 342 GLY A C 1
ATOM 2708 O O . GLY A 1 342 ? -8.969 2.328 19.297 1 90.31 342 GLY A O 1
ATOM 2709 N N . ASP A 1 343 ? -7.316 3.783 18.984 1 86.31 343 ASP A N 1
ATOM 2710 C CA . ASP A 1 343 ? -6.387 3.051 19.844 1 86.31 343 ASP A CA 1
ATOM 2711 C C . ASP A 1 343 ? -6.402 3.598 21.266 1 86.31 343 ASP A C 1
ATOM 2713 O O . ASP A 1 343 ? -5.695 3.09 22.141 1 86.31 343 ASP A O 1
ATOM 2717 N N . ASP A 1 344 ? -7.16 4.559 21.531 1 82.62 344 ASP A N 1
ATOM 2718 C CA . ASP A 1 344 ? -7.352 5.176 22.844 1 82.62 344 ASP A CA 1
ATOM 2719 C C . ASP A 1 344 ? -6.035 5.715 23.391 1 82.62 344 ASP A C 1
ATOM 2721 O O . ASP A 1 344 ? -5.785 5.641 24.594 1 82.62 344 ASP A O 1
ATOM 2725 N N . LEU A 1 345 ? -5.117 6.027 22.547 1 80.56 345 LEU A N 1
ATOM 2726 C CA . LEU A 1 345 ? -3.863 6.66 22.938 1 80.56 345 LEU A CA 1
ATOM 2727 C C . LEU A 1 345 ? -3.916 8.164 22.719 1 80.56 345 LEU A C 1
ATOM 2729 O O . LEU A 1 345 ? -4.637 8.641 21.828 1 80.56 345 LEU A O 1
ATOM 2733 N N . MET B 1 1 ? 17.609 19.938 -31.75 1 26.39 1 MET B N 1
ATOM 2734 C CA . MET B 1 1 ? 17.016 18.812 -32.469 1 26.39 1 MET B CA 1
ATOM 2735 C C . MET B 1 1 ? 17.562 17.484 -31.969 1 26.39 1 MET B C 1
ATOM 2737 O O . MET B 1 1 ? 18.578 17 -32.469 1 26.39 1 MET B O 1
ATOM 2741 N N . GLY B 1 2 ? 17.688 17.297 -30.656 1 29.75 2 GLY B N 1
ATOM 2742 C CA . GLY B 1 2 ? 18.266 16.094 -30.094 1 29.75 2 GLY B CA 1
ATOM 2743 C C . GLY B 1 2 ? 17.625 14.82 -30.578 1 29.75 2 GLY B C 1
ATOM 2744 O O . GLY B 1 2 ? 16.391 14.672 -30.516 1 29.75 2 GLY B O 1
ATOM 2745 N N . ALA B 1 3 ? 18.266 14.148 -31.625 1 30 3 ALA B N 1
ATOM 2746 C CA . ALA B 1 3 ? 17.859 12.914 -32.312 1 30 3 ALA B CA 1
ATOM 2747 C C . ALA B 1 3 ? 17.469 11.844 -31.297 1 30 3 ALA B C 1
ATOM 2749 O O . ALA B 1 3 ? 18.266 11.453 -30.438 1 30 3 ALA B O 1
ATOM 2750 N N . ASN B 1 4 ? 16.266 11.766 -30.938 1 32.88 4 ASN B N 1
ATOM 2751 C CA . ASN B 1 4 ? 15.781 10.594 -30.203 1 32.88 4 ASN B CA 1
ATOM 2752 C C . ASN B 1 4 ? 16.141 9.297 -30.922 1 32.88 4 ASN B C 1
ATOM 2754 O O . ASN B 1 4 ? 15.484 8.914 -31.891 1 32.88 4 ASN B O 1
ATOM 2758 N N . ALA B 1 5 ? 17.438 9.094 -31.094 1 35.66 5 ALA B N 1
ATOM 2759 C CA . ALA B 1 5 ? 17.75 7.797 -31.688 1 35.66 5 ALA B CA 1
ATOM 2760 C C . ALA B 1 5 ? 16.859 6.695 -31.125 1 35.66 5 ALA B C 1
ATOM 2762 O O . ALA B 1 5 ? 16.891 6.422 -29.922 1 35.66 5 ALA B O 1
ATOM 2763 N N . ALA B 1 6 ? 15.922 6.363 -31.781 1 37.94 6 ALA B N 1
ATOM 2764 C CA . ALA B 1 6 ? 15.086 5.195 -31.516 1 37.94 6 ALA B CA 1
ATOM 2765 C C . ALA B 1 6 ? 15.945 3.963 -31.234 1 37.94 6 ALA B C 1
ATOM 2767 O O . ALA B 1 6 ? 16.703 3.516 -32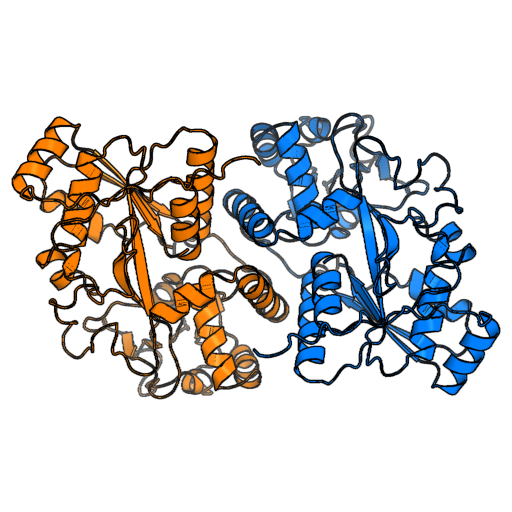.094 1 37.94 6 ALA B O 1
ATOM 2768 N N . VAL B 1 7 ? 16.391 3.6 -30.094 1 40.16 7 VAL B N 1
ATOM 2769 C CA . VAL B 1 7 ? 17.047 2.338 -29.766 1 40.16 7 VAL B CA 1
ATOM 2770 C C . VAL B 1 7 ? 16.328 1.183 -30.453 1 40.16 7 VAL B C 1
ATOM 2772 O O . VAL B 1 7 ? 15.102 1.05 -30.328 1 40.16 7 VAL B O 1
ATOM 2775 N N . SER B 1 8 ? 16.719 0.61 -31.422 1 42.31 8 SER B N 1
ATOM 2776 C CA . SER B 1 8 ? 16.188 -0.532 -32.156 1 42.31 8 SER B CA 1
ATOM 2777 C C . SER B 1 8 ? 15.781 -1.656 -31.219 1 42.31 8 SER B C 1
ATOM 2779 O O . SER B 1 8 ? 16.516 -1.987 -30.281 1 42.31 8 SER B O 1
ATOM 2781 N N . PRO B 1 9 ? 14.531 -1.941 -31.062 1 52.12 9 PRO B N 1
ATOM 2782 C CA . PRO B 1 9 ? 14.148 -3.092 -30.234 1 52.12 9 PRO B CA 1
ATOM 2783 C C . PRO B 1 9 ? 15.047 -4.305 -30.469 1 52.12 9 PRO B C 1
ATOM 2785 O O . PRO B 1 9 ? 15.32 -4.672 -31.609 1 52.12 9 PRO B O 1
ATOM 2788 N N . SER B 1 10 ? 16 -4.598 -29.625 1 61.97 10 SER B N 1
ATOM 2789 C CA . SER B 1 10 ? 16.906 -5.742 -29.734 1 61.97 10 SER B CA 1
ATOM 2790 C C . SER B 1 10 ? 16.141 -7.012 -30.109 1 61.97 10 SER B C 1
ATOM 2792 O O . SER B 1 10 ? 15.102 -7.305 -29.516 1 61.97 10 SER B O 1
ATOM 2794 N N . ALA B 1 11 ? 16.391 -7.645 -31.219 1 79.25 11 ALA B N 1
ATOM 2795 C CA . ALA B 1 11 ? 15.805 -8.875 -31.766 1 79.25 11 ALA B CA 1
ATOM 2796 C C . ALA B 1 11 ? 15.906 -10.016 -30.75 1 79.25 11 ALA B C 1
ATOM 2798 O O . ALA B 1 11 ? 16.906 -10.148 -30.062 1 79.25 11 ALA B O 1
ATOM 2799 N N . ARG B 1 12 ? 14.766 -10.75 -30.469 1 88.94 12 ARG B N 1
ATOM 2800 C CA . ARG B 1 12 ? 14.758 -11.891 -29.562 1 88.94 12 ARG B CA 1
ATOM 2801 C C . ARG B 1 12 ? 15.633 -13.023 -30.094 1 88.94 12 ARG B C 1
ATOM 2803 O O . ARG B 1 12 ? 15.688 -13.25 -31.297 1 88.94 12 ARG B O 1
ATOM 2810 N N . TRP B 1 13 ? 16.406 -13.641 -29.266 1 93.88 13 TRP B N 1
ATOM 2811 C CA . TRP B 1 13 ? 17.172 -14.844 -29.562 1 93.88 13 TRP B CA 1
ATOM 2812 C C . TRP B 1 13 ? 16.297 -16.094 -29.438 1 93.88 13 TRP B C 1
ATOM 2814 O O . TRP B 1 13 ? 15.766 -16.375 -28.359 1 93.88 13 TRP B O 1
ATOM 2824 N N . VAL B 1 14 ? 16.125 -16.812 -30.5 1 96.44 14 VAL B N 1
ATOM 2825 C CA . VAL B 1 14 ? 15.344 -18.047 -30.5 1 96.44 14 VAL B CA 1
ATOM 2826 C C . VAL B 1 14 ? 16.281 -19.234 -30.297 1 96.44 14 VAL B C 1
ATOM 2828 O O . VAL B 1 14 ? 17.203 -19.453 -31.094 1 96.44 14 VAL B O 1
ATOM 2831 N N . GLU B 1 15 ? 15.992 -19.953 -29.219 1 97.81 15 GLU B N 1
ATOM 2832 C CA . GLU B 1 15 ? 16.844 -21.094 -28.906 1 97.81 15 GLU B CA 1
ATOM 2833 C C . GLU B 1 15 ? 16.734 -22.188 -29.969 1 97.81 15 GLU B C 1
ATOM 2835 O O . GLU B 1 15 ? 15.633 -22.578 -30.344 1 97.81 15 GLU B O 1
ATOM 2840 N N . LYS B 1 16 ? 17.906 -22.594 -30.453 1 95.31 16 LYS B N 1
ATOM 2841 C CA . LYS B 1 16 ? 17.938 -23.641 -31.484 1 95.31 16 LYS B CA 1
ATOM 2842 C C . LYS B 1 16 ? 18.641 -24.891 -30.969 1 95.31 16 LYS B C 1
ATOM 2844 O O . LYS B 1 16 ? 18.547 -25.953 -31.578 1 95.31 16 LYS B O 1
ATOM 2849 N N . ARG B 1 17 ? 19.344 -24.734 -29.828 1 94.69 17 ARG B N 1
ATOM 2850 C CA . ARG B 1 17 ? 20.062 -25.875 -29.25 1 94.69 17 ARG B CA 1
ATOM 2851 C C . ARG B 1 17 ? 19.109 -26.891 -28.656 1 94.69 17 ARG B C 1
ATOM 2853 O O . ARG B 1 17 ? 17.984 -26.562 -28.266 1 94.69 17 ARG B O 1
ATOM 2860 N N . SER B 1 18 ? 19.594 -28.094 -28.625 1 94.06 18 SER B N 1
ATOM 2861 C CA . SER B 1 18 ? 18.859 -29.125 -27.891 1 94.06 18 SER B CA 1
ATOM 2862 C C . SER B 1 18 ? 19 -28.922 -26.391 1 94.06 18 SER B C 1
ATOM 2864 O O . SER B 1 18 ? 19.922 -28.25 -25.922 1 94.06 18 SER B O 1
ATOM 2866 N N . LEU B 1 19 ? 18.062 -29.609 -25.672 1 95.19 19 LEU B N 1
ATOM 2867 C CA . LEU B 1 19 ? 18.125 -29.547 -24.219 1 95.19 19 LEU B CA 1
ATOM 2868 C C . LEU B 1 19 ? 19.453 -30.125 -23.719 1 95.19 19 LEU B C 1
ATOM 2870 O O . LEU B 1 19 ? 20.016 -29.625 -22.75 1 95.19 19 LEU B O 1
ATOM 2874 N N . ALA B 1 20 ? 19.922 -31.156 -24.344 1 96.06 20 ALA B N 1
ATOM 2875 C CA . ALA B 1 20 ? 21.188 -31.781 -23.969 1 96.06 20 ALA B CA 1
ATOM 2876 C C . ALA B 1 20 ? 22.359 -30.812 -24.125 1 96.06 20 ALA B C 1
ATOM 2878 O O . ALA B 1 20 ? 23.266 -30.766 -23.297 1 96.06 20 ALA B O 1
ATOM 2879 N N . GLN B 1 21 ? 22.375 -30.078 -25.188 1 97.69 21 GLN B N 1
ATOM 2880 C CA . GLN B 1 21 ? 23.422 -29.109 -25.438 1 97.69 21 GLN B CA 1
ATOM 2881 C C . GLN B 1 21 ? 23.391 -27.984 -24.422 1 97.69 21 GLN B C 1
ATOM 2883 O O . GLN B 1 21 ? 24.438 -27.531 -23.938 1 97.69 21 GLN B O 1
ATOM 2888 N N . ILE B 1 22 ? 22.219 -27.5 -24.109 1 98.31 22 ILE B N 1
ATOM 2889 C CA . ILE B 1 22 ? 22.078 -26.438 -23.125 1 98.31 22 ILE B CA 1
ATOM 2890 C C . ILE B 1 22 ? 22.531 -26.953 -21.75 1 98.31 22 ILE B C 1
ATOM 2892 O O . ILE B 1 22 ? 23.172 -26.234 -21 1 98.31 22 ILE B O 1
ATOM 2896 N N . TYR B 1 23 ? 22.156 -28.234 -21.453 1 98.56 23 TYR B N 1
ATOM 2897 C CA . TYR B 1 23 ? 22.547 -28.875 -20.203 1 98.56 23 TYR B CA 1
ATOM 2898 C C . TYR B 1 23 ? 24.062 -28.953 -20.062 1 98.56 23 TYR B C 1
ATOM 2900 O O . TYR B 1 23 ? 24.609 -28.578 -19.031 1 98.56 23 TYR B O 1
ATOM 2908 N N . ASP B 1 24 ? 24.766 -29.359 -21.094 1 98.5 24 ASP B N 1
ATOM 2909 C CA . ASP B 1 24 ? 26.219 -29.422 -21.094 1 98.5 24 ASP B CA 1
ATOM 2910 C C . ASP B 1 24 ? 26.828 -28.047 -20.859 1 98.5 24 ASP B C 1
ATOM 2912 O O . ASP B 1 24 ? 27.797 -27.906 -20.109 1 98.5 24 ASP B O 1
ATOM 2916 N N . ALA B 1 25 ? 26.281 -27.031 -21.516 1 98.56 25 ALA B N 1
ATOM 2917 C CA . ALA B 1 25 ? 26.766 -25.672 -21.344 1 98.56 25 ALA B CA 1
ATOM 2918 C C . ALA B 1 25 ? 26.578 -25.188 -19.922 1 98.56 25 ALA B C 1
ATOM 2920 O O . ALA B 1 25 ? 27.438 -24.484 -19.375 1 98.56 25 ALA B O 1
ATOM 2921 N N . ALA B 1 26 ? 25.422 -25.531 -19.344 1 98.81 26 ALA B N 1
ATOM 2922 C CA . ALA B 1 26 ? 25.125 -25.141 -17.969 1 98.81 26 ALA B CA 1
ATOM 2923 C C . ALA B 1 26 ? 26.109 -25.781 -16.984 1 98.81 26 ALA B C 1
ATOM 2925 O O . ALA B 1 26 ? 26.547 -25.156 -16.031 1 98.81 26 ALA B O 1
ATOM 2926 N N . LEU B 1 27 ? 26.422 -27.094 -17.234 1 98.69 27 LEU B N 1
ATOM 2927 C CA . LEU B 1 27 ? 27.406 -27.797 -16.406 1 98.69 27 LEU B CA 1
ATOM 2928 C C . LEU B 1 27 ? 28.781 -27.109 -16.5 1 98.69 27 LEU B C 1
ATOM 2930 O O . LEU B 1 27 ? 29.438 -26.906 -15.484 1 98.69 27 LEU B O 1
ATOM 2934 N N . THR B 1 28 ? 29.156 -26.75 -17.719 1 98.44 28 THR B N 1
ATOM 2935 C CA . THR B 1 28 ? 30.438 -26.094 -17.969 1 98.44 28 THR B CA 1
ATOM 2936 C C . THR B 1 28 ? 30.484 -24.734 -17.266 1 98.44 28 THR B C 1
ATOM 2938 O O . THR B 1 28 ? 31.547 -24.328 -16.781 1 98.44 28 THR B O 1
ATOM 2941 N N . GLU B 1 29 ? 29.328 -24.047 -17.203 1 98.56 29 GLU B N 1
ATOM 2942 C CA . GLU B 1 29 ? 29.219 -22.719 -16.594 1 98.56 29 GLU B CA 1
ATOM 2943 C C . GLU B 1 29 ? 29.375 -22.781 -15.086 1 98.56 29 GLU B C 1
ATOM 2945 O O . GLU B 1 29 ? 29.703 -21.781 -14.445 1 98.56 29 GLU B O 1
ATOM 2950 N N . GLY B 1 30 ? 29.203 -23.984 -14.43 1 97.62 30 GLY B N 1
ATOM 2951 C CA . GLY B 1 30 ? 29.375 -24.109 -12.992 1 97.62 30 GLY B CA 1
ATOM 2952 C C . GLY B 1 30 ? 28.25 -24.859 -12.32 1 97.62 30 GLY B C 1
ATOM 2953 O O . GLY B 1 30 ? 28.328 -25.188 -11.133 1 97.62 30 GLY B O 1
ATOM 2954 N N . GLY B 1 31 ? 27.125 -25.109 -13.031 1 98.12 31 GLY B N 1
ATOM 2955 C CA . GLY B 1 31 ? 26.078 -26 -12.555 1 98.12 31 GLY B CA 1
ATOM 2956 C C . GLY B 1 31 ? 25.188 -25.344 -11.516 1 98.12 31 GLY B C 1
ATOM 2957 O O . GLY B 1 31 ? 24.734 -26.016 -10.578 1 98.12 31 GLY B O 1
ATOM 2958 N N . VAL B 1 32 ? 25.031 -24.016 -11.562 1 98.25 32 VAL B N 1
ATOM 2959 C CA . VAL B 1 32 ? 24.141 -23.344 -10.625 1 98.25 32 VAL B CA 1
ATOM 2960 C C . VAL B 1 32 ? 23.219 -22.391 -11.375 1 98.25 32 VAL B C 1
ATOM 2962 O O . VAL B 1 32 ? 23.625 -21.766 -12.359 1 98.25 32 VAL B O 1
ATOM 2965 N N . VAL B 1 33 ? 22 -22.375 -11.008 1 98.69 33 VAL B N 1
ATOM 2966 C CA . VAL B 1 33 ? 21.047 -21.344 -11.43 1 98.69 33 VAL B CA 1
ATOM 2967 C C . VAL B 1 33 ? 20.359 -20.734 -10.203 1 98.69 33 VAL B C 1
ATOM 2969 O O . VAL B 1 33 ? 19.797 -21.469 -9.391 1 98.69 33 VAL B O 1
ATOM 2972 N N . THR B 1 34 ? 20.438 -19.391 -9.984 1 98.88 34 THR B N 1
ATOM 2973 C CA . THR B 1 34 ? 19.812 -18.688 -8.867 1 98.88 34 THR B CA 1
ATOM 2974 C C . THR B 1 34 ? 18.453 -18.125 -9.273 1 98.88 34 THR B C 1
ATOM 2976 O O . THR B 1 34 ? 18.375 -17.312 -10.195 1 98.88 34 THR B O 1
ATOM 2979 N N . VAL B 1 35 ? 17.406 -18.578 -8.586 1 98.88 35 VAL B N 1
ATOM 2980 C CA . VAL B 1 35 ? 16.047 -18.203 -8.953 1 98.88 35 VAL B CA 1
ATOM 2981 C C . VAL B 1 35 ? 15.336 -17.594 -7.746 1 98.88 35 VAL B C 1
ATOM 2983 O O . VAL B 1 35 ? 15.359 -18.156 -6.648 1 98.88 35 VAL B O 1
ATOM 2986 N N . TRP B 1 36 ? 14.773 -16.391 -7.906 1 98.75 36 TRP B N 1
ATOM 2987 C CA . TRP B 1 36 ? 13.82 -15.828 -6.957 1 98.75 36 TRP B CA 1
ATOM 2988 C C . TRP B 1 36 ? 12.391 -16.047 -7.426 1 98.75 36 TRP B C 1
ATOM 2990 O O . TRP B 1 36 ? 12.008 -15.609 -8.508 1 98.75 36 TRP B O 1
ATOM 3000 N N . HIS B 1 37 ? 11.664 -16.812 -6.688 1 98.75 37 HIS B N 1
ATOM 3001 C CA . HIS B 1 37 ? 10.297 -17.203 -7.008 1 98.75 37 HIS B CA 1
ATOM 3002 C C . HIS B 1 37 ? 9.312 -16.625 -5.988 1 98.75 37 HIS B C 1
ATOM 3004 O O . HIS B 1 37 ? 9.531 -16.75 -4.777 1 98.75 37 HIS B O 1
ATOM 3010 N N . GLY B 1 38 ? 8.289 -15.969 -6.492 1 98 38 GLY B N 1
ATOM 3011 C CA . GLY B 1 38 ? 7.219 -15.539 -5.602 1 98 38 GLY B CA 1
ATOM 3012 C C . GLY B 1 38 ? 6.523 -16.703 -4.906 1 98 38 GLY B C 1
ATOM 3013 O O . GLY B 1 38 ? 6.312 -17.75 -5.504 1 98 38 GLY B O 1
ATOM 3014 N N . GLY B 1 39 ? 6.188 -16.5 -3.709 1 96.19 39 GLY B N 1
ATOM 3015 C CA . GLY B 1 39 ? 5.477 -17.453 -2.867 1 96.19 39 GLY B CA 1
ATOM 3016 C C . GLY B 1 39 ? 5.258 -16.953 -1.452 1 96.19 39 GLY B C 1
ATOM 3017 O O . GLY B 1 39 ? 5.801 -15.914 -1.066 1 96.19 39 GLY B O 1
ATOM 3018 N N . ASP B 1 40 ? 4.336 -17.641 -0.714 1 93.38 40 ASP B N 1
ATOM 3019 C CA . ASP B 1 40 ? 4.016 -17.125 0.612 1 93.38 40 ASP B CA 1
ATOM 3020 C C . ASP B 1 40 ? 4.184 -18.203 1.679 1 93.38 40 ASP B C 1
ATOM 3022 O O . ASP B 1 40 ? 3.689 -18.062 2.799 1 93.38 40 ASP B O 1
ATOM 3026 N N . GLU B 1 41 ? 4.891 -19.312 1.306 1 92.31 41 GLU B N 1
ATOM 3027 C CA . GLU B 1 41 ? 5.379 -20.297 2.27 1 92.31 41 GLU B CA 1
ATOM 3028 C C . GLU B 1 41 ? 6.785 -20.766 1.917 1 92.31 41 GLU B C 1
ATOM 3030 O O . GLU B 1 41 ? 7.113 -20.938 0.74 1 92.31 41 GLU B O 1
ATOM 3035 N N . PRO B 1 42 ? 7.617 -21.062 2.906 1 86.25 42 PRO B N 1
ATOM 3036 C CA . PRO B 1 42 ? 9.031 -21.344 2.637 1 86.25 42 PRO B CA 1
ATOM 3037 C C . PRO B 1 42 ? 9.234 -22.594 1.795 1 86.25 42 PRO B C 1
ATOM 3039 O O . PRO B 1 42 ? 10.211 -22.703 1.053 1 86.25 42 PRO B O 1
ATOM 3042 N N . ASN B 1 43 ? 8.352 -23.516 1.861 1 87.81 43 ASN B N 1
ATOM 3043 C CA . ASN B 1 43 ? 8.578 -24.781 1.16 1 87.81 43 ASN B CA 1
ATOM 3044 C C . ASN B 1 43 ? 7.867 -24.797 -0.19 1 87.81 43 ASN B C 1
ATOM 3046 O O . ASN B 1 43 ? 7.91 -25.812 -0.901 1 87.81 43 ASN B O 1
ATOM 3050 N N . GLN B 1 44 ? 7.34 -23.688 -0.429 1 89.31 44 GLN B N 1
ATOM 3051 C CA . GLN B 1 44 ? 6.703 -23.594 -1.739 1 89.31 44 GLN B CA 1
ATOM 3052 C C . GLN B 1 44 ? 7.73 -23.734 -2.859 1 89.31 44 GLN B C 1
ATOM 3054 O O . GLN B 1 44 ? 8.844 -23.203 -2.758 1 89.31 44 GLN B O 1
ATOM 3059 N N . MET B 1 45 ? 7.531 -24.484 -3.9 1 93.31 45 MET B N 1
ATOM 3060 C CA . MET B 1 45 ? 8.297 -24.703 -5.125 1 93.31 45 MET B CA 1
ATOM 3061 C C . MET B 1 45 ? 9.406 -25.719 -4.898 1 93.31 45 MET B C 1
ATOM 3063 O O . MET B 1 45 ? 10.297 -25.875 -5.738 1 93.31 45 MET B O 1
ATOM 3067 N N . ASP B 1 46 ? 9.422 -26.391 -3.645 1 94.44 46 ASP B N 1
ATOM 3068 C CA . ASP B 1 46 ? 10.32 -27.531 -3.469 1 94.44 46 ASP B CA 1
ATOM 3069 C C . ASP B 1 46 ? 10.109 -28.562 -4.566 1 94.44 46 ASP B C 1
ATOM 3071 O O . ASP B 1 46 ? 11.07 -29.203 -5.02 1 94.44 46 ASP B O 1
ATOM 3075 N N . GLY B 1 47 ? 8.867 -28.75 -4.953 1 94.94 47 GLY B N 1
ATOM 3076 C CA . GLY B 1 47 ? 8.562 -29.656 -6.047 1 94.94 47 GLY B CA 1
ATOM 3077 C C . GLY B 1 47 ? 9.211 -29.25 -7.359 1 94.94 47 GLY B C 1
ATOM 3078 O O . GLY B 1 47 ? 9.742 -30.094 -8.078 1 94.94 47 GLY B O 1
ATOM 3079 N N . LEU B 1 48 ? 9.141 -28 -7.668 1 97.06 48 LEU B N 1
ATOM 3080 C CA . LEU B 1 48 ? 9.789 -27.484 -8.867 1 97.06 48 LEU B CA 1
ATOM 3081 C C . LEU B 1 48 ? 11.297 -27.703 -8.812 1 97.06 48 LEU B C 1
ATOM 3083 O O . LEU B 1 48 ? 11.891 -28.172 -9.789 1 97.06 48 LEU B O 1
ATOM 3087 N N . LYS B 1 49 ? 11.891 -27.391 -7.652 1 98.12 49 LYS B N 1
ATOM 3088 C CA . LYS B 1 49 ? 13.328 -27.578 -7.461 1 98.12 49 LYS B CA 1
ATOM 3089 C C . LYS B 1 49 ? 13.711 -29.047 -7.664 1 98.12 49 LYS B C 1
ATOM 3091 O O . LYS B 1 49 ? 14.641 -29.344 -8.422 1 98.12 49 LYS B O 1
ATOM 3096 N N . ALA B 1 50 ? 12.992 -29.906 -7.047 1 97.94 50 ALA B N 1
ATOM 3097 C CA . ALA B 1 50 ? 13.289 -31.328 -7.145 1 97.94 50 ALA B CA 1
ATOM 3098 C C . ALA B 1 50 ? 13.164 -31.828 -8.586 1 97.94 50 ALA B C 1
ATOM 3100 O O . ALA B 1 50 ? 14.031 -32.531 -9.078 1 97.94 50 ALA B O 1
ATOM 3101 N N . ALA B 1 51 ? 12.102 -31.438 -9.242 1 97.88 51 ALA B N 1
ATOM 3102 C CA . ALA B 1 51 ? 11.867 -31.875 -10.617 1 97.88 51 ALA B CA 1
ATOM 3103 C C . ALA B 1 51 ? 13 -31.422 -11.539 1 97.88 51 ALA B C 1
ATOM 3105 O O . ALA B 1 51 ? 13.469 -32.188 -12.383 1 97.88 51 ALA B O 1
ATOM 3106 N N . PHE B 1 52 ? 13.438 -30.188 -11.406 1 98.62 52 PHE B N 1
ATOM 3107 C CA . PHE B 1 52 ? 14.5 -29.625 -12.234 1 98.62 52 PHE B CA 1
ATOM 3108 C C . PHE B 1 52 ? 15.82 -30.344 -11.992 1 98.62 52 PHE B C 1
ATOM 3110 O O . PHE B 1 52 ? 16.484 -30.766 -12.938 1 98.62 52 PHE B O 1
ATOM 3117 N N . GLU B 1 53 ? 16.172 -30.5 -10.703 1 98.69 53 GLU B N 1
ATOM 3118 C CA . GLU B 1 53 ? 17.453 -31.109 -10.352 1 98.69 53 GLU B CA 1
ATOM 3119 C C . GLU B 1 53 ? 17.469 -32.594 -10.711 1 98.69 53 GLU B C 1
ATOM 3121 O O . GLU B 1 53 ? 18.516 -33.125 -11.07 1 98.69 53 GLU B O 1
ATOM 3126 N N . ASP B 1 54 ? 16.312 -33.25 -10.664 1 98.25 54 ASP B N 1
ATOM 3127 C CA . ASP B 1 54 ? 16.219 -34.625 -11.102 1 98.25 54 ASP B CA 1
ATOM 3128 C C . ASP B 1 54 ? 16.422 -34.75 -12.609 1 98.25 54 ASP B C 1
ATOM 3130 O O . ASP B 1 54 ? 17.078 -35.656 -13.086 1 98.25 54 ASP B O 1
ATOM 3134 N N . ALA B 1 55 ? 15.891 -33.844 -13.336 1 97.88 55 ALA B N 1
ATOM 3135 C CA . ALA B 1 55 ? 16 -33.844 -14.789 1 97.88 55 ALA B CA 1
ATOM 3136 C C . ALA B 1 55 ? 17.422 -33.531 -15.234 1 97.88 55 ALA B C 1
ATOM 3138 O O . ALA B 1 55 ? 17.875 -34 -16.281 1 97.88 55 ALA B O 1
ATOM 3139 N N . PHE B 1 56 ? 18.141 -32.812 -14.445 1 98.56 56 PHE B N 1
ATOM 3140 C CA . PHE B 1 56 ? 19.469 -32.344 -14.828 1 98.56 56 PHE B CA 1
ATOM 3141 C C . PHE B 1 56 ? 20.469 -32.562 -13.695 1 98.56 56 PHE B C 1
ATOM 3143 O O . PHE B 1 56 ? 20.938 -31.594 -13.078 1 98.56 56 PHE B O 1
ATOM 3150 N N . PRO B 1 57 ? 20.938 -33.812 -13.531 1 98.5 57 PRO B N 1
ATOM 3151 C CA . PRO B 1 57 ? 21.938 -34.062 -12.492 1 98.5 57 PRO B CA 1
ATOM 3152 C C . PRO B 1 57 ? 23.188 -33.188 -12.633 1 98.5 57 PRO B C 1
ATOM 3154 O O . PRO B 1 57 ? 23.656 -32.969 -13.75 1 98.5 57 PRO B O 1
ATOM 3157 N N . GLY B 1 58 ? 23.594 -32.656 -11.469 1 98.56 58 GLY B N 1
ATOM 3158 C CA . GLY B 1 58 ? 24.766 -31.797 -11.469 1 98.56 58 GLY B CA 1
ATOM 3159 C C . GLY B 1 58 ? 24.422 -30.328 -11.477 1 98.56 58 GLY B C 1
ATOM 3160 O O . GLY B 1 58 ? 25.281 -29.484 -11.211 1 98.56 58 GLY B O 1
ATOM 3161 N N . ILE B 1 59 ? 23.188 -29.984 -11.797 1 98.75 59 ILE B N 1
ATOM 3162 C CA . ILE B 1 59 ? 22.734 -28.594 -11.75 1 98.75 59 ILE B CA 1
ATOM 3163 C C . ILE B 1 59 ? 22.016 -28.344 -10.422 1 98.75 59 ILE B C 1
ATOM 3165 O O . ILE B 1 59 ? 21.172 -29.125 -10 1 98.75 59 ILE B O 1
ATOM 3169 N N . THR B 1 60 ? 22.391 -27.281 -9.711 1 98.69 60 THR B N 1
ATOM 3170 C CA . THR B 1 60 ? 21.734 -26.875 -8.477 1 98.69 60 THR B CA 1
ATOM 3171 C C . THR B 1 60 ? 20.828 -25.672 -8.711 1 98.69 60 THR B C 1
ATOM 3173 O O . THR B 1 60 ? 21.281 -24.656 -9.258 1 98.69 60 THR B O 1
ATOM 3176 N N . LEU B 1 61 ? 19.547 -25.812 -8.422 1 98.75 61 LEU B N 1
ATOM 3177 C CA . LEU B 1 61 ? 18.641 -24.672 -8.406 1 98.75 61 LEU B CA 1
ATOM 3178 C C . LEU B 1 61 ? 18.703 -23.953 -7.059 1 98.75 61 LEU B C 1
ATOM 3180 O O . LEU B 1 61 ? 18.125 -24.438 -6.074 1 98.75 61 LEU B O 1
ATOM 3184 N N . ASN B 1 62 ? 19.406 -22.891 -6.961 1 98.5 62 ASN B N 1
ATOM 3185 C CA . ASN B 1 62 ? 19.438 -22.031 -5.777 1 98.5 62 ASN B CA 1
ATOM 3186 C C . ASN B 1 62 ? 18.172 -21.172 -5.684 1 98.5 62 ASN B C 1
ATOM 3188 O O . ASN B 1 62 ? 18.125 -20.062 -6.238 1 98.5 62 ASN B O 1
ATOM 3192 N N . LEU B 1 63 ? 17.203 -21.703 -5.004 1 98.12 63 LEU B N 1
ATOM 3193 C CA . LEU B 1 63 ? 15.844 -21.156 -5.008 1 98.12 63 LEU B CA 1
ATOM 3194 C C . LEU B 1 63 ? 15.578 -20.344 -3.738 1 98.12 63 LEU B C 1
ATOM 3196 O O . LEU B 1 63 ? 15.859 -20.812 -2.633 1 98.12 63 LEU B O 1
ATOM 3200 N N . THR B 1 64 ? 15.125 -19.109 -3.854 1 97.56 64 THR B N 1
ATOM 3201 C CA . THR B 1 64 ? 14.648 -18.281 -2.744 1 97.56 64 THR B CA 1
ATOM 3202 C C . THR B 1 64 ? 13.172 -17.938 -2.928 1 97.56 64 THR B C 1
ATOM 3204 O O . THR B 1 64 ? 12.773 -17.422 -3.973 1 97.56 64 THR B O 1
ATOM 3207 N N . ILE B 1 65 ? 12.391 -18.297 -1.895 1 97.56 65 ILE B N 1
ATOM 3208 C CA . ILE B 1 65 ? 10.961 -18 -1.896 1 97.56 65 ILE B CA 1
ATOM 3209 C C . ILE B 1 65 ? 10.695 -16.781 -1.02 1 97.56 65 ILE B C 1
ATOM 3211 O O . ILE B 1 65 ? 11.203 -16.688 0.1 1 97.56 65 ILE B O 1
ATOM 3215 N N . ASP B 1 66 ? 9.953 -15.805 -1.552 1 97.12 66 ASP B N 1
ATOM 3216 C CA . ASP B 1 66 ? 9.438 -14.656 -0.812 1 97.12 66 ASP B CA 1
ATOM 3217 C C . ASP B 1 66 ? 8.211 -14.062 -1.504 1 97.12 66 ASP B C 1
ATOM 3219 O O . ASP B 1 66 ? 7.871 -14.461 -2.619 1 97.12 66 ASP B O 1
ATOM 3223 N N . LEU B 1 67 ? 7.531 -13.258 -0.785 1 97.88 67 LEU B N 1
ATOM 3224 C CA . LEU B 1 67 ? 6.453 -12.539 -1.449 1 97.88 67 LEU B CA 1
ATOM 3225 C C . LEU B 1 67 ? 6.977 -11.758 -2.648 1 97.88 67 LEU B C 1
ATOM 3227 O O . LEU B 1 67 ? 8.047 -11.156 -2.58 1 97.88 67 LEU B O 1
ATOM 3231 N N . SER B 1 68 ? 6.215 -11.773 -3.777 1 98.5 68 SER B N 1
ATOM 3232 C CA . SER B 1 68 ? 6.625 -11.086 -5 1 98.5 68 SER B CA 1
ATOM 3233 C C . SER B 1 68 ? 6.832 -9.594 -4.754 1 98.5 68 SER B C 1
ATOM 3235 O O . SER B 1 68 ? 7.738 -8.984 -5.324 1 98.5 68 SER B O 1
ATOM 3237 N N . LYS B 1 69 ? 6.035 -9 -3.842 1 97.75 69 LYS B N 1
ATOM 3238 C CA . LYS B 1 69 ? 6.102 -7.562 -3.576 1 97.75 69 LYS B CA 1
ATOM 3239 C C . LYS B 1 69 ? 7.391 -7.195 -2.844 1 97.75 69 LYS B C 1
ATOM 3241 O O . LYS B 1 69 ? 7.75 -6.02 -2.764 1 97.75 69 LYS B O 1
ATOM 3246 N N . TYR B 1 70 ? 8.109 -8.164 -2.312 1 98 70 TYR B N 1
ATOM 3247 C CA . TYR B 1 70 ? 9.414 -7.922 -1.709 1 98 70 TYR B CA 1
ATOM 3248 C C . TYR B 1 70 ? 10.539 -8.266 -2.68 1 98 70 TYR B C 1
ATOM 3250 O O . TYR B 1 70 ? 11.5 -7.5 -2.826 1 98 70 TYR B O 1
ATOM 3258 N N . HIS B 1 71 ? 10.375 -9.383 -3.42 1 98.5 71 HIS B N 1
ATOM 3259 C CA . HIS B 1 71 ? 11.359 -9.766 -4.426 1 98.5 71 HIS B CA 1
ATOM 3260 C C . HIS B 1 71 ? 11.57 -8.656 -5.449 1 98.5 71 HIS B C 1
ATOM 3262 O O . HIS B 1 71 ? 12.703 -8.383 -5.852 1 98.5 71 HIS B O 1
ATOM 3268 N N . ASP B 1 72 ? 10.5 -8.062 -5.895 1 98.44 72 ASP B N 1
ATOM 3269 C CA . ASP B 1 72 ? 10.617 -7.121 -7.004 1 98.44 72 ASP B CA 1
ATOM 3270 C C . ASP B 1 72 ? 11.453 -5.91 -6.605 1 98.44 72 ASP B C 1
ATOM 3272 O O . ASP B 1 72 ? 12.328 -5.48 -7.363 1 98.44 72 ASP B O 1
ATOM 3276 N N . GLY B 1 73 ? 11.258 -5.391 -5.359 1 97.88 73 GLY B N 1
ATOM 3277 C CA . GLY B 1 73 ? 12.094 -4.297 -4.887 1 97.88 73 GLY B CA 1
ATOM 3278 C C . GLY B 1 73 ? 13.547 -4.688 -4.711 1 97.88 73 GLY B C 1
ATOM 3279 O O . GLY B 1 73 ? 14.445 -3.889 -4.98 1 97.88 73 GLY B O 1
ATOM 3280 N N . ASN B 1 74 ? 13.75 -5.867 -4.254 1 98.31 74 ASN B N 1
ATOM 3281 C CA . ASN B 1 74 ? 15.117 -6.34 -4.062 1 98.31 74 ASN B CA 1
ATOM 3282 C C . ASN B 1 74 ? 15.82 -6.578 -5.395 1 98.31 74 ASN B C 1
ATOM 3284 O O . ASN B 1 74 ? 17.031 -6.406 -5.496 1 98.31 74 ASN B O 1
ATOM 3288 N N . ILE B 1 75 ? 15.094 -6.957 -6.465 1 98.81 75 ILE B N 1
ATOM 3289 C CA . ILE B 1 75 ? 15.641 -7.02 -7.812 1 98.81 75 ILE B CA 1
ATOM 3290 C C . ILE B 1 75 ? 15.977 -5.609 -8.305 1 98.81 75 ILE B C 1
ATOM 3292 O O . ILE B 1 75 ? 17.047 -5.375 -8.852 1 98.81 75 ILE B O 1
ATOM 3296 N N . ASP B 1 76 ? 15.062 -4.656 -8.055 1 98.38 76 ASP B N 1
ATOM 3297 C CA . ASP B 1 76 ? 15.32 -3.266 -8.414 1 98.38 76 ASP B CA 1
ATOM 3298 C C . ASP B 1 76 ? 16.625 -2.77 -7.797 1 98.38 76 ASP B C 1
ATOM 3300 O O . ASP B 1 76 ? 17.375 -2.029 -8.43 1 98.38 76 ASP B O 1
ATOM 3304 N N . LYS B 1 77 ? 16.828 -3.16 -6.574 1 97.19 77 LYS B N 1
ATOM 3305 C CA . LYS B 1 77 ? 18.047 -2.75 -5.887 1 97.19 77 LYS B CA 1
ATOM 3306 C C . LYS B 1 77 ? 19.281 -3.287 -6.598 1 97.19 77 LYS B C 1
ATOM 3308 O O . LYS B 1 77 ? 20.25 -2.559 -6.797 1 97.19 77 LYS B O 1
ATOM 3313 N N . GLN B 1 78 ? 19.266 -4.559 -6.977 1 98.5 78 GLN B N 1
ATOM 3314 C CA . GLN B 1 78 ? 20.375 -5.137 -7.723 1 98.5 78 GLN B CA 1
ATOM 3315 C C . GLN B 1 78 ? 20.625 -4.383 -9.023 1 98.5 78 GLN B C 1
ATOM 3317 O O . GLN B 1 78 ? 21.766 -4.086 -9.375 1 98.5 78 GLN B O 1
ATOM 3322 N N . LEU B 1 79 ? 19.562 -4.078 -9.742 1 98.56 79 LEU B N 1
ATOM 3323 C CA . LEU B 1 79 ? 19.656 -3.371 -11.016 1 98.56 79 LEU B CA 1
ATOM 3324 C C . LEU B 1 79 ? 20.234 -1.977 -10.82 1 98.56 79 LEU B C 1
ATOM 3326 O O . LEU B 1 79 ? 21.141 -1.571 -11.562 1 98.56 79 LEU B O 1
ATOM 3330 N N . ALA B 1 80 ? 19.797 -1.316 -9.797 1 96.25 80 ALA B N 1
ATOM 3331 C CA . ALA B 1 80 ? 20.266 0.045 -9.531 1 96.25 80 ALA B CA 1
ATOM 3332 C C . ALA B 1 80 ? 21.734 0.061 -9.156 1 96.25 80 ALA B C 1
ATOM 3334 O O . ALA B 1 80 ? 22.453 1.007 -9.492 1 96.25 80 ALA B O 1
ATOM 3335 N N . GLN B 1 81 ? 22.156 -0.994 -8.523 1 96.56 81 GLN B N 1
ATOM 3336 C CA . GLN B 1 81 ? 23.531 -1.064 -8.031 1 96.56 81 GLN B CA 1
ATOM 3337 C C . GLN B 1 81 ? 24.453 -1.748 -9.039 1 96.56 81 GLN B C 1
ATOM 3339 O O . GLN B 1 81 ? 25.656 -1.855 -8.82 1 96.56 81 GLN B O 1
ATOM 3344 N N . ASN B 1 82 ? 23.922 -2.189 -10.125 1 97.38 82 ASN B N 1
ATOM 3345 C CA . ASN B 1 82 ? 24.656 -2.957 -11.109 1 97.38 82 ASN B CA 1
ATOM 3346 C C . ASN B 1 82 ? 25.391 -4.145 -10.477 1 97.38 82 ASN B C 1
ATOM 3348 O O . ASN B 1 82 ? 26.578 -4.348 -10.711 1 97.38 82 ASN B O 1
ATOM 3352 N N . ASP B 1 83 ? 24.656 -4.734 -9.617 1 97.81 83 ASP B N 1
ATOM 3353 C CA . ASP B 1 83 ? 25.188 -5.879 -8.883 1 97.81 83 ASP B CA 1
ATOM 3354 C C . ASP B 1 83 ? 24.188 -7.047 -8.906 1 97.81 83 ASP B C 1
ATOM 3356 O O . ASP B 1 83 ? 23.797 -7.559 -7.855 1 97.81 83 ASP B O 1
ATOM 3360 N N . VAL B 1 84 ? 23.781 -7.457 -10.156 1 98.62 84 VAL B N 1
ATOM 3361 C CA . VAL B 1 84 ? 22.797 -8.508 -10.359 1 98.62 84 VAL B CA 1
ATOM 3362 C C . VAL B 1 84 ? 23.422 -9.867 -10.078 1 98.62 84 VAL B C 1
ATOM 3364 O O . VAL B 1 84 ? 24.453 -10.219 -10.664 1 98.62 84 VAL B O 1
ATOM 3367 N N . TYR B 1 85 ? 22.797 -10.641 -9.125 1 98.62 85 TYR B N 1
ATOM 3368 C CA . TYR B 1 85 ? 23.297 -11.984 -8.844 1 98.62 85 TYR B CA 1
ATOM 3369 C C . TYR B 1 85 ? 22.188 -13.023 -9.023 1 98.62 85 TYR B C 1
ATOM 3371 O O . TYR B 1 85 ? 22.453 -14.227 -9.008 1 98.62 85 TYR B O 1
ATOM 3379 N N . VAL B 1 86 ? 20.953 -12.555 -9.164 1 98.88 86 VAL B N 1
ATOM 3380 C CA . VAL B 1 86 ? 19.828 -13.43 -9.492 1 98.88 86 VAL B CA 1
ATOM 3381 C C . VAL B 1 86 ? 19.797 -13.695 -10.992 1 98.88 86 VAL B C 1
ATOM 3383 O O . VAL B 1 86 ? 20 -12.773 -11.797 1 98.88 86 VAL B O 1
ATOM 3386 N N . ASP B 1 87 ? 19.562 -14.945 -11.398 1 98.94 87 ASP B N 1
ATOM 3387 C CA . ASP B 1 87 ? 19.547 -15.32 -12.812 1 98.94 87 ASP B CA 1
ATOM 3388 C C . ASP B 1 87 ? 18.141 -15.18 -13.398 1 98.94 87 ASP B C 1
ATOM 3390 O O . ASP B 1 87 ? 17.969 -14.625 -14.484 1 98.94 87 ASP B O 1
ATOM 3394 N N . SER B 1 88 ? 17.188 -15.719 -12.703 1 98.94 88 SER B N 1
ATOM 3395 C CA . SER B 1 88 ? 15.805 -15.766 -13.141 1 98.94 88 SER B CA 1
ATOM 3396 C C . SER B 1 88 ? 14.852 -15.336 -12.031 1 98.94 88 SER B C 1
ATOM 3398 O O . SER B 1 88 ? 15.102 -15.594 -10.859 1 98.94 88 SER B O 1
ATOM 3400 N N . VAL B 1 89 ? 13.797 -14.625 -12.453 1 98.94 89 VAL B N 1
ATOM 3401 C CA . VAL B 1 89 ? 12.766 -14.172 -11.516 1 98.94 89 VAL B CA 1
ATOM 3402 C C . VAL B 1 89 ? 11.398 -14.664 -11.977 1 98.94 89 VAL B C 1
ATOM 3404 O O . VAL B 1 89 ? 11.094 -14.648 -13.172 1 98.94 89 VAL B O 1
ATOM 3407 N N . ILE B 1 90 ? 10.602 -15.164 -11.086 1 98.88 90 ILE B N 1
ATOM 3408 C CA . ILE B 1 90 ? 9.227 -15.609 -11.312 1 98.88 90 ILE B CA 1
ATOM 3409 C C . ILE B 1 90 ? 8.305 -14.961 -10.281 1 98.88 90 ILE B C 1
ATOM 3411 O O . ILE B 1 90 ? 8.344 -15.312 -9.102 1 98.88 90 ILE B O 1
ATOM 3415 N N . LEU B 1 91 ? 7.5 -14.023 -10.734 1 98.81 91 LEU B N 1
ATOM 3416 C CA . LEU B 1 91 ? 6.742 -13.211 -9.789 1 98.81 91 LEU B CA 1
ATOM 3417 C C . LEU B 1 91 ? 5.297 -13.047 -10.258 1 98.81 91 LEU B C 1
ATOM 3419 O O . LEU B 1 91 ? 4.988 -13.258 -11.43 1 98.81 91 LEU B O 1
ATOM 3423 N N . GLN B 1 92 ? 4.484 -12.688 -9.273 1 98.31 92 GLN B N 1
ATOM 3424 C CA . GLN B 1 92 ? 3.088 -12.336 -9.508 1 98.31 92 GLN B CA 1
ATOM 3425 C C . GLN B 1 92 ? 2.941 -10.852 -9.82 1 98.31 92 GLN B C 1
ATOM 3427 O O . GLN B 1 92 ? 1.901 -10.414 -10.32 1 98.31 92 GLN B O 1
ATOM 3432 N N . THR B 1 93 ? 3.947 -10 -9.477 1 98.38 93 THR B N 1
ATOM 3433 C CA . THR B 1 93 ? 3.9 -8.578 -9.766 1 98.38 93 THR B CA 1
ATOM 3434 C C . THR B 1 93 ? 4.082 -8.32 -11.258 1 98.38 93 THR B C 1
ATOM 3436 O O . THR B 1 93 ? 5.121 -7.805 -11.688 1 98.38 93 THR B O 1
ATOM 3439 N N . LEU B 1 94 ? 3.057 -8.523 -12.031 1 98.56 94 LEU B N 1
ATOM 3440 C CA . LEU B 1 94 ? 3.096 -8.562 -13.492 1 98.56 94 LEU B CA 1
ATOM 3441 C C . LEU B 1 94 ? 3.484 -7.199 -14.062 1 98.56 94 LEU B C 1
ATOM 3443 O O . LEU B 1 94 ? 4.07 -7.121 -15.141 1 98.56 94 LEU B O 1
ATOM 3447 N N . HIS B 1 95 ? 3.236 -6.105 -13.344 1 98.31 95 HIS B N 1
ATOM 3448 C CA . HIS B 1 95 ? 3.547 -4.754 -13.789 1 98.31 95 HIS B CA 1
ATOM 3449 C C . HIS B 1 95 ? 5.051 -4.52 -13.836 1 98.31 95 HIS B C 1
ATOM 3451 O O . HIS B 1 95 ? 5.523 -3.588 -14.492 1 98.31 95 HIS B O 1
ATOM 3457 N N . ASP B 1 96 ? 5.844 -5.305 -13.156 1 98.69 96 ASP B N 1
ATOM 3458 C CA . ASP B 1 96 ? 7.289 -5.117 -13.102 1 98.69 96 ASP B CA 1
ATOM 3459 C C . ASP B 1 96 ? 7.949 -5.5 -14.422 1 98.69 96 ASP B C 1
ATOM 3461 O O . ASP B 1 96 ? 8.945 -4.898 -14.82 1 98.69 96 ASP B O 1
ATOM 3465 N N . PHE B 1 97 ? 7.406 -6.496 -15.07 1 98.81 97 PHE B N 1
ATOM 3466 C CA . PHE B 1 97 ? 8.086 -7.086 -16.219 1 98.81 97 PHE B CA 1
ATOM 3467 C C . PHE B 1 97 ? 8.133 -6.102 -17.391 1 98.81 97 PHE B C 1
ATOM 3469 O O . PHE B 1 97 ? 9.203 -5.844 -17.938 1 98.81 97 PHE B O 1
ATOM 3476 N N . PRO B 1 98 ? 7 -5.453 -17.781 1 98.44 98 PRO B N 1
ATOM 3477 C CA . PRO B 1 98 ? 7.125 -4.414 -18.797 1 98.44 98 PRO B CA 1
ATOM 3478 C C . PRO B 1 98 ? 8.039 -3.27 -18.375 1 98.44 98 PRO B C 1
ATOM 3480 O O . PRO B 1 98 ? 8.742 -2.693 -19.203 1 98.44 98 PRO B O 1
ATOM 3483 N N . ARG B 1 99 ? 8.008 -2.912 -17.078 1 98.25 99 ARG B N 1
ATOM 3484 C CA . ARG B 1 99 ? 8.898 -1.868 -16.594 1 98.25 99 ARG B CA 1
ATOM 3485 C C . ARG B 1 99 ? 10.359 -2.283 -16.734 1 98.25 99 ARG B C 1
ATOM 3487 O O . ARG B 1 99 ? 11.18 -1.518 -17.25 1 98.25 99 ARG B O 1
ATOM 3494 N N . TRP B 1 100 ? 10.711 -3.527 -16.328 1 98.75 100 TRP B N 1
ATOM 3495 C CA . TRP B 1 100 ? 12.07 -4.047 -16.438 1 98.75 100 TRP B CA 1
ATOM 3496 C C . TRP B 1 100 ? 12.492 -4.16 -17.891 1 98.75 100 TRP B C 1
ATOM 3498 O O . TRP B 1 100 ? 13.656 -3.939 -18.234 1 98.75 100 TRP B O 1
ATOM 3508 N N . LYS B 1 101 ? 11.547 -4.535 -18.766 1 98.62 101 LYS B N 1
ATOM 3509 C CA . LYS B 1 101 ? 11.836 -4.547 -20.203 1 98.62 101 LYS B CA 1
ATOM 3510 C C . LYS B 1 101 ? 12.227 -3.156 -20.703 1 98.62 101 LYS B C 1
ATOM 3512 O O . LYS B 1 1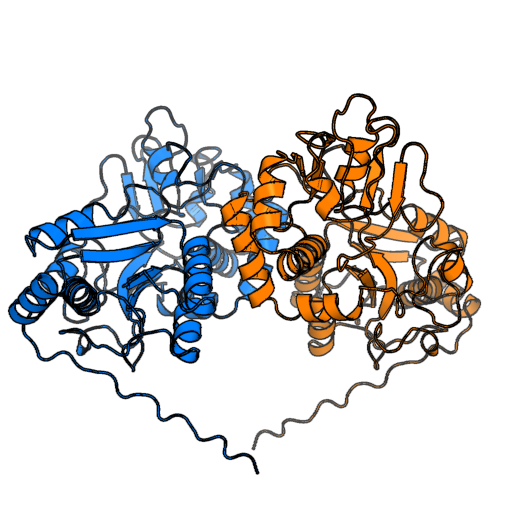01 ? 13.242 -3 -21.375 1 98.62 101 LYS B O 1
ATOM 3517 N N . LYS B 1 102 ? 11.477 -2.143 -20.359 1 98 102 LYS B N 1
ATOM 3518 C CA . LYS B 1 102 ? 11.75 -0.767 -20.766 1 98 102 LYS B CA 1
ATOM 3519 C C . LYS B 1 102 ? 13.109 -0.3 -20.266 1 98 102 LYS B C 1
ATOM 3521 O O . LYS B 1 102 ? 13.797 0.47 -20.938 1 98 102 LYS B O 1
ATOM 3526 N N . GLN B 1 103 ? 13.508 -0.873 -19.156 1 97.75 103 GLN B N 1
ATOM 3527 C CA . GLN B 1 103 ? 14.781 -0.516 -18.547 1 97.75 103 GLN B CA 1
ATOM 3528 C C . GLN B 1 103 ? 15.938 -1.286 -19.172 1 97.75 103 GLN B C 1
ATOM 3530 O O . GLN B 1 103 ? 17.094 -1.052 -18.859 1 97.75 103 GLN B O 1
ATOM 3535 N N . GLY B 1 104 ? 15.586 -2.258 -20.031 1 98 104 GLY B N 1
ATOM 3536 C CA . GLY B 1 104 ? 16.609 -3.088 -20.656 1 98 104 GLY B CA 1
ATOM 3537 C C . GLY B 1 104 ? 17.203 -4.105 -19.703 1 98 104 GLY B C 1
ATOM 3538 O O . GLY B 1 104 ? 18.359 -4.523 -19.875 1 98 104 GLY B O 1
ATOM 3539 N N . ALA B 1 105 ? 16.422 -4.5 -18.688 1 98.75 105 ALA B N 1
ATOM 3540 C CA . ALA B 1 105 ? 16.969 -5.309 -17.594 1 98.75 105 ALA B CA 1
ATOM 3541 C C . ALA B 1 105 ? 16.75 -6.797 -17.859 1 98.75 105 ALA B C 1
ATOM 3543 O O . ALA B 1 105 ? 17.297 -7.648 -17.156 1 98.75 105 ALA B O 1
ATOM 3544 N N . LEU B 1 106 ? 15.984 -7.168 -18.891 1 98.88 106 LEU B N 1
ATOM 3545 C CA . LEU B 1 106 ? 15.602 -8.555 -19.125 1 98.88 106 LEU B CA 1
ATOM 3546 C C . LEU B 1 106 ? 16.234 -9.078 -20.406 1 98.88 106 LEU B C 1
ATOM 3548 O O . LEU B 1 106 ? 16.453 -8.32 -21.359 1 98.88 106 LEU B O 1
ATOM 3552 N N . LEU B 1 107 ? 16.531 -10.336 -20.438 1 98.69 107 LEU B N 1
ATOM 3553 C CA . LEU B 1 107 ? 17.109 -10.992 -21.594 1 98.69 107 LEU B CA 1
ATOM 3554 C C . LEU B 1 107 ? 16.047 -11.312 -22.641 1 98.69 107 LEU B C 1
ATOM 3556 O O . LEU B 1 107 ? 14.984 -11.844 -22.297 1 98.69 107 LEU B O 1
ATOM 3560 N N . ASN B 1 108 ? 16.297 -10.953 -23.906 1 98.44 108 ASN B N 1
ATOM 3561 C CA . ASN B 1 108 ? 15.422 -11.359 -25.016 1 98.44 108 ASN B CA 1
ATOM 3562 C C . ASN B 1 108 ? 15.703 -12.797 -25.453 1 98.44 108 ASN B C 1
ATOM 3564 O O . ASN B 1 108 ? 16.5 -13.023 -26.359 1 98.44 108 ASN B O 1
ATOM 3568 N N . TYR B 1 109 ? 15.031 -13.711 -24.812 1 98.62 109 TYR B N 1
ATOM 3569 C CA . TYR B 1 109 ? 15.352 -15.117 -25.047 1 98.62 109 TYR B CA 1
ATOM 3570 C C . TYR B 1 109 ? 14.086 -15.953 -25.156 1 98.62 109 TYR B C 1
ATOM 3572 O O . TYR B 1 109 ? 13.305 -16.031 -24.203 1 98.62 109 TYR B O 1
ATOM 3580 N N . ALA B 1 110 ? 13.938 -16.594 -26.297 1 98.5 110 ALA B N 1
ATOM 3581 C CA . ALA B 1 110 ? 12.82 -17.5 -26.531 1 98.5 110 ALA B CA 1
ATOM 3582 C C . ALA B 1 110 ? 13.242 -18.953 -26.359 1 98.5 110 ALA B C 1
ATOM 3584 O O . ALA B 1 110 ? 13.914 -19.516 -27.234 1 98.5 110 ALA B O 1
ATOM 3585 N N . PRO B 1 111 ? 12.805 -19.594 -25.25 1 98.19 111 PRO B N 1
ATOM 3586 C CA . PRO B 1 111 ? 13.109 -21.031 -25.109 1 98.19 111 PRO B CA 1
ATOM 3587 C C . PRO B 1 111 ? 12.453 -21.875 -26.188 1 98.19 111 PRO B C 1
ATOM 3589 O O . PRO B 1 111 ? 11.555 -21.406 -26.891 1 98.19 111 PRO B O 1
ATOM 3592 N N . VAL B 1 112 ? 12.945 -23.109 -26.281 1 95.69 112 VAL B N 1
ATOM 3593 C CA . VAL B 1 112 ? 12.273 -24.047 -27.156 1 95.69 112 VAL B CA 1
ATOM 3594 C C . VAL B 1 112 ? 10.82 -24.219 -26.734 1 95.69 112 VAL B C 1
ATOM 3596 O O . VAL B 1 112 ? 10.531 -24.438 -25.562 1 95.69 112 VAL B O 1
ATOM 3599 N N . GLY B 1 113 ? 9.914 -24.047 -27.688 1 92.25 113 GLY B N 1
ATOM 3600 C CA . GLY B 1 113 ? 8.5 -24.156 -27.359 1 92.25 113 GLY B CA 1
ATOM 3601 C C . GLY B 1 113 ? 7.832 -22.828 -27.109 1 92.25 113 GLY B C 1
ATOM 3602 O O . GLY B 1 113 ? 6.613 -22.75 -26.938 1 92.25 113 GLY B O 1
ATOM 3603 N N . PHE B 1 114 ? 8.57 -21.797 -27.141 1 97.56 114 PHE B N 1
ATOM 3604 C CA . PHE B 1 114 ? 8.047 -20.453 -26.906 1 97.56 114 PHE B CA 1
ATOM 3605 C C . PHE B 1 114 ? 6.887 -20.141 -27.844 1 97.56 114 PHE B C 1
ATOM 3607 O O . PHE B 1 114 ? 5.93 -19.469 -27.453 1 97.56 114 PHE B O 1
ATOM 3614 N N . GLU B 1 115 ? 6.93 -20.656 -29.062 1 96.62 115 GLU B N 1
ATOM 3615 C CA . GLU B 1 115 ? 5.914 -20.375 -30.078 1 96.62 115 GLU B CA 1
ATOM 3616 C C . GLU B 1 115 ? 4.574 -21 -29.688 1 96.62 115 GLU B C 1
ATOM 3618 O O . GLU B 1 115 ? 3.529 -20.609 -30.219 1 96.62 115 GLU B O 1
ATOM 3623 N N . ARG B 1 116 ? 4.598 -21.953 -28.766 1 97.69 116 ARG B N 1
ATOM 3624 C CA . ARG B 1 116 ? 3.375 -22.641 -28.344 1 97.69 116 ARG B CA 1
ATOM 3625 C C . ARG B 1 116 ? 2.732 -21.922 -27.156 1 97.69 116 ARG B C 1
ATOM 3627 O O . ARG B 1 116 ? 1.595 -22.234 -26.781 1 97.69 116 ARG B O 1
ATOM 3634 N N . VAL B 1 117 ? 3.428 -21.031 -26.516 1 98.38 117 VAL B N 1
ATOM 3635 C CA . VAL B 1 117 ? 2.844 -20.25 -25.438 1 98.38 117 VAL B CA 1
ATOM 3636 C C . VAL B 1 117 ? 1.765 -19.328 -25.984 1 98.38 117 VAL B C 1
ATOM 3638 O O . VAL B 1 117 ? 1.959 -18.688 -27.016 1 98.38 117 VAL B O 1
ATOM 3641 N N . PHE B 1 118 ? 0.607 -19.266 -25.375 1 98 118 PHE B N 1
ATOM 3642 C CA . PHE B 1 118 ? -0.455 -18.375 -25.828 1 98 118 PHE B CA 1
ATOM 3643 C C . PHE B 1 118 ? 0.071 -16.953 -26 1 98 118 PHE B C 1
ATOM 3645 O O . PHE B 1 118 ? 0.767 -16.438 -25.125 1 98 118 PHE B O 1
ATOM 3652 N N . PRO B 1 119 ? -0.284 -16.281 -27.094 1 97.38 119 PRO B N 1
ATOM 3653 C CA . PRO B 1 119 ? 0.258 -14.961 -27.375 1 97.38 119 PRO B CA 1
ATOM 3654 C C . PRO B 1 119 ? -0.056 -13.945 -26.281 1 97.38 119 PRO B C 1
ATOM 3656 O O . PRO B 1 119 ? 0.75 -13.047 -26.016 1 97.38 119 PRO B O 1
ATOM 3659 N N . SER B 1 120 ? -1.165 -14.094 -25.609 1 97 120 SER B N 1
ATOM 3660 C CA . SER B 1 120 ? -1.583 -13.133 -24.594 1 97 120 SER B CA 1
ATOM 3661 C C . SER B 1 120 ? -0.832 -13.344 -23.281 1 97 120 SER B C 1
ATOM 3663 O O . SER B 1 120 ? -0.932 -12.531 -22.359 1 97 120 SER B O 1
ATOM 3665 N N . LEU B 1 121 ? -0.058 -14.414 -23.156 1 98.19 121 LEU B N 1
ATOM 3666 C CA . LEU B 1 121 ? 0.599 -14.75 -21.906 1 98.19 121 LEU B CA 1
ATOM 3667 C C . LEU B 1 121 ? 2.113 -14.609 -22.031 1 98.19 121 LEU B C 1
ATOM 3669 O O . LEU B 1 121 ? 2.857 -15.117 -21.188 1 98.19 121 LEU B O 1
ATOM 3673 N N . LYS B 1 122 ? 2.566 -13.969 -23.094 1 98.25 122 LYS B N 1
ATOM 3674 C CA . LYS B 1 122 ? 3.998 -13.766 -23.312 1 98.25 122 LYS B CA 1
ATOM 3675 C C . LYS B 1 122 ? 4.277 -12.414 -23.953 1 98.25 122 LYS B C 1
ATOM 3677 O O . LYS B 1 122 ? 3.404 -11.844 -24.609 1 98.25 122 LYS B O 1
ATOM 3682 N N . ASP B 1 123 ? 5.438 -11.93 -23.672 1 98.25 123 ASP B N 1
ATOM 3683 C CA . ASP B 1 123 ? 5.969 -10.773 -24.391 1 98.25 123 ASP B CA 1
ATOM 3684 C C . ASP B 1 123 ? 6.453 -11.164 -25.781 1 98.25 123 ASP B C 1
ATOM 3686 O O . ASP B 1 123 ? 7.141 -12.172 -25.953 1 98.25 123 ASP B O 1
ATOM 3690 N N . ARG B 1 124 ? 6.203 -10.406 -26.797 1 96.31 124 ARG B N 1
ATOM 3691 C CA . ARG B 1 124 ? 6.535 -10.734 -28.172 1 96.31 124 ARG B CA 1
ATOM 3692 C C . ARG B 1 124 ? 8.047 -10.836 -28.359 1 96.31 124 ARG B C 1
ATOM 3694 O O . ARG B 1 124 ? 8.523 -11.617 -29.188 1 96.31 124 ARG B O 1
ATOM 3701 N N . ASP B 1 125 ? 8.781 -10.078 -27.578 1 97.62 125 ASP B N 1
ATOM 3702 C CA . ASP B 1 125 ? 10.234 -10.062 -27.703 1 97.62 125 ASP B CA 1
ATOM 3703 C C . ASP B 1 125 ? 10.867 -11.148 -26.828 1 97.62 125 ASP B C 1
ATOM 3705 O O . ASP B 1 125 ? 12.094 -11.258 -26.75 1 97.62 125 ASP B O 1
ATOM 3709 N N . ALA B 1 126 ? 10.07 -11.875 -26.141 1 98.38 126 ALA B N 1
ATOM 3710 C CA . ALA B 1 126 ? 10.477 -13.008 -25.297 1 98.38 126 ALA B CA 1
ATOM 3711 C C . ALA B 1 126 ? 11.305 -12.531 -24.109 1 98.38 126 ALA B C 1
ATOM 3713 O O . ALA B 1 126 ? 12.211 -13.234 -23.656 1 98.38 126 ALA B O 1
ATOM 3714 N N . THR B 1 127 ? 11.023 -11.344 -23.625 1 98.56 127 THR B N 1
ATOM 3715 C CA . THR B 1 127 ? 11.695 -10.867 -22.422 1 98.56 127 THR B CA 1
ATOM 3716 C C . THR B 1 127 ? 11.078 -11.484 -21.172 1 98.56 127 THR B C 1
ATOM 3718 O O . THR B 1 127 ? 11.727 -11.562 -20.125 1 98.56 127 THR B O 1
ATOM 3721 N N . TYR B 1 128 ? 9.805 -11.859 -21.25 1 98.81 128 TYR B N 1
ATOM 3722 C CA . TYR B 1 128 ? 9.094 -12.531 -20.172 1 98.81 128 TYR B CA 1
ATOM 3723 C C . TYR B 1 128 ? 7.891 -13.297 -20.688 1 98.81 128 TYR B C 1
ATOM 3725 O O . TYR B 1 128 ? 7.41 -13.031 -21.797 1 98.81 128 TYR B O 1
ATOM 3733 N N . TYR B 1 129 ? 7.418 -14.25 -19.969 1 98.81 129 TYR B N 1
ATOM 3734 C CA . TYR B 1 129 ? 6.305 -15.102 -20.359 1 98.81 129 TYR B CA 1
ATOM 3735 C C . TYR B 1 129 ? 5.766 -15.875 -19.156 1 98.81 129 TYR B C 1
ATOM 3737 O O . TYR B 1 129 ? 6.484 -16.094 -18.188 1 98.81 129 TYR B O 1
ATOM 3745 N N . GLY B 1 130 ? 4.5 -16.188 -19.25 1 98.56 130 GLY B N 1
ATOM 3746 C CA . GLY B 1 130 ? 3.951 -17.109 -18.25 1 98.56 130 GLY B CA 1
ATOM 3747 C C . GLY B 1 130 ? 4.566 -18.484 -18.312 1 98.56 130 GLY B C 1
ATOM 3748 O O . GLY B 1 130 ? 4.898 -18.984 -19.406 1 98.56 130 GLY B O 1
ATOM 3749 N N . TYR B 1 131 ? 4.68 -19.141 -17.125 1 97.5 131 TYR B N 1
ATOM 3750 C CA . TYR B 1 131 ? 5.16 -20.516 -17.219 1 97.5 131 TYR B CA 1
ATOM 3751 C C . TYR B 1 131 ? 4.133 -21.5 -16.656 1 97.5 131 TYR B C 1
ATOM 3753 O O . TYR B 1 131 ? 4.18 -22.688 -16.953 1 97.5 131 TYR B O 1
ATOM 3761 N N . ILE B 1 132 ? 3.152 -21.016 -15.82 1 97.38 132 ILE B N 1
ATOM 3762 C CA . ILE B 1 132 ? 1.962 -21.75 -15.43 1 97.38 132 ILE B CA 1
ATOM 3763 C C . ILE B 1 132 ? 0.8 -20.781 -15.211 1 97.38 132 ILE B C 1
ATOM 3765 O O . ILE B 1 132 ? 1.013 -19.594 -14.969 1 97.38 132 ILE B O 1
ATOM 3769 N N . GLY B 1 133 ? -0.408 -21.328 -15.398 1 97.25 133 GLY B N 1
ATOM 3770 C CA . GLY B 1 133 ? -1.604 -20.594 -15.023 1 97.25 133 GLY B CA 1
ATOM 3771 C C . GLY B 1 133 ? -2.07 -20.906 -13.609 1 97.25 133 GLY B C 1
ATOM 3772 O O . GLY B 1 133 ? -2.096 -22.062 -13.195 1 97.25 133 GLY B O 1
ATOM 3773 N N . LEU B 1 134 ? -2.412 -19.891 -12.883 1 97.25 134 LEU B N 1
ATOM 3774 C CA . LEU B 1 134 ? -2.918 -19.984 -11.516 1 97.25 134 LEU B CA 1
ATOM 3775 C C . LEU B 1 134 ? -4.262 -19.266 -11.383 1 97.25 134 LEU B C 1
ATOM 3777 O O . LEU B 1 134 ? -4.676 -18.547 -12.289 1 97.25 134 LEU B O 1
ATOM 3781 N N . GLY B 1 135 ? -4.883 -19.469 -10.266 1 96.88 135 GLY B N 1
ATOM 3782 C CA . GLY B 1 135 ? -6.137 -18.797 -9.945 1 96.88 135 GLY B CA 1
ATOM 3783 C C . GLY B 1 135 ? -6.617 -19.094 -8.539 1 96.88 135 GLY B C 1
ATOM 3784 O O . GLY B 1 135 ? -5.992 -19.875 -7.809 1 96.88 135 GLY B O 1
ATOM 3785 N N . TRP B 1 136 ? -7.676 -18.422 -8.195 1 98 136 TRP B N 1
ATOM 3786 C CA . TRP B 1 136 ? -8.312 -18.719 -6.91 1 98 136 TRP B CA 1
ATOM 3787 C C . TRP B 1 136 ? -9.516 -19.625 -7.094 1 98 136 TRP B C 1
ATOM 3789 O O . TRP B 1 136 ? -10.172 -19.594 -8.141 1 98 136 TRP B O 1
ATOM 3799 N N . GLN B 1 137 ? -9.75 -20.438 -6.109 1 97.69 137 GLN B N 1
ATOM 3800 C CA . GLN B 1 137 ? -10.812 -21.438 -6.105 1 97.69 137 GLN B CA 1
ATOM 3801 C C . GLN B 1 137 ? -11.734 -21.25 -4.898 1 97.69 137 GLN B C 1
ATOM 3803 O O . GLN B 1 137 ? -11.367 -20.578 -3.932 1 97.69 137 GLN B O 1
ATOM 3808 N N . LEU B 1 138 ? -12.969 -21.75 -5.031 1 98.69 138 LEU B N 1
ATOM 3809 C CA . LEU B 1 138 ? -13.789 -21.969 -3.846 1 98.69 138 LEU B CA 1
ATOM 3810 C C . LEU B 1 138 ? -13.398 -23.281 -3.16 1 98.69 138 LEU B C 1
ATOM 3812 O O . LEU B 1 138 ? -13.516 -24.359 -3.75 1 98.69 138 LEU B O 1
ATOM 3816 N N . VAL B 1 139 ? -12.883 -23.188 -1.981 1 98.69 139 VAL B N 1
ATOM 3817 C CA . VAL B 1 139 ? -12.344 -24.344 -1.263 1 98.69 139 VAL B CA 1
ATOM 3818 C C . VAL B 1 139 ? -13.055 -24.484 0.08 1 98.69 139 VAL B C 1
ATOM 3820 O O . VAL B 1 139 ? -13.281 -23.5 0.784 1 98.69 139 VAL B O 1
ATOM 3823 N N . TRP B 1 140 ? -13.477 -25.703 0.446 1 98.75 140 TRP B N 1
ATOM 3824 C CA . TRP B 1 140 ? -14.023 -25.922 1.781 1 98.75 140 TRP B CA 1
ATOM 3825 C C . TRP B 1 140 ? -13.727 -27.328 2.273 1 98.75 140 TRP B C 1
ATOM 3827 O O . TRP B 1 140 ? -13.469 -28.234 1.474 1 98.75 140 TRP B O 1
ATOM 3837 N N . ASN B 1 141 ? -13.609 -27.453 3.539 1 98.56 141 ASN B N 1
ATOM 3838 C CA . ASN B 1 141 ? -13.445 -28.719 4.234 1 98.56 141 ASN B CA 1
ATOM 3839 C C . ASN B 1 141 ? -14.781 -29.438 4.395 1 98.56 141 ASN B C 1
ATOM 3841 O O . ASN B 1 141 ? -15.625 -29.031 5.188 1 98.56 141 ASN B O 1
ATOM 3845 N N . GLY B 1 142 ? -14.953 -30.547 3.705 1 97.31 142 GLY B N 1
ATOM 3846 C CA . GLY B 1 142 ? -16.219 -31.266 3.676 1 97.31 142 GLY B CA 1
ATOM 3847 C C . GLY B 1 142 ? -16.578 -31.891 5.008 1 97.31 142 GLY B C 1
ATOM 3848 O O . GLY B 1 142 ? -17.75 -32.156 5.281 1 97.31 142 GLY B O 1
ATOM 3849 N N . GLU B 1 143 ? -15.602 -32.125 5.84 1 97.38 143 GLU B N 1
ATOM 3850 C CA . GLU B 1 143 ? -15.852 -32.688 7.164 1 97.38 143 GLU B CA 1
ATOM 3851 C C . GLU B 1 143 ? -16.406 -31.641 8.117 1 97.38 143 GLU B C 1
ATOM 3853 O O . GLU B 1 143 ? -17.172 -31.953 9.031 1 97.38 143 GLU B O 1
ATOM 3858 N N . LYS B 1 144 ? -16.094 -30.406 7.852 1 97.44 144 LYS B N 1
ATOM 3859 C CA . LYS B 1 144 ? -16.516 -29.312 8.711 1 97.44 144 LYS B CA 1
ATOM 3860 C C . LYS B 1 144 ? -17.844 -28.703 8.219 1 97.44 144 LYS B C 1
ATOM 3862 O O . LYS B 1 144 ? -18.516 -28 8.961 1 97.44 144 LYS B O 1
ATOM 3867 N N . LEU B 1 145 ? -18.109 -28.938 6.965 1 96.44 145 LEU B N 1
ATOM 3868 C CA . LEU B 1 145 ? -19.344 -28.453 6.352 1 96.44 145 LEU B CA 1
ATOM 3869 C C . LEU B 1 145 ? -20.078 -29.578 5.645 1 96.44 145 LEU B C 1
ATOM 3871 O O . LEU B 1 145 ? -20.375 -29.484 4.449 1 96.44 145 LEU B O 1
ATOM 3875 N N . PRO B 1 146 ? -20.422 -30.578 6.434 1 93.81 146 PRO B N 1
ATOM 3876 C CA . PRO B 1 146 ? -21.094 -31.688 5.766 1 93.81 146 PRO B CA 1
ATOM 3877 C C . PRO B 1 146 ? -22.391 -31.281 5.078 1 93.81 146 PRO B C 1
ATOM 3879 O O . PRO B 1 146 ? -23.234 -30.609 5.688 1 93.81 146 PRO B O 1
ATOM 3882 N N . GLY B 1 147 ? -22.531 -31.641 3.785 1 92.44 147 GLY B N 1
ATOM 3883 C CA . GLY B 1 147 ? -23.766 -31.406 3.045 1 92.44 147 GLY B CA 1
ATOM 3884 C C . GLY B 1 147 ? -23.922 -29.953 2.613 1 92.44 147 GLY B C 1
ATOM 3885 O O . GLY B 1 147 ? -24.984 -29.578 2.102 1 92.44 147 GLY B O 1
ATOM 3886 N N . ASN B 1 148 ? -22.906 -29.172 2.789 1 92.12 148 ASN B N 1
ATOM 3887 C CA . ASN B 1 148 ? -23 -27.75 2.477 1 92.12 148 ASN B CA 1
ATOM 3888 C C . ASN B 1 148 ? -21.984 -27.359 1.395 1 92.12 148 ASN B C 1
ATOM 3890 O O . ASN B 1 148 ? -21.078 -26.578 1.648 1 92.12 148 ASN B O 1
ATOM 3894 N N . ALA B 1 149 ? -22.297 -27.828 0.236 1 95.81 149 ALA B N 1
ATOM 3895 C CA . ALA B 1 149 ? -21.422 -27.516 -0.901 1 95.81 149 ALA B CA 1
ATOM 3896 C C . ALA B 1 149 ? -21.484 -26.031 -1.243 1 95.81 149 ALA B C 1
ATOM 3898 O O . ALA B 1 149 ? -22.547 -25.406 -1.178 1 95.81 149 ALA B O 1
ATOM 3899 N N . ILE B 1 150 ? -20.359 -25.453 -1.542 1 98.31 150 ILE B N 1
ATOM 3900 C CA . ILE B 1 150 ? -20.25 -24.062 -1.977 1 98.31 150 ILE B CA 1
ATOM 3901 C C . ILE B 1 150 ? -20.109 -24.016 -3.496 1 98.31 150 ILE B C 1
ATOM 3903 O O . ILE B 1 150 ? -19.281 -24.719 -4.074 1 98.31 150 ILE B O 1
ATOM 3907 N N . GLN B 1 151 ? -20.906 -23.172 -4.18 1 98 151 GLN B N 1
ATOM 3908 C CA . GLN B 1 151 ? -20.906 -23.172 -5.641 1 98 151 GLN B CA 1
ATOM 3909 C C . GLN B 1 151 ? -20.609 -21.781 -6.188 1 98 151 GLN B C 1
ATOM 3911 O O . GLN B 1 151 ? -20.328 -21.625 -7.379 1 98 151 GLN B O 1
ATOM 3916 N N . ASP B 1 152 ? -20.797 -20.828 -5.316 1 98.5 152 ASP B N 1
ATOM 3917 C CA . ASP B 1 152 ? -20.562 -19.453 -5.75 1 98.5 152 ASP B CA 1
ATOM 3918 C C . ASP B 1 152 ? -20.156 -18.562 -4.574 1 98.5 152 ASP B C 1
ATOM 3920 O O . ASP B 1 152 ? -20.172 -19.016 -3.424 1 98.5 152 ASP B O 1
ATOM 3924 N N . PHE B 1 153 ? -19.812 -17.281 -4.898 1 98.81 153 PHE B N 1
ATOM 3925 C CA . PHE B 1 153 ? -19.375 -16.328 -3.879 1 98.81 153 PHE B CA 1
ATOM 3926 C C . PHE B 1 153 ? -20.516 -16.016 -2.914 1 98.81 153 PHE B C 1
ATOM 3928 O O . PHE B 1 153 ? -20.281 -15.773 -1.727 1 98.81 153 PHE B O 1
ATOM 3935 N N . THR B 1 154 ? -21.734 -16.047 -3.354 1 98.69 154 THR B N 1
ATOM 3936 C CA . THR B 1 154 ? -22.875 -15.727 -2.502 1 98.69 154 THR B CA 1
ATOM 3937 C C . THR B 1 154 ? -23.094 -16.812 -1.443 1 98.69 154 THR B C 1
ATOM 3939 O O . THR B 1 154 ? -23.656 -16.547 -0.382 1 98.69 154 THR B O 1
ATOM 3942 N N . ASP B 1 155 ? -22.609 -18.031 -1.706 1 98.75 155 ASP B N 1
ATOM 3943 C CA . ASP B 1 155 ? -22.766 -19.125 -0.751 1 98.75 155 ASP B CA 1
ATOM 3944 C C . ASP B 1 155 ? -21.938 -18.875 0.509 1 98.75 155 ASP B C 1
ATOM 3946 O O . ASP B 1 155 ? -22.25 -19.422 1.574 1 98.75 155 ASP B O 1
ATOM 3950 N N . PHE B 1 156 ? -20.969 -18.062 0.453 1 98.88 156 PHE B N 1
ATOM 3951 C CA . PHE B 1 156 ? -20.125 -17.75 1.606 1 98.88 156 PHE B CA 1
ATOM 3952 C C . PHE B 1 156 ? -20.891 -16.938 2.635 1 98.88 156 PHE B C 1
ATOM 3954 O O . PHE B 1 156 ? -20.453 -16.766 3.771 1 98.88 156 PHE B O 1
ATOM 3961 N N . LEU B 1 157 ? -22.078 -16.438 2.275 1 98.81 157 LEU B N 1
ATOM 3962 C CA . LEU B 1 157 ? -22.859 -15.57 3.15 1 98.81 157 LEU B CA 1
ATOM 3963 C C . LEU B 1 157 ? -23.906 -16.375 3.914 1 98.81 157 LEU B C 1
ATOM 3965 O O . LEU B 1 157 ? -24.641 -15.836 4.742 1 98.81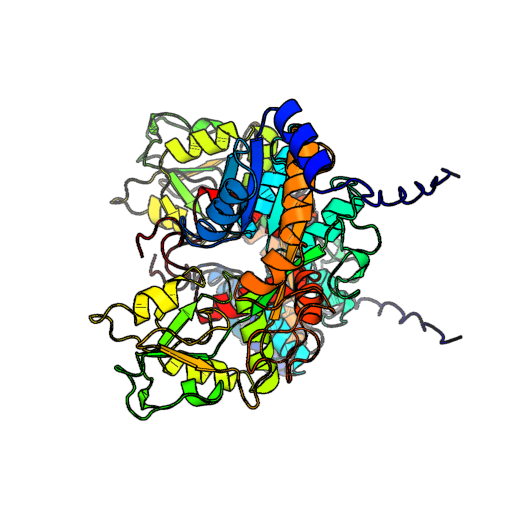 157 LEU B O 1
ATOM 3969 N N . ARG B 1 158 ? -23.938 -17.719 3.656 1 98.56 158 ARG B N 1
ATOM 3970 C CA . ARG B 1 158 ? -24.922 -18.562 4.332 1 98.56 158 ARG B CA 1
ATOM 3971 C C . ARG B 1 158 ? -24.672 -18.609 5.836 1 98.56 158 ARG B C 1
ATOM 3973 O O . ARG B 1 158 ? -23.516 -18.656 6.277 1 98.56 158 ARG B O 1
ATOM 3980 N N . PRO B 1 159 ? -25.719 -18.688 6.559 1 97.88 159 PRO B N 1
ATOM 3981 C CA . PRO B 1 159 ? -25.594 -18.672 8.016 1 97.88 159 PRO B CA 1
ATOM 3982 C C . PRO B 1 159 ? -24.703 -19.797 8.547 1 97.88 159 PRO B C 1
ATOM 3984 O O . PRO B 1 159 ? -24.031 -19.625 9.562 1 97.88 159 PRO B O 1
ATOM 3987 N N . GLU B 1 160 ? -24.594 -20.922 7.906 1 96.69 160 GLU B N 1
ATOM 3988 C CA . GLU B 1 160 ? -23.812 -22.078 8.328 1 96.69 160 GLU B CA 1
ATOM 3989 C C . GLU B 1 160 ? -22.312 -21.766 8.289 1 96.69 160 GLU B C 1
ATOM 3991 O O . GLU B 1 160 ? -21.5 -22.484 8.891 1 96.69 160 GLU B O 1
ATOM 3996 N N . LEU B 1 161 ? -21.953 -20.672 7.617 1 98.38 161 LEU B N 1
ATOM 3997 C CA . LEU B 1 161 ? -20.547 -20.344 7.438 1 98.38 161 LEU B CA 1
ATOM 3998 C C . LEU B 1 161 ? -20.125 -19.219 8.367 1 98.38 161 LEU B C 1
ATOM 4000 O O . LEU B 1 161 ? -18.953 -18.797 8.352 1 98.38 161 LEU B O 1
ATOM 4004 N N . LYS B 1 162 ? -21.031 -18.719 9.172 1 98.25 162 LYS B N 1
ATOM 4005 C CA . LYS B 1 162 ? -20.656 -17.703 10.148 1 98.25 162 LYS B CA 1
ATOM 4006 C C . LYS B 1 162 ? -19.531 -18.203 11.055 1 98.25 162 LYS B C 1
ATOM 4008 O O . LYS B 1 162 ? -19.562 -19.344 11.523 1 98.25 162 LYS B O 1
ATOM 4013 N N . ASP B 1 163 ? -18.516 -17.422 11.242 1 98.56 163 ASP B N 1
ATOM 4014 C CA . ASP B 1 163 ? -17.344 -17.688 12.086 1 98.56 163 ASP B CA 1
ATOM 4015 C C . ASP B 1 163 ? -16.531 -18.859 11.562 1 98.56 163 ASP B C 1
ATOM 4017 O O . ASP B 1 163 ? -15.773 -19.484 12.305 1 98.56 163 ASP B O 1
ATOM 4021 N N . LYS B 1 164 ? -16.656 -19.25 10.234 1 98.69 164 LYS B N 1
ATOM 4022 C CA . LYS B 1 164 ? -15.977 -20.438 9.727 1 98.69 164 LYS B CA 1
ATOM 4023 C C . LYS B 1 164 ? -15.117 -20.094 8.508 1 98.69 164 LYS B C 1
ATOM 4025 O O . LYS B 1 164 ? -14.484 -20.969 7.922 1 98.69 164 LYS B O 1
ATOM 4030 N N . LEU B 1 165 ? -15.094 -18.812 8.188 1 98.94 165 LEU B N 1
ATOM 4031 C CA . LEU B 1 165 ? -14.336 -18.391 7.02 1 98.94 165 LEU B CA 1
ATOM 4032 C C . LEU B 1 165 ? -12.922 -17.969 7.41 1 98.94 165 LEU B C 1
ATOM 4034 O O . LEU B 1 165 ? -12.727 -17.344 8.461 1 98.94 165 LEU B O 1
ATOM 4038 N N . VAL B 1 166 ? -11.953 -18.328 6.652 1 98.88 166 VAL B N 1
ATOM 4039 C CA . VAL B 1 166 ? -10.586 -17.797 6.73 1 98.88 166 VAL B CA 1
ATOM 4040 C C . VAL B 1 166 ? -10.172 -17.234 5.375 1 98.88 166 VAL B C 1
ATOM 4042 O O . VAL B 1 166 ? -10.211 -17.953 4.363 1 98.88 166 VAL B O 1
ATOM 4045 N N . LEU B 1 167 ? -9.867 -15.992 5.312 1 98.94 167 LEU B N 1
ATOM 4046 C CA . LEU B 1 167 ? -9.609 -15.281 4.062 1 98.94 167 LEU B CA 1
ATOM 4047 C C . LEU B 1 167 ? -8.305 -14.5 4.148 1 98.94 167 LEU B C 1
ATOM 4049 O O . LEU B 1 167 ? -7.934 -14.016 5.219 1 98.94 167 LEU B O 1
ATOM 4053 N N . THR B 1 168 ? -7.613 -14.406 3.031 1 98.75 168 THR B N 1
ATOM 4054 C CA . THR B 1 168 ? -6.406 -13.594 2.918 1 98.75 168 THR B CA 1
ATOM 4055 C C . THR B 1 168 ? -6.766 -12.117 2.758 1 98.75 168 THR B C 1
ATOM 4057 O O . THR B 1 168 ? -7.695 -11.773 2.023 1 98.75 168 THR B O 1
ATOM 4060 N N . TYR B 1 169 ? -6.008 -11.258 3.416 1 98.75 169 TYR B N 1
ATOM 4061 C CA . TYR B 1 169 ? -6.211 -9.812 3.312 1 98.75 169 TYR B CA 1
ATOM 4062 C C . TYR B 1 169 ? -6.129 -9.359 1.861 1 98.75 169 TYR B C 1
ATOM 4064 O O . TYR B 1 169 ? -5.086 -9.484 1.22 1 98.75 169 TYR B O 1
ATOM 4072 N N . PRO B 1 170 ? -7.238 -8.773 1.337 1 98.81 170 PRO B N 1
ATOM 4073 C CA . PRO B 1 170 ? -7.148 -8.25 -0.028 1 98.81 170 PRO B CA 1
ATOM 4074 C C . PRO B 1 170 ? -6.176 -7.082 -0.147 1 98.81 170 PRO B C 1
ATOM 4076 O O . PRO B 1 170 ? -5.629 -6.836 -1.226 1 98.81 170 PRO B O 1
ATOM 4079 N N . ASN B 1 171 ? -5.938 -6.355 0.929 1 98.69 171 ASN B N 1
ATOM 4080 C CA . ASN B 1 171 ? -5.023 -5.219 0.878 1 98.69 171 ASN B CA 1
ATOM 4081 C C . ASN B 1 171 ? -3.58 -5.652 1.122 1 98.69 171 ASN B C 1
ATOM 4083 O O . ASN B 1 171 ? -2.701 -4.812 1.329 1 98.69 171 ASN B O 1
ATOM 4087 N N . ASP B 1 172 ? -3.291 -6.984 1.1 1 98.31 172 ASP B N 1
ATOM 4088 C CA . ASP B 1 172 ? -1.935 -7.484 1.29 1 98.31 172 ASP B CA 1
ATOM 4089 C C . ASP B 1 172 ? -1.503 -8.359 0.116 1 98.31 172 ASP B C 1
ATOM 4091 O O . ASP B 1 172 ? -0.386 -8.883 0.102 1 98.31 172 ASP B O 1
ATOM 4095 N N . ASP B 1 173 ? -2.365 -8.664 -0.776 1 98.25 173 ASP B N 1
ATOM 4096 C CA . ASP B 1 173 ? -2.141 -9.531 -1.93 1 98.25 173 ASP B CA 1
ATOM 4097 C C . ASP B 1 173 ? -2.914 -9.039 -3.148 1 98.25 173 ASP B C 1
ATOM 4099 O O . ASP B 1 173 ? -4.148 -9.039 -3.152 1 98.25 173 ASP B O 1
ATOM 4103 N N . ASP B 1 174 ? -2.213 -8.703 -4.23 1 98.44 174 ASP B N 1
ATOM 4104 C CA . ASP B 1 174 ? -2.846 -8.039 -5.367 1 98.44 174 ASP B CA 1
ATOM 4105 C C . ASP B 1 174 ? -3.795 -8.992 -6.098 1 98.44 174 ASP B C 1
ATOM 4107 O O . ASP B 1 174 ? -4.816 -8.562 -6.633 1 98.44 174 ASP B O 1
ATOM 4111 N N . ALA B 1 175 ? -3.447 -10.266 -6.176 1 98.62 175 ALA B N 1
ATOM 4112 C CA . ALA B 1 175 ? -4.352 -11.203 -6.832 1 98.62 175 ALA B CA 1
ATOM 4113 C C . ALA B 1 175 ? -5.641 -11.375 -6.031 1 98.62 175 ALA B C 1
ATOM 4115 O O . ALA B 1 175 ? -6.723 -11.516 -6.609 1 98.62 175 ALA B O 1
ATOM 4116 N N . ILE B 1 176 ? -5.543 -11.406 -4.73 1 98.81 176 ILE B N 1
ATOM 4117 C CA . ILE B 1 176 ? -6.715 -11.469 -3.863 1 98.81 176 ILE B CA 1
ATOM 4118 C C . ILE B 1 176 ? -7.496 -10.156 -3.967 1 98.81 176 ILE B C 1
ATOM 4120 O O . ILE B 1 176 ? -8.727 -10.172 -4.02 1 98.81 176 ILE B O 1
ATOM 4124 N N . LEU B 1 177 ? -6.75 -9.031 -4 1 98.88 177 LEU B N 1
ATOM 4125 C CA . LEU B 1 177 ? -7.383 -7.73 -4.188 1 98.88 177 LEU B CA 1
ATOM 4126 C C . LEU B 1 177 ? -8.234 -7.715 -5.453 1 98.88 177 LEU B C 1
ATOM 4128 O O . LEU B 1 177 ? -9.375 -7.262 -5.434 1 98.88 177 LEU B O 1
ATOM 4132 N N . PHE B 1 178 ? -7.672 -8.219 -6.512 1 98.88 178 PHE B N 1
ATOM 4133 C CA . PHE B 1 178 ? -8.383 -8.273 -7.785 1 98.88 178 PHE B CA 1
ATOM 4134 C C . PHE B 1 178 ? -9.617 -9.164 -7.68 1 98.88 178 PHE B C 1
ATOM 4136 O O . PHE B 1 178 ? -10.672 -8.844 -8.227 1 98.88 178 PHE B O 1
ATOM 4143 N N . ALA B 1 179 ? -9.531 -10.297 -6.949 1 98.81 179 ALA B N 1
ATOM 4144 C CA . ALA B 1 179 ? -10.688 -11.164 -6.738 1 98.81 179 ALA B CA 1
ATOM 4145 C C . ALA B 1 179 ? -11.836 -10.406 -6.078 1 98.81 179 ALA B C 1
ATOM 4147 O O . ALA B 1 179 ? -12.969 -10.438 -6.559 1 98.81 179 ALA B O 1
ATOM 4148 N N . PHE B 1 180 ? -11.516 -9.688 -5.039 1 98.88 180 PHE B N 1
ATOM 4149 C CA . PHE B 1 180 ? -12.547 -8.914 -4.344 1 98.88 180 PHE B CA 1
ATOM 4150 C C . PHE B 1 180 ? -13.102 -7.82 -5.242 1 98.88 180 PHE B C 1
ATOM 4152 O O . PHE B 1 180 ? -14.297 -7.523 -5.203 1 98.88 180 PHE B O 1
ATOM 4159 N N . ASP B 1 181 ? -12.195 -7.203 -6.023 1 98.69 181 ASP B N 1
ATOM 4160 C CA . ASP B 1 181 ? -12.648 -6.184 -6.961 1 98.69 181 ASP B CA 1
ATOM 4161 C C . ASP B 1 181 ? -13.695 -6.742 -7.922 1 98.69 181 ASP B C 1
ATOM 4163 O O . ASP B 1 181 ? -14.758 -6.145 -8.109 1 98.69 181 ASP B O 1
ATOM 4167 N N . LEU B 1 182 ? -13.406 -7.914 -8.516 1 98.69 182 LEU B N 1
ATOM 4168 C CA . LEU B 1 182 ? -14.328 -8.555 -9.438 1 98.69 182 LEU B CA 1
ATOM 4169 C C . LEU B 1 182 ? -15.641 -8.898 -8.75 1 98.69 182 LEU B C 1
ATOM 4171 O O . LEU B 1 182 ? -16.719 -8.648 -9.297 1 98.69 182 LEU B O 1
ATOM 4175 N N . ILE B 1 183 ? -15.57 -9.438 -7.531 1 98.75 183 ILE B N 1
ATOM 4176 C CA . ILE B 1 183 ? -16.75 -9.891 -6.797 1 98.75 183 ILE B CA 1
ATOM 4177 C C . ILE B 1 183 ? -17.625 -8.688 -6.445 1 98.75 183 ILE B C 1
ATOM 4179 O O . ILE B 1 183 ? -18.828 -8.703 -6.684 1 98.75 183 ILE B O 1
ATOM 4183 N N . ILE B 1 184 ? -17.062 -7.637 -5.969 1 98.31 184 ILE B N 1
ATOM 4184 C CA . ILE B 1 184 ? -17.797 -6.465 -5.531 1 98.31 184 ILE B CA 1
ATOM 4185 C C . ILE B 1 184 ? -18.422 -5.762 -6.742 1 98.31 184 ILE B C 1
ATOM 4187 O O . ILE B 1 184 ? -19.547 -5.262 -6.672 1 98.31 184 ILE B O 1
ATOM 4191 N N . LYS B 1 185 ? -17.688 -5.711 -7.855 1 97.62 185 LYS B N 1
ATOM 4192 C CA . LYS B 1 185 ? -18.234 -5.121 -9.078 1 97.62 185 LYS B CA 1
ATOM 4193 C C . LYS B 1 185 ? -19.484 -5.879 -9.539 1 97.62 185 LYS B C 1
ATOM 4195 O O . LYS B 1 185 ? -20.406 -5.281 -10.094 1 97.62 185 LYS B O 1
ATOM 4200 N N . GLN B 1 186 ? -19.438 -7.156 -9.266 1 98.06 186 GLN B N 1
ATOM 4201 C CA . GLN B 1 186 ? -20.547 -7.984 -9.742 1 98.06 186 GLN B CA 1
ATOM 4202 C C . GLN B 1 186 ? -21.688 -8.008 -8.727 1 98.06 186 GLN B C 1
ATOM 4204 O O . GLN B 1 186 ? -22.859 -7.961 -9.109 1 98.06 186 GLN B O 1
ATOM 4209 N N . TYR B 1 187 ? -21.375 -8.078 -7.441 1 98.19 187 TYR B N 1
ATOM 4210 C CA . TYR B 1 187 ? -22.406 -8.352 -6.445 1 98.19 187 TYR B CA 1
ATOM 4211 C C . TYR B 1 187 ? -22.656 -7.133 -5.562 1 98.19 187 TYR B C 1
ATOM 4213 O O . TYR B 1 187 ? -23.594 -7.121 -4.754 1 98.19 187 TYR B O 1
ATOM 4221 N N . GLY B 1 188 ? -21.828 -6.121 -5.625 1 97.12 188 GLY B N 1
ATOM 4222 C CA . GLY B 1 188 ? -22.062 -4.855 -4.945 1 97.12 188 GLY B CA 1
ATOM 4223 C C . GLY B 1 188 ? -21.375 -4.773 -3.596 1 97.12 188 GLY B C 1
ATOM 4224 O O . GLY B 1 188 ? -20.938 -5.793 -3.047 1 97.12 188 GLY B O 1
ATOM 4225 N N . ASP B 1 189 ? -21.312 -3.598 -3.059 1 96.31 189 ASP B N 1
ATOM 4226 C CA . ASP B 1 189 ? -20.703 -3.326 -1.764 1 96.31 189 ASP B CA 1
ATOM 4227 C C . ASP B 1 189 ? -21.406 -4.102 -0.649 1 96.31 189 ASP B C 1
ATOM 4229 O O . ASP B 1 189 ? -20.766 -4.504 0.327 1 96.31 189 ASP B O 1
ATOM 4233 N N . LYS B 1 190 ? -22.656 -4.293 -0.776 1 97.81 190 LYS B N 1
ATOM 4234 C CA . LYS B 1 190 ? -23.422 -4.977 0.254 1 97.81 190 LYS B CA 1
ATOM 4235 C C . LYS B 1 190 ? -22.922 -6.402 0.46 1 97.81 190 LYS B C 1
ATOM 4237 O O . LYS B 1 190 ? -22.953 -6.922 1.578 1 97.81 190 LYS B O 1
ATOM 4242 N N . TRP B 1 191 ? -22.484 -7.059 -0.65 1 98.75 191 TRP B N 1
ATOM 4243 C CA . TRP B 1 191 ? -21.906 -8.391 -0.507 1 98.75 191 TRP B CA 1
ATOM 4244 C C . TRP B 1 191 ? -20.719 -8.383 0.455 1 98.75 191 TRP B C 1
ATOM 4246 O O . TRP B 1 191 ? -20.609 -9.25 1.318 1 98.75 191 TRP B O 1
ATOM 4256 N N . PHE B 1 192 ? -19.938 -7.414 0.323 1 98.81 192 PHE B N 1
ATOM 4257 C CA . PHE B 1 192 ? -18.75 -7.328 1.175 1 98.81 192 PHE B CA 1
ATOM 4258 C C . PHE B 1 192 ? -19.141 -7.02 2.615 1 98.81 192 PHE B C 1
ATOM 4260 O O . PHE B 1 192 ? -18.578 -7.59 3.553 1 98.81 192 PHE B O 1
ATOM 4267 N N . GLU B 1 193 ? -20.078 -6.141 2.801 1 98.5 193 GLU B N 1
ATOM 4268 C CA . GLU B 1 193 ? -20.578 -5.855 4.141 1 98.5 193 GLU B CA 1
ATOM 4269 C C . GLU B 1 193 ? -21.141 -7.117 4.805 1 98.5 193 GLU B C 1
ATOM 4271 O O . GLU B 1 193 ? -20.859 -7.375 5.977 1 98.5 193 GLU B O 1
ATOM 4276 N N . ASP B 1 194 ? -21.906 -7.879 4.051 1 98.88 194 ASP B N 1
ATOM 4277 C CA . ASP B 1 194 ? -22.453 -9.125 4.566 1 98.88 194 ASP B CA 1
ATOM 4278 C C . ASP B 1 194 ? -21.344 -10.141 4.859 1 98.88 194 ASP B C 1
ATOM 4280 O O . ASP B 1 194 ? -21.438 -10.906 5.824 1 98.88 194 ASP B O 1
ATOM 4284 N N . LEU B 1 195 ? -20.297 -10.117 4.008 1 98.94 195 LEU B N 1
ATOM 4285 C CA . LEU B 1 195 ? -19.156 -10.992 4.254 1 98.94 195 LEU B CA 1
ATOM 4286 C C . LEU B 1 195 ? -18.5 -10.664 5.59 1 98.94 195 LEU B C 1
ATOM 4288 O O . LEU B 1 195 ? -18.125 -11.57 6.336 1 98.94 195 LEU B O 1
ATOM 4292 N N . LEU B 1 196 ? -18.391 -9.391 5.891 1 98.88 196 LEU B N 1
ATOM 4293 C CA . LEU B 1 196 ? -17.781 -8.984 7.156 1 98.88 196 LEU B CA 1
ATOM 4294 C C . LEU B 1 196 ? -18.625 -9.461 8.336 1 98.88 196 LEU B C 1
ATOM 4296 O O . LEU B 1 196 ? -18.078 -9.797 9.398 1 98.88 196 LEU B O 1
ATOM 4300 N N . ASN B 1 197 ? -19.891 -9.523 8.125 1 98.62 197 ASN B N 1
ATOM 4301 C CA . ASN B 1 197 ? -20.781 -10.008 9.18 1 98.62 197 ASN B CA 1
ATOM 4302 C C . ASN B 1 197 ? -20.578 -11.5 9.43 1 98.62 197 ASN B C 1
ATOM 4304 O O . ASN B 1 197 ? -21 -12.016 10.469 1 98.62 197 ASN B O 1
ATOM 4308 N N . GLN B 1 198 ? -19.984 -12.211 8.461 1 98.81 198 GLN B N 1
ATOM 4309 C CA . GLN B 1 198 ? -19.625 -13.617 8.664 1 98.81 198 GLN B CA 1
ATOM 4310 C C . GLN B 1 198 ? -18.453 -13.75 9.633 1 98.81 198 GLN B C 1
ATOM 4312 O O . GLN B 1 198 ? -18.109 -14.852 10.047 1 98.81 198 GLN B O 1
ATOM 4317 N N . LYS B 1 199 ? -17.766 -12.656 9.961 1 98.56 199 LYS B N 1
ATOM 4318 C CA . LYS B 1 199 ? -16.625 -12.594 10.875 1 98.56 199 LYS B CA 1
ATOM 4319 C C . LYS B 1 199 ? -15.484 -13.492 10.398 1 98.56 199 LYS B C 1
ATOM 4321 O O . LYS B 1 199 ? -14.984 -14.328 11.156 1 98.56 199 LYS B O 1
ATOM 4326 N N . PRO B 1 200 ? -15.07 -13.273 9.195 1 98.88 200 PRO B N 1
ATOM 4327 C CA . PRO B 1 200 ? -13.938 -14.07 8.719 1 98.88 200 PRO B CA 1
ATOM 4328 C C . PRO B 1 200 ? -12.664 -13.82 9.523 1 98.88 200 PRO B C 1
ATOM 4330 O O . PRO B 1 200 ? -12.438 -12.703 10.008 1 98.88 200 PRO B O 1
ATOM 4333 N N . ARG B 1 201 ? -11.867 -14.898 9.711 1 98.69 201 ARG B N 1
ATOM 4334 C CA . ARG B 1 201 ? -10.477 -14.727 10.117 1 98.69 201 ARG B CA 1
ATOM 4335 C C . ARG B 1 201 ? -9.625 -14.234 8.953 1 98.69 201 ARG B C 1
ATOM 4337 O O . ARG B 1 201 ? -9.531 -14.898 7.922 1 98.69 201 ARG B O 1
ATOM 4344 N N . TRP B 1 202 ? -9.023 -13.07 9.109 1 98.62 202 TRP B N 1
ATOM 4345 C CA . TRP B 1 202 ? -8.125 -12.523 8.102 1 98.62 202 TRP B CA 1
ATOM 4346 C C . TRP B 1 202 ? -6.688 -12.977 8.344 1 98.62 202 TRP B C 1
ATOM 4348 O O . TRP B 1 202 ? -6.203 -12.93 9.477 1 98.62 202 TRP B O 1
ATOM 4358 N N . VAL B 1 203 ? -6.027 -13.43 7.277 1 98.25 203 VAL B N 1
ATOM 4359 C CA . VAL B 1 203 ? -4.66 -13.922 7.41 1 98.25 203 VAL B CA 1
ATOM 4360 C C . VAL B 1 203 ? -3.793 -13.344 6.297 1 98.25 203 VAL B C 1
ATOM 4362 O O . VAL B 1 203 ? -4.312 -12.789 5.32 1 98.25 203 VAL B O 1
ATOM 4365 N N . ARG B 1 204 ? -2.504 -13.422 6.477 1 97.81 204 ARG B N 1
ATOM 4366 C CA . ARG B 1 204 ? -1.555 -13.047 5.434 1 97.81 204 ARG B CA 1
ATOM 4367 C C . ARG B 1 204 ? -1.078 -14.266 4.66 1 97.81 204 ARG B C 1
ATOM 4369 O O . ARG B 1 204 ? -0.776 -15.305 5.25 1 97.81 204 ARG B O 1
ATOM 4376 N N . GLY B 1 205 ? -1.063 -14.156 3.324 1 96.75 205 GLY B N 1
ATOM 4377 C CA . GLY B 1 205 ? -0.641 -15.242 2.459 1 96.75 205 GLY B CA 1
ATOM 4378 C C . GLY B 1 205 ? -1.791 -16.109 1.987 1 96.75 205 GLY B C 1
ATOM 4379 O O . GLY B 1 205 ? -2.717 -16.391 2.752 1 96.75 205 GLY B O 1
ATOM 4380 N N . SER B 1 206 ? -1.763 -16.625 0.809 1 97.31 206 SER B N 1
ATOM 4381 C CA . SER B 1 206 ? -2.863 -17.359 0.192 1 97.31 206 SER B CA 1
ATOM 4382 C C . SER B 1 206 ? -2.756 -18.844 0.476 1 97.31 206 SER B C 1
ATOM 4384 O O . SER B 1 206 ? -3.709 -19.594 0.249 1 97.31 206 SER B O 1
ATOM 4386 N N . ALA B 1 207 ? -1.582 -19.344 0.974 1 96.25 207 ALA B N 1
ATOM 4387 C CA . ALA B 1 207 ? -1.454 -20.734 1.375 1 96.25 207 ALA B CA 1
ATOM 4388 C C . ALA B 1 207 ? -2.021 -20.953 2.773 1 96.25 207 ALA B C 1
ATOM 4390 O O . ALA B 1 207 ? -2.432 -22.078 3.111 1 96.25 207 ALA B O 1
ATOM 4391 N N . THR B 1 208 ? -2.107 -19.891 3.562 1 96.94 208 THR B N 1
ATOM 4392 C CA . THR B 1 208 ? -2.426 -19.969 4.984 1 96.94 208 THR B CA 1
ATOM 4393 C C . THR B 1 208 ? -3.859 -20.438 5.195 1 96.94 208 THR B C 1
ATOM 4395 O O . THR B 1 208 ? -4.117 -21.266 6.066 1 96.94 208 THR B O 1
ATOM 4398 N N . PRO B 1 209 ? -4.84 -20.016 4.371 1 98.25 209 PRO B N 1
ATOM 4399 C CA . PRO B 1 209 ? -6.207 -20.484 4.598 1 98.25 209 PRO B CA 1
ATOM 4400 C C . PRO B 1 209 ? -6.328 -22 4.5 1 98.25 209 PRO B C 1
ATOM 4402 O O . PRO B 1 209 ? -6.953 -22.625 5.355 1 98.25 209 PRO B O 1
ATOM 4405 N N . ALA B 1 210 ? -5.73 -22.578 3.51 1 96.88 210 ALA B N 1
ATOM 4406 C CA . ALA B 1 210 ? -5.809 -24.031 3.365 1 96.88 210 ALA B CA 1
ATOM 4407 C C . ALA B 1 210 ? -5.184 -24.734 4.566 1 96.88 210 ALA B C 1
ATOM 4409 O O . ALA B 1 210 ? -5.719 -25.734 5.059 1 96.88 210 ALA B O 1
ATOM 4410 N N . ALA B 1 211 ? -4.051 -24.219 5.039 1 95.94 211 ALA B N 1
ATOM 4411 C CA . ALA B 1 211 ? -3.383 -24.812 6.195 1 95.94 211 ALA B CA 1
ATOM 4412 C C . ALA B 1 211 ? -4.273 -24.75 7.434 1 95.94 211 ALA B C 1
ATOM 4414 O O . ALA B 1 211 ? -4.383 -25.734 8.172 1 95.94 211 ALA B O 1
ATOM 4415 N N . ILE B 1 212 ? -4.934 -23.625 7.613 1 97.69 212 ILE B N 1
ATOM 4416 C CA . ILE B 1 212 ? -5.793 -23.438 8.773 1 97.69 212 ILE B CA 1
ATOM 4417 C C . ILE B 1 212 ? -7.004 -24.375 8.68 1 97.69 212 ILE B C 1
ATOM 4419 O O . ILE B 1 212 ? -7.371 -25.016 9.664 1 97.69 212 ILE B O 1
ATOM 4423 N N . MET B 1 213 ? -7.574 -24.531 7.531 1 98.38 213 MET B N 1
ATOM 4424 C CA . MET B 1 213 ? -8.758 -25.359 7.336 1 98.38 213 MET B CA 1
ATOM 4425 C C . MET B 1 213 ? -8.422 -26.844 7.48 1 98.38 213 MET B C 1
ATOM 4427 O O . MET B 1 213 ? -9.273 -27.656 7.852 1 98.38 213 MET B O 1
ATOM 4431 N N . ALA B 1 214 ? -7.184 -27.219 7.168 1 97.12 214 ALA B N 1
ATOM 4432 C CA . ALA B 1 214 ? -6.758 -28.609 7.234 1 97.12 214 ALA B CA 1
ATOM 4433 C C . ALA B 1 214 ? -6.598 -29.062 8.68 1 97.12 214 ALA B C 1
ATOM 4435 O O . ALA B 1 214 ? -6.664 -30.266 8.969 1 97.12 214 ALA B O 1
ATOM 4436 N N . ASP B 1 215 ? -6.242 -28.109 9.586 1 96.94 215 ASP B N 1
ATOM 4437 C CA . ASP B 1 215 ? -6.094 -28.438 11 1 96.94 215 ASP B CA 1
ATOM 4438 C C . ASP B 1 215 ? -7.414 -28.906 11.602 1 96.94 215 ASP B C 1
ATOM 4440 O O . ASP B 1 215 ? -8.391 -28.156 11.648 1 96.94 215 ASP B O 1
ATOM 4444 N N . PRO B 1 216 ? -7.477 -30.141 12.078 1 96.06 216 PRO B N 1
ATOM 4445 C CA . PRO B 1 216 ? -8.734 -30.688 12.594 1 96.06 216 PRO B CA 1
ATOM 4446 C C . PRO B 1 216 ? -9.273 -29.906 13.789 1 96.06 216 PRO B C 1
ATOM 4448 O O . PRO B 1 216 ? -10.477 -29.938 14.062 1 96.06 216 PRO B O 1
ATOM 4451 N N . GLU B 1 217 ? -8.391 -29.188 14.438 1 97.19 217 GLU B N 1
ATOM 4452 C CA . GLU B 1 217 ? -8.797 -28.438 15.625 1 97.19 217 GLU B CA 1
ATOM 4453 C C . GLU B 1 217 ? -9.312 -27.047 15.258 1 97.19 217 GLU B C 1
ATOM 4455 O O . GLU B 1 217 ? -9.898 -26.359 16.094 1 97.19 217 GLU B O 1
ATOM 4460 N N . SER B 1 218 ? -9.094 -26.641 14.031 1 97.56 218 SER B N 1
ATOM 4461 C CA . SER B 1 218 ? -9.539 -25.328 13.586 1 97.56 218 SER B CA 1
ATOM 4462 C C . SER B 1 218 ? -11.023 -25.328 13.227 1 97.56 218 SER B C 1
ATOM 4464 O O . SER B 1 218 ? -11.5 -26.25 12.57 1 97.56 218 SER B O 1
ATOM 4466 N N . PRO B 1 219 ? -11.711 -24.344 13.648 1 97.88 219 PRO B N 1
ATOM 4467 C CA . PRO B 1 219 ? -13.125 -24.266 13.289 1 97.88 219 PRO B CA 1
ATOM 4468 C C . PRO B 1 219 ? -13.359 -23.734 11.883 1 97.88 219 PRO B C 1
ATOM 4470 O O . PRO B 1 219 ? -14.477 -23.781 11.367 1 97.88 219 PRO B O 1
ATOM 4473 N N . TYR B 1 220 ? -12.406 -23.203 11.227 1 98.75 220 TYR B N 1
ATOM 4474 C CA . TYR B 1 220 ? -12.547 -22.562 9.922 1 98.75 220 TYR B CA 1
ATOM 4475 C C . TYR B 1 220 ? -12.656 -23.609 8.812 1 98.75 220 TYR B C 1
ATOM 4477 O O . TYR B 1 220 ? -11.93 -24.594 8.828 1 98.75 220 TYR B O 1
ATOM 4485 N N . ALA B 1 221 ? -13.539 -23.344 7.805 1 98.75 221 ALA B N 1
ATOM 4486 C CA . ALA B 1 221 ? -13.953 -24.453 6.957 1 98.75 221 ALA B CA 1
ATOM 4487 C C . ALA B 1 221 ? -13.922 -24.062 5.484 1 98.75 221 ALA B C 1
ATOM 4489 O O . ALA B 1 221 ? -13.969 -24.938 4.605 1 98.75 221 ALA B O 1
ATOM 4490 N N . ALA B 1 222 ? -13.867 -22.75 5.203 1 98.88 222 ALA B N 1
ATOM 4491 C CA . ALA B 1 222 ? -14.039 -22.375 3.801 1 98.88 222 ALA B CA 1
ATOM 4492 C C . ALA B 1 222 ? -13.227 -21.125 3.467 1 98.88 222 ALA B C 1
ATOM 4494 O O . ALA B 1 222 ? -12.984 -20.281 4.336 1 98.88 222 ALA B O 1
ATOM 4495 N N . SER B 1 223 ? -12.82 -21.047 2.24 1 98.94 223 SER B N 1
ATOM 4496 C CA . SER B 1 223 ? -12.086 -19.906 1.7 1 98.94 223 SER B CA 1
ATOM 4497 C C . SER B 1 223 ? -12.258 -19.797 0.189 1 98.94 223 SER B C 1
ATOM 4499 O O . SER B 1 223 ? -12.469 -20.812 -0.487 1 98.94 223 SER B O 1
ATOM 4501 N N . PHE B 1 224 ? -12.188 -18.578 -0.328 1 98.88 224 PHE B N 1
ATOM 4502 C CA . PHE B 1 224 ? -12.086 -18.391 -1.771 1 98.88 224 PHE B CA 1
ATOM 4503 C C . PHE B 1 224 ? -10.805 -17.641 -2.133 1 98.88 224 PHE B C 1
ATOM 4505 O O . PHE B 1 224 ? -10.695 -17.078 -3.227 1 98.88 224 PHE B O 1
ATOM 4512 N N . THR B 1 225 ? -9.867 -17.594 -1.159 1 98.81 225 THR B N 1
ATOM 4513 C CA . THR B 1 225 ? -8.609 -16.875 -1.334 1 98.81 225 THR B CA 1
ATOM 4514 C C . THR B 1 225 ? -7.422 -17.828 -1.263 1 98.81 225 THR B C 1
ATOM 4516 O O . THR B 1 225 ? -6.383 -17.5 -0.687 1 98.81 225 THR B O 1
ATOM 4519 N N . THR B 1 226 ? -7.562 -19.031 -1.764 1 98.12 226 THR B N 1
ATOM 4520 C CA . THR B 1 226 ? -6.523 -20.047 -1.821 1 98.12 226 THR B CA 1
ATOM 4521 C C . THR B 1 226 ? -6.699 -20.938 -3.057 1 98.12 226 THR B C 1
ATOM 4523 O O . THR B 1 226 ? -7.66 -20.766 -3.809 1 98.12 226 THR B O 1
ATOM 4526 N N . MET B 1 227 ? -5.711 -21.734 -3.332 1 96.69 227 MET B N 1
ATOM 4527 C CA . MET B 1 227 ? -5.715 -22.688 -4.426 1 96.69 227 MET B CA 1
ATOM 4528 C C . MET B 1 227 ? -5.047 -24 -4.004 1 96.69 227 MET B C 1
ATOM 4530 O O . MET B 1 227 ? -4.008 -23.984 -3.34 1 96.69 227 MET B O 1
ATOM 4534 N N . LEU B 1 228 ? -5.625 -25.109 -4.332 1 95.06 228 LEU B N 1
ATOM 4535 C CA . LEU B 1 228 ? -5.07 -26.422 -3.979 1 95.06 228 LEU B CA 1
ATOM 4536 C C . LEU B 1 228 ? -4.508 -27.125 -5.207 1 95.06 228 LEU B C 1
ATOM 4538 O O . LEU B 1 228 ? -3.961 -28.219 -5.102 1 95.06 228 LEU B O 1
ATOM 4542 N N . GLY B 1 229 ? -4.531 -26.5 -6.422 1 92.12 229 GLY B N 1
ATOM 4543 C CA . GLY B 1 229 ? -4.16 -27.156 -7.664 1 92.12 229 GLY B CA 1
ATOM 4544 C C . GLY B 1 229 ? -5.359 -27.594 -8.484 1 92.12 229 GLY B C 1
ATOM 4545 O O . GLY B 1 229 ? -6.504 -27.359 -8.094 1 92.12 229 GLY B O 1
ATOM 4546 N N . LEU B 1 230 ? -5.117 -28.203 -9.641 1 94 230 LEU B N 1
ATOM 4547 C CA . LEU B 1 230 ? -6.207 -28.516 -10.555 1 94 230 LEU B CA 1
ATOM 4548 C C . LEU B 1 230 ? -6.5 -30.016 -10.562 1 94 230 LEU B C 1
ATOM 4550 O O . LEU B 1 230 ? -7.438 -30.469 -11.227 1 94 230 LEU B O 1
ATOM 4554 N N . GLY B 1 231 ? -5.746 -30.781 -9.797 1 88.81 231 GLY B N 1
ATOM 4555 C CA . GLY B 1 231 ? -6.031 -32.188 -9.656 1 88.81 231 GLY B CA 1
ATOM 4556 C C . GLY B 1 231 ? -7.148 -32.5 -8.68 1 88.81 231 GLY B C 1
ATOM 4557 O O . GLY B 1 231 ? -7.906 -31.594 -8.305 1 88.81 231 GLY B O 1
ATOM 4558 N N . GLN B 1 232 ? -7.316 -33.75 -8.375 1 90.06 232 GLN B N 1
ATOM 4559 C CA . GLN B 1 232 ? -8.297 -34.156 -7.363 1 90.06 232 GLN B CA 1
ATOM 4560 C C . GLN B 1 232 ? -8.008 -33.469 -6.027 1 90.06 232 GLN B C 1
ATOM 4562 O O . GLN B 1 232 ? -6.871 -33.5 -5.551 1 90.06 232 GLN B O 1
ATOM 4567 N N . ALA B 1 233 ? -9.047 -32.875 -5.504 1 92.19 233 ALA B N 1
ATOM 4568 C CA . ALA B 1 233 ? -8.867 -32.219 -4.207 1 92.19 233 ALA B CA 1
ATOM 4569 C C . ALA B 1 233 ? -8.477 -33.25 -3.137 1 92.19 233 ALA B C 1
ATOM 4571 O O . ALA B 1 233 ? -9.102 -34.312 -3.02 1 92.19 233 ALA B O 1
ATOM 4572 N N . PRO B 1 234 ? -7.465 -32.938 -2.377 1 92.88 234 PRO B N 1
ATOM 4573 C CA . PRO B 1 234 ? -7.137 -33.844 -1.292 1 92.88 234 PRO B CA 1
ATOM 4574 C C . PRO B 1 234 ? -8.172 -33.844 -0.172 1 92.88 234 PRO B C 1
ATOM 4576 O O . PRO B 1 234 ? -8.672 -32.781 0.2 1 92.88 234 PRO B O 1
ATOM 4579 N N . SER B 1 235 ? -8.523 -35.094 0.28 1 93.81 235 SER B N 1
ATOM 4580 C CA . SER B 1 235 ? -9.414 -35.188 1.433 1 93.81 235 SER B CA 1
ATOM 4581 C C . SER B 1 235 ? -8.867 -34.375 2.604 1 93.81 235 SER B C 1
ATOM 4583 O O . SER B 1 235 ? -7.664 -34.375 2.867 1 93.81 235 SER B O 1
ATOM 4585 N N . PRO B 1 236 ? -9.633 -33.562 3.229 1 96.38 236 PRO B N 1
ATOM 4586 C CA . PRO B 1 236 ? -11.094 -33.469 3.225 1 96.38 236 PRO B CA 1
ATOM 4587 C C . PRO B 1 236 ? -11.625 -32.312 2.393 1 96.38 236 PRO B C 1
ATOM 4589 O O . PRO B 1 236 ? -12.766 -31.891 2.576 1 96.38 236 PRO B O 1
ATOM 4592 N N . PHE B 1 237 ? -10.867 -31.859 1.482 1 97.94 237 PHE B N 1
ATOM 4593 C CA . PHE B 1 237 ? -11.219 -30.625 0.79 1 97.94 237 PHE B CA 1
ATOM 4594 C C . PHE B 1 237 ? -12.125 -30.906 -0.397 1 97.94 237 PHE B C 1
ATOM 4596 O O . PHE B 1 237 ? -12.062 -31.984 -0.991 1 97.94 237 PHE B O 1
ATOM 4603 N N . ASN B 1 238 ? -13.008 -30.016 -0.609 1 97.69 238 ASN B N 1
ATOM 4604 C CA . ASN B 1 238 ? -13.719 -29.828 -1.871 1 97.69 238 ASN B CA 1
ATOM 4605 C C . ASN B 1 238 ? -13.32 -28.516 -2.553 1 97.69 238 ASN B C 1
ATOM 4607 O O . ASN B 1 238 ? -13.031 -27.531 -1.881 1 97.69 238 ASN B O 1
ATOM 4611 N N . VAL B 1 239 ? -13.289 -28.594 -3.906 1 96.75 239 VAL B N 1
ATOM 4612 C CA . VAL B 1 239 ? -12.852 -27.438 -4.676 1 96.75 239 VAL B CA 1
ATOM 4613 C C . VAL B 1 239 ? -13.758 -27.234 -5.887 1 96.75 239 VAL B C 1
ATOM 4615 O O . VAL B 1 239 ? -14.219 -28.219 -6.488 1 96.75 239 VAL B O 1
ATOM 4618 N N . THR B 1 240 ? -14.078 -26.078 -6.199 1 95.81 240 THR B N 1
ATOM 4619 C CA . THR B 1 240 ? -14.75 -25.75 -7.453 1 95.81 240 THR B CA 1
ATOM 4620 C C . THR B 1 240 ? -14.438 -24.312 -7.875 1 95.81 240 THR B C 1
ATOM 4622 O O . THR B 1 240 ? -13.695 -23.609 -7.188 1 95.81 240 THR B O 1
ATOM 4625 N N . PHE B 1 241 ? -14.875 -23.938 -9.055 1 96.31 241 PHE B N 1
ATOM 4626 C CA . PHE B 1 241 ? -14.891 -22.547 -9.531 1 96.31 241 PHE B CA 1
ATOM 4627 C C . PHE B 1 241 ? -16.312 -21.984 -9.5 1 96.31 241 PHE B C 1
ATOM 4629 O O . PHE B 1 241 ? -17.281 -22.734 -9.609 1 96.31 241 PHE B O 1
ATOM 4636 N N . PRO B 1 242 ? -16.422 -20.672 -9.32 1 97.56 242 PRO B N 1
ATOM 4637 C CA . PRO B 1 242 ? -17.766 -20.094 -9.211 1 97.56 242 PRO B CA 1
ATOM 4638 C C . PRO B 1 242 ? -18.609 -20.312 -10.477 1 97.56 242 PRO B C 1
ATOM 4640 O O . PRO B 1 242 ? -18.094 -20.203 -11.586 1 97.56 242 PRO B O 1
ATOM 4643 N N . ARG B 1 243 ? -19.859 -20.609 -10.266 1 96.06 243 ARG B N 1
ATOM 4644 C CA . ARG B 1 243 ? -20.781 -20.859 -11.367 1 96.06 243 ARG B CA 1
ATOM 4645 C C . ARG B 1 243 ? -21.234 -19.562 -12.023 1 96.06 243 ARG B C 1
ATOM 4647 O O . ARG B 1 243 ? -21.484 -19.516 -13.227 1 96.06 243 ARG B O 1
ATOM 4654 N N . GLN B 1 244 ? -21.281 -18.531 -11.242 1 97.25 244 GLN B N 1
ATOM 4655 C CA . GLN B 1 244 ? -21.797 -17.266 -11.742 1 97.25 244 GLN B CA 1
ATOM 4656 C C . GLN B 1 244 ? -20.781 -16.141 -11.555 1 97.25 244 GLN B C 1
ATOM 4658 O O . GLN B 1 244 ? -20.703 -15.227 -12.383 1 97.25 244 GLN B O 1
ATOM 4663 N N . GLY B 1 245 ? -20.078 -16.188 -10.5 1 98.12 245 GLY B N 1
ATOM 4664 C CA . GLY B 1 245 ? -19.172 -15.102 -10.172 1 98.12 245 GLY B CA 1
ATOM 4665 C C . GLY B 1 245 ? -17.938 -15.078 -11.055 1 98.12 245 GLY B C 1
ATOM 4666 O O . GLY B 1 245 ? -17.406 -16.125 -11.43 1 98.12 245 GLY B O 1
ATOM 4667 N N . ARG B 1 246 ? -17.484 -13.898 -11.383 1 97.94 246 ARG B N 1
ATOM 4668 C CA . ARG B 1 246 ? -16.188 -13.766 -12.047 1 97.94 246 ARG B CA 1
ATOM 4669 C C . ARG B 1 246 ? -15.055 -14.109 -11.094 1 97.94 246 ARG B C 1
ATOM 4671 O O . ARG B 1 246 ? -15.125 -13.82 -9.898 1 97.94 246 ARG B O 1
ATOM 4678 N N . HIS B 1 247 ? -14.031 -14.781 -11.594 1 97.38 247 HIS B N 1
ATOM 4679 C CA . HIS B 1 247 ? -12.938 -15.203 -10.727 1 97.38 247 HIS B CA 1
ATOM 4680 C C . HIS B 1 247 ? -11.586 -14.93 -11.383 1 97.38 247 HIS B C 1
ATOM 4682 O O . HIS B 1 247 ? -11.516 -14.68 -12.586 1 97.38 247 HIS B O 1
ATOM 4688 N N . VAL B 1 248 ? -10.539 -14.945 -10.617 1 97.88 248 VAL B N 1
ATOM 4689 C CA . VAL B 1 248 ? -9.203 -14.5 -11.023 1 97.88 248 VAL B CA 1
ATOM 4690 C C . VAL B 1 248 ? -8.391 -15.688 -11.523 1 97.88 248 VAL B C 1
ATOM 4692 O O . VAL B 1 248 ? -8.359 -16.734 -10.875 1 97.88 248 VAL B O 1
ATOM 4695 N N . THR B 1 249 ? -7.785 -15.555 -12.633 1 97.75 249 THR B N 1
ATOM 4696 C CA . THR B 1 249 ? -6.684 -16.375 -13.125 1 97.75 249 THR B CA 1
ATOM 4697 C C . THR B 1 249 ? -5.555 -15.5 -13.656 1 97.75 249 THR B C 1
ATOM 4699 O O . THR B 1 249 ? -5.773 -14.328 -13.992 1 97.75 249 THR B O 1
ATOM 4702 N N . TRP B 1 250 ? -4.383 -15.969 -13.594 1 98.19 250 TRP B N 1
ATOM 4703 C CA . TRP B 1 250 ? -3.252 -15.266 -14.188 1 98.19 250 TRP B CA 1
ATOM 4704 C C . TRP B 1 250 ? -2.15 -16.25 -14.578 1 98.19 250 TRP B C 1
ATOM 4706 O O . TRP B 1 250 ? -2.193 -17.422 -14.211 1 98.19 250 TRP B O 1
ATOM 4716 N N . ALA B 1 251 ? -1.287 -15.82 -15.391 1 98.12 251 ALA B N 1
ATOM 4717 C CA . ALA B 1 251 ? -0.071 -16.578 -15.695 1 98.12 251 ALA B CA 1
ATOM 4718 C C . ALA B 1 251 ? 1.088 -16.125 -14.812 1 98.12 251 ALA B C 1
ATOM 4720 O O . ALA B 1 251 ? 1.508 -14.969 -14.867 1 98.12 251 ALA B O 1
ATOM 4721 N N . GLN B 1 252 ? 1.476 -17.031 -13.93 1 98.31 252 GLN B N 1
ATOM 4722 C CA . GLN B 1 252 ? 2.705 -16.734 -13.203 1 98.31 252 GLN B CA 1
ATOM 4723 C C . GLN B 1 252 ? 3.873 -16.516 -14.164 1 98.31 252 GLN B C 1
ATOM 4725 O O . GLN B 1 252 ? 4.137 -17.344 -15.031 1 98.31 252 GLN B O 1
ATOM 4730 N N . THR B 1 253 ? 4.629 -15.383 -14.031 1 98.88 253 THR B N 1
ATOM 4731 C CA . THR B 1 253 ? 5.469 -14.898 -15.125 1 98.88 253 THR B CA 1
ATOM 4732 C C . THR B 1 253 ? 6.945 -15.008 -14.758 1 98.88 253 THR B C 1
ATOM 4734 O O . THR B 1 253 ? 7.336 -14.703 -13.633 1 98.88 253 THR B O 1
ATOM 4737 N N . ALA B 1 254 ? 7.703 -15.422 -15.711 1 98.94 254 ALA B N 1
ATOM 4738 C CA . ALA B 1 254 ? 9.133 -15.664 -15.547 1 98.94 254 ALA B CA 1
ATOM 4739 C C . ALA B 1 254 ? 9.945 -14.812 -16.516 1 98.94 254 ALA B C 1
ATOM 4741 O O . ALA B 1 254 ? 9.492 -14.516 -17.625 1 98.94 254 ALA B O 1
ATOM 4742 N N . ALA B 1 255 ? 11.133 -14.438 -16.109 1 98.94 255 ALA B N 1
ATOM 4743 C CA . ALA B 1 255 ? 12.102 -13.75 -16.953 1 98.94 255 ALA B CA 1
ATOM 4744 C C . ALA B 1 255 ? 13.531 -14.07 -16.531 1 98.94 255 ALA B C 1
ATOM 4746 O O . ALA B 1 255 ? 13.773 -14.406 -15.367 1 98.94 255 ALA B O 1
ATOM 4747 N N . ILE B 1 256 ? 14.422 -14.047 -17.469 1 98.94 256 ILE B N 1
ATOM 4748 C CA . ILE B 1 256 ? 15.859 -14.102 -17.219 1 98.94 256 ILE B CA 1
ATOM 4749 C C . ILE B 1 256 ? 16.422 -12.68 -17.188 1 98.94 256 ILE B C 1
ATOM 4751 O O . ILE B 1 256 ? 16.156 -11.875 -18.078 1 98.94 256 ILE B O 1
ATOM 4755 N N . LEU B 1 257 ? 17.125 -12.336 -16.109 1 98.94 257 LEU B N 1
ATOM 4756 C CA . LEU B 1 257 ? 17.766 -11.031 -16.062 1 98.94 257 LEU B CA 1
ATOM 4757 C C . LEU B 1 257 ? 18.891 -10.945 -17.094 1 98.94 257 LEU B C 1
ATOM 4759 O O . LEU B 1 257 ? 19.641 -11.898 -17.266 1 98.94 257 LEU B O 1
ATOM 4763 N N . LYS B 1 258 ? 19.031 -9.828 -17.734 1 98.56 258 LYS B N 1
ATOM 4764 C CA . LYS B 1 258 ? 20 -9.633 -18.828 1 98.56 258 LYS B CA 1
ATOM 4765 C C . LYS B 1 258 ? 21.422 -9.875 -18.344 1 98.56 258 LYS B C 1
ATOM 4767 O O . LYS B 1 258 ? 22.234 -10.477 -19.062 1 98.56 258 LYS B O 1
ATOM 4772 N N . ASP B 1 259 ? 21.719 -9.445 -17.094 1 98.38 259 ASP B N 1
ATOM 4773 C CA . ASP B 1 259 ? 23.078 -9.531 -16.547 1 98.38 259 ASP B CA 1
ATOM 4774 C C . ASP B 1 259 ? 23.219 -10.711 -15.594 1 98.38 259 ASP B C 1
ATOM 4776 O O . ASP B 1 259 ? 24.016 -10.656 -14.648 1 98.38 259 ASP B O 1
ATOM 4780 N N . ALA B 1 260 ? 22.406 -11.711 -15.789 1 98.44 260 ALA B N 1
ATOM 4781 C CA . ALA B 1 260 ? 22.484 -12.93 -14.992 1 98.44 260 ALA B CA 1
ATOM 4782 C C . ALA B 1 260 ? 23.906 -13.5 -15.008 1 98.44 260 ALA B C 1
ATOM 4784 O O . ALA B 1 260 ? 24.5 -13.664 -16.078 1 98.44 260 ALA B O 1
ATOM 4785 N N . PRO B 1 261 ? 24.406 -13.867 -13.867 1 98.62 261 PRO B N 1
ATOM 4786 C CA . PRO B 1 261 ? 25.766 -14.406 -13.852 1 98.62 261 PRO B CA 1
ATOM 4787 C C . PRO B 1 261 ? 25.859 -15.828 -14.391 1 98.62 261 PRO B C 1
ATOM 4789 O O . PRO B 1 261 ? 26.938 -16.297 -14.719 1 98.62 261 PRO B O 1
ATOM 4792 N N . HIS B 1 262 ? 24.797 -16.531 -14.516 1 98.69 262 HIS B N 1
ATOM 4793 C CA . HIS B 1 262 ? 24.734 -17.891 -15.039 1 98.69 262 HIS B CA 1
ATOM 4794 C C . HIS B 1 262 ? 23.719 -18.016 -16.156 1 98.69 262 HIS B C 1
ATOM 4796 O O . HIS B 1 262 ? 22.734 -18.75 -16.031 1 98.69 262 HIS B O 1
ATOM 4802 N N . PRO B 1 263 ? 23.969 -17.422 -17.281 1 98.44 263 PRO B N 1
ATOM 4803 C CA . PRO B 1 263 ? 22.969 -17.359 -18.359 1 98.44 263 PRO B CA 1
ATOM 4804 C C . PRO B 1 263 ? 22.641 -18.734 -18.922 1 98.44 263 PRO B C 1
ATOM 4806 O O . PRO B 1 263 ? 21.5 -18.984 -19.297 1 98.44 263 PRO B O 1
ATOM 4809 N N . GLU B 1 264 ? 23.594 -19.625 -19 1 98.69 264 GLU B N 1
ATOM 4810 C CA . GLU B 1 264 ? 23.312 -20.953 -19.562 1 98.69 264 GLU B CA 1
ATOM 4811 C C . GLU B 1 264 ? 22.438 -21.766 -18.609 1 98.69 264 GLU B C 1
ATOM 4813 O O . GLU B 1 264 ? 21.531 -22.484 -19.047 1 98.69 264 GLU B O 1
ATOM 4818 N N . GLY B 1 265 ? 22.734 -21.688 -17.281 1 98.81 265 GLY B N 1
ATOM 4819 C CA . GLY B 1 265 ? 21.844 -22.297 -16.297 1 98.81 265 GLY B CA 1
ATOM 4820 C C . GLY B 1 265 ? 20.438 -21.734 -16.359 1 98.81 265 GLY B C 1
ATOM 4821 O O . GLY B 1 265 ? 19.469 -22.5 -16.281 1 98.81 265 GLY B O 1
ATOM 4822 N N . ALA B 1 266 ? 20.312 -20.453 -16.5 1 98.88 266 ALA B N 1
ATOM 4823 C CA . ALA B 1 266 ? 19 -19.797 -16.594 1 98.88 266 ALA B CA 1
ATOM 4824 C C . ALA B 1 266 ? 18.25 -20.266 -17.828 1 98.88 266 ALA B C 1
ATOM 4826 O O . ALA B 1 266 ? 17.047 -20.562 -17.766 1 98.88 266 ALA B O 1
ATOM 4827 N N . LYS B 1 267 ? 18.938 -20.281 -18.953 1 98.81 267 LYS B N 1
ATOM 4828 C CA . LYS B 1 267 ? 18.344 -20.75 -20.203 1 98.81 267 LYS B CA 1
ATOM 4829 C C . LYS B 1 267 ? 17.844 -22.203 -20.062 1 98.81 267 LYS B C 1
ATOM 4831 O O . LYS B 1 267 ? 16.75 -22.531 -20.5 1 98.81 267 LYS B O 1
ATOM 4836 N N . LEU B 1 268 ? 18.688 -23.047 -19.438 1 98.88 268 LEU B N 1
ATOM 4837 C CA . LEU B 1 268 ? 18.281 -24.422 -19.188 1 98.88 268 LEU B CA 1
ATOM 4838 C C . LEU B 1 268 ? 17 -24.484 -18.375 1 98.88 268 LEU B C 1
ATOM 4840 O O . LEU B 1 268 ? 16.062 -25.203 -18.719 1 98.88 268 LEU B O 1
ATOM 4844 N N . PHE B 1 269 ? 16.953 -23.688 -17.312 1 98.88 269 PHE B N 1
ATOM 4845 C CA . PHE B 1 269 ? 15.789 -23.656 -16.422 1 98.88 269 PHE B CA 1
ATOM 4846 C C . PHE B 1 269 ? 14.539 -23.219 -17.172 1 98.88 269 PHE B C 1
ATOM 4848 O O . PHE B 1 269 ? 13.484 -23.828 -17.047 1 98.88 269 PHE B O 1
ATOM 4855 N N . HIS B 1 270 ? 14.633 -22.203 -18.016 1 98.88 270 HIS B N 1
ATOM 4856 C CA . HIS B 1 270 ? 13.484 -21.672 -18.734 1 98.88 270 HIS B CA 1
ATOM 4857 C C . HIS B 1 270 ? 13.031 -22.641 -19.828 1 98.88 270 HIS B C 1
ATOM 4859 O O . HIS B 1 270 ? 11.836 -22.734 -20.125 1 98.88 270 HIS B O 1
ATOM 4865 N N . ASN B 1 271 ? 13.977 -23.344 -20.453 1 98.81 271 ASN B N 1
ATOM 4866 C CA . ASN B 1 271 ? 13.586 -24.406 -21.375 1 98.81 271 ASN B CA 1
ATOM 4867 C C . ASN B 1 271 ? 12.859 -25.531 -20.656 1 98.81 271 ASN B C 1
ATOM 4869 O O . ASN B 1 271 ? 11.914 -26.109 -21.203 1 98.81 271 ASN B O 1
ATOM 4873 N N . PHE B 1 272 ? 13.328 -25.828 -19.484 1 98.44 272 PHE B N 1
ATOM 4874 C CA . PHE B 1 272 ? 12.641 -26.812 -18.656 1 98.44 272 PHE B CA 1
ATOM 4875 C C . PHE B 1 272 ? 11.227 -26.359 -18.328 1 98.44 272 PHE B C 1
ATOM 4877 O O . PHE B 1 272 ? 10.266 -27.109 -18.516 1 98.44 272 PHE B O 1
ATOM 4884 N N . LEU B 1 273 ? 11 -25.125 -17.859 1 98.44 273 LEU B N 1
ATOM 4885 C CA . LEU B 1 273 ? 9.711 -24.578 -17.469 1 98.44 273 LEU B CA 1
ATOM 4886 C C . LEU B 1 273 ? 8.711 -24.688 -18.609 1 98.44 273 LEU B C 1
ATOM 4888 O O . LEU B 1 273 ? 7.527 -24.953 -18.391 1 98.44 273 LEU B O 1
ATOM 4892 N N . LEU B 1 274 ? 9.203 -24.484 -19.859 1 98.12 274 LEU B N 1
ATOM 4893 C CA . LEU B 1 274 ? 8.289 -24.438 -20.984 1 98.12 274 LEU B CA 1
ATOM 4894 C C . LEU B 1 274 ? 8.266 -25.766 -21.734 1 98.12 274 LEU B C 1
ATOM 4896 O O . LEU B 1 274 ? 7.582 -25.906 -22.75 1 98.12 274 LEU B O 1
ATOM 4900 N N . SER B 1 275 ? 9.023 -26.75 -21.219 1 96.69 275 SER B N 1
ATOM 4901 C CA . SER B 1 275 ? 9 -28.047 -21.859 1 96.69 275 SER B CA 1
ATOM 4902 C C . SER B 1 275 ? 7.602 -28.656 -21.812 1 96.69 275 SER B C 1
ATOM 4904 O O . SER B 1 275 ? 6.832 -28.406 -20.891 1 96.69 275 SER B O 1
ATOM 4906 N N . ARG B 1 276 ? 7.309 -29.469 -22.828 1 96.19 276 ARG B N 1
ATOM 4907 C CA . ARG B 1 276 ? 6.008 -30.125 -22.891 1 96.19 276 ARG B CA 1
ATOM 4908 C C . ARG B 1 276 ? 5.793 -31.016 -21.672 1 96.19 276 ARG B C 1
ATOM 4910 O O . ARG B 1 276 ? 4.703 -31.062 -21.094 1 96.19 276 ARG B O 1
ATOM 4917 N N . ASP B 1 277 ? 6.809 -31.734 -21.25 1 95.62 277 ASP B N 1
ATOM 4918 C CA . ASP B 1 277 ? 6.703 -32.688 -20.141 1 95.62 277 ASP B CA 1
ATOM 4919 C C . ASP B 1 277 ? 6.395 -31.938 -18.844 1 95.62 277 ASP B C 1
ATOM 4921 O O . ASP B 1 277 ? 5.504 -32.344 -18.078 1 95.62 277 ASP B O 1
ATOM 4925 N N . PHE B 1 278 ? 7.113 -30.922 -18.516 1 96.62 278 PHE B N 1
ATOM 4926 C CA . PHE B 1 278 ? 6.852 -30.156 -17.297 1 96.62 278 PHE B CA 1
ATOM 4927 C C . PHE B 1 278 ? 5.453 -29.547 -17.328 1 96.62 278 PHE B C 1
ATOM 4929 O O . PHE B 1 278 ? 4.715 -29.625 -16.3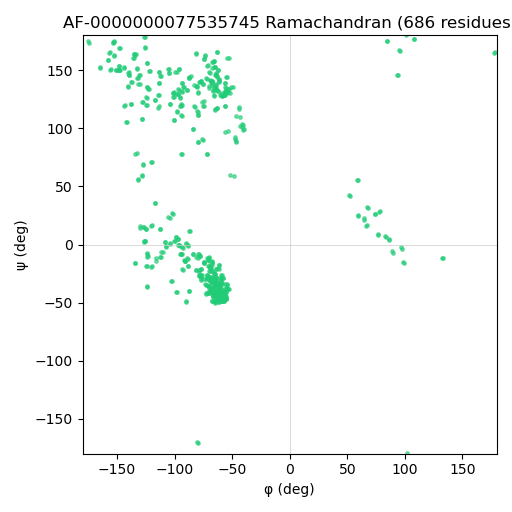44 1 96.62 278 PHE B O 1
ATOM 4936 N N . GLN B 1 279 ? 5.109 -28.938 -18.484 1 97.12 279 GLN B N 1
ATOM 4937 C CA . GLN B 1 279 ? 3.809 -28.297 -18.641 1 97.12 279 GLN B CA 1
ATOM 4938 C C . GLN B 1 279 ? 2.676 -29.297 -18.438 1 97.12 279 GLN B C 1
ATOM 4940 O O . GLN B 1 279 ? 1.631 -28.953 -17.875 1 97.12 279 GLN B O 1
ATOM 4945 N N . ALA B 1 280 ? 2.854 -30.516 -18.797 1 95.25 280 ALA B N 1
ATOM 4946 C CA . ALA B 1 280 ? 1.833 -31.562 -18.656 1 95.25 280 ALA B CA 1
ATOM 4947 C C . ALA B 1 280 ? 1.758 -32.062 -17.234 1 95.25 280 ALA B C 1
ATOM 4949 O O . ALA B 1 280 ? 0.71 -32.562 -16.797 1 95.25 280 ALA B O 1
ATOM 4950 N N . ALA B 1 281 ? 2.801 -31.906 -16.5 1 93.69 281 ALA B N 1
ATOM 4951 C CA . ALA B 1 281 ? 2.896 -32.594 -15.211 1 93.69 281 ALA B CA 1
ATOM 4952 C C . ALA B 1 281 ? 2.799 -31.609 -14.047 1 93.69 281 ALA B C 1
ATOM 4954 O O . ALA B 1 281 ? 2.711 -32.031 -12.891 1 93.69 281 ALA B O 1
ATOM 4955 N N . ASN B 1 282 ? 2.77 -30.344 -14.234 1 92.31 282 ASN B N 1
ATOM 4956 C CA . ASN B 1 282 ? 2.982 -29.359 -13.188 1 92.31 282 ASN B CA 1
ATOM 4957 C C . ASN B 1 282 ? 1.769 -29.234 -12.266 1 92.31 282 ASN B C 1
ATOM 4959 O O . ASN B 1 282 ? 1.849 -28.625 -11.203 1 92.31 282 ASN B O 1
ATOM 4963 N N . GLY B 1 283 ? 0.614 -29.734 -12.617 1 92.19 283 GLY B N 1
ATOM 4964 C CA . GLY B 1 283 ? -0.559 -29.75 -11.758 1 92.19 283 GLY B CA 1
ATOM 4965 C C . GLY B 1 283 ? -1.371 -28.469 -11.836 1 92.19 283 GLY B C 1
ATOM 4966 O O . GLY B 1 283 ? -2.344 -28.312 -11.102 1 92.19 283 GLY B O 1
ATOM 4967 N N . PHE B 1 284 ? -1.007 -27.516 -12.727 1 95.62 284 PHE B N 1
ATOM 4968 C CA . PHE B 1 284 ? -1.673 -26.234 -12.961 1 95.62 284 PHE B CA 1
ATOM 4969 C C . PHE B 1 284 ? -2.002 -26.062 -14.438 1 95.62 284 PHE B C 1
ATOM 4971 O O . PHE B 1 284 ? -1.823 -26.984 -15.234 1 95.62 284 PHE B O 1
ATOM 4978 N N . TRP B 1 285 ? -2.635 -24.953 -14.781 1 97.06 285 TRP B N 1
ATOM 4979 C CA . TRP B 1 285 ? -2.908 -24.75 -16.203 1 97.06 285 TRP B CA 1
ATOM 4980 C C . TRP B 1 285 ? -1.611 -24.594 -16.984 1 97.06 285 TRP B C 1
ATOM 4982 O O . TRP B 1 285 ? -0.701 -23.875 -16.562 1 97.06 285 TRP B O 1
ATOM 4992 N N . SER B 1 286 ? -1.552 -25.281 -18.078 1 97.38 286 SER B N 1
ATOM 4993 C CA . SER B 1 286 ? -0.461 -25.047 -19.016 1 97.38 286 SER B CA 1
ATOM 4994 C C . SER B 1 286 ? -0.605 -23.688 -19.703 1 97.38 286 SER B C 1
ATOM 4996 O O . SER B 1 286 ? -1.721 -23.25 -19.984 1 97.38 286 SER B O 1
ATOM 4998 N N . VAL B 1 287 ? 0.511 -23.109 -20.016 1 98.06 287 VAL B N 1
ATOM 4999 C CA . VAL B 1 287 ? 0.484 -21.875 -20.797 1 98.06 287 VAL B CA 1
ATOM 5000 C C . VAL B 1 287 ? 0.666 -22.188 -22.281 1 98.06 287 VAL B C 1
ATOM 5002 O O . VAL B 1 287 ? 0.57 -21.297 -23.125 1 98.06 287 VAL B O 1
ATOM 5005 N N . ARG B 1 288 ? 0.971 -23.406 -22.547 1 98 288 ARG B N 1
ATOM 5006 C CA . ARG B 1 288 ? 1.155 -23.828 -23.938 1 98 288 ARG B CA 1
ATOM 5007 C C . ARG B 1 288 ? -0.17 -24.25 -24.562 1 98 288 ARG B C 1
ATOM 5009 O O . ARG B 1 288 ? -0.981 -24.922 -23.906 1 98 288 ARG B O 1
ATOM 5016 N N . SER B 1 289 ? -0.354 -23.953 -25.797 1 97 289 SER B N 1
ATOM 5017 C CA . SER B 1 289 ? -1.583 -24.266 -26.516 1 97 289 SER B CA 1
ATOM 5018 C C . SER B 1 289 ? -1.635 -25.734 -26.906 1 97 289 SER B C 1
ATOM 5020 O O . SER B 1 289 ? -2.709 -26.266 -27.203 1 97 289 SER B O 1
ATOM 5022 N N . ASP B 1 290 ? -0.485 -26.406 -26.953 1 97.56 290 ASP B N 1
ATOM 5023 C CA . ASP B 1 290 ? -0.437 -27.797 -27.406 1 97.56 290 ASP B CA 1
ATOM 5024 C C . ASP B 1 290 ? -0.414 -28.766 -26.234 1 97.56 290 ASP B C 1
ATOM 5026 O O . ASP B 1 290 ? -0.178 -29.969 -26.422 1 97.56 290 ASP B O 1
ATOM 5030 N N . VAL B 1 291 ? -0.57 -28.312 -25.016 1 96.56 291 VAL B N 1
ATOM 5031 C CA . VAL B 1 291 ? -0.676 -29.125 -23.812 1 96.56 291 VAL B CA 1
ATOM 5032 C C . VAL B 1 291 ? -2.072 -28.984 -23.219 1 96.56 291 VAL B C 1
ATOM 5034 O O . VAL B 1 291 ? -2.494 -27.875 -22.859 1 96.56 291 VAL B O 1
ATOM 5037 N N . PRO B 1 292 ? -2.779 -30.031 -23.125 1 92.38 292 PRO B N 1
ATOM 5038 C CA . PRO B 1 292 ? -4.137 -29.938 -22.594 1 92.38 292 PRO B CA 1
ATOM 5039 C C . PRO B 1 292 ? -4.152 -29.578 -21.109 1 92.38 292 PRO B C 1
ATOM 5041 O O . PRO B 1 292 ? -3.213 -29.906 -20.375 1 92.38 292 PRO B O 1
ATOM 5044 N N . ALA B 1 293 ? -5.23 -28.938 -20.719 1 89.62 293 ALA B N 1
ATOM 5045 C CA . ALA B 1 293 ? -5.461 -28.75 -19.281 1 89.62 293 ALA B CA 1
ATOM 5046 C C . ALA B 1 293 ? -5.699 -30.078 -18.578 1 89.62 293 ALA B C 1
ATOM 5048 O O . ALA B 1 293 ? -6.004 -31.094 -19.234 1 89.62 293 ALA B O 1
ATOM 5049 N N . PRO B 1 294 ? -5.453 -30.062 -17.25 1 86.94 294 PRO B N 1
ATOM 5050 C CA . PRO B 1 294 ? -5.77 -31.297 -16.516 1 86.94 294 PRO B CA 1
ATOM 5051 C C . PRO B 1 294 ? -7.203 -31.766 -16.766 1 86.94 294 PRO B C 1
ATOM 5053 O O . PRO B 1 294 ? -8.062 -30.969 -17.156 1 86.94 294 PRO B O 1
ATOM 5056 N N . ALA B 1 295 ? -7.473 -33.031 -16.5 1 83.81 295 ALA B N 1
ATOM 5057 C CA . ALA B 1 295 ? -8.75 -33.688 -16.828 1 83.81 295 ALA B CA 1
ATOM 5058 C C . ALA B 1 295 ? -9.914 -32.906 -16.188 1 83.81 295 ALA B C 1
ATOM 5060 O O . ALA B 1 295 ? -9.867 -32.594 -15.008 1 83.81 295 ALA B O 1
ATOM 5061 N N . GLY B 1 296 ? -10.836 -32.625 -17.062 1 84.69 296 GLY B N 1
ATOM 5062 C CA . GLY B 1 296 ? -12.047 -31.969 -16.578 1 84.69 296 GLY B CA 1
ATOM 5063 C C . GLY B 1 296 ? -11.953 -30.453 -16.562 1 84.69 296 GLY B C 1
ATOM 5064 O O . GLY B 1 296 ? -12.945 -29.766 -16.297 1 84.69 296 GLY B O 1
ATOM 5065 N N . GLN B 1 297 ? -10.789 -29.984 -16.859 1 88.12 297 GLN B N 1
ATOM 5066 C CA . GLN B 1 297 ? -10.602 -28.531 -16.844 1 88.12 297 GLN B CA 1
ATOM 5067 C C . GLN B 1 297 ? -10.547 -27.969 -18.266 1 88.12 297 GLN B C 1
ATOM 5069 O O . GLN B 1 297 ? -10.133 -28.656 -19.188 1 88.12 297 GLN B O 1
ATOM 5074 N N . ARG B 1 298 ? -11.023 -26.797 -18.406 1 90.69 298 ARG B N 1
ATOM 5075 C CA . ARG B 1 298 ? -10.828 -26.047 -19.641 1 90.69 298 ARG B CA 1
ATOM 5076 C C . ARG B 1 298 ? -9.453 -25.391 -19.672 1 90.69 298 ARG B C 1
ATOM 5078 O O . ARG B 1 298 ? -8.789 -25.281 -18.641 1 90.69 298 ARG B O 1
ATOM 5085 N N . SER B 1 299 ? -9.133 -25 -20.875 1 93.19 299 SER B N 1
ATOM 5086 C CA . SER B 1 299 ? -7.879 -24.266 -21.031 1 93.19 299 SER B CA 1
ATOM 5087 C C . SER B 1 299 ? -7.926 -22.922 -20.297 1 93.19 299 SER B C 1
ATOM 5089 O O . SER B 1 299 ? -9 -22.344 -20.125 1 93.19 299 SER B O 1
ATOM 5091 N N . LEU B 1 300 ? -6.754 -22.453 -19.891 1 94.62 300 LEU B N 1
ATOM 5092 C CA . LEU B 1 300 ? -6.609 -21.203 -19.141 1 94.62 300 LEU B CA 1
ATOM 5093 C C . LEU B 1 300 ? -7.258 -20.047 -19.891 1 94.62 300 LEU B C 1
ATOM 5095 O O . LEU B 1 300 ? -7.906 -19.188 -19.266 1 94.62 300 LEU B O 1
ATOM 5099 N N . ILE B 1 301 ? -7.156 -20 -21.234 1 95.12 301 ILE B N 1
ATOM 5100 C CA . ILE B 1 301 ? -7.578 -18.844 -22.016 1 95.12 301 ILE B CA 1
ATOM 5101 C C . ILE B 1 301 ? -9.047 -19 -22.406 1 95.12 301 ILE B C 1
ATOM 5103 O O . ILE B 1 301 ? -9.617 -18.109 -23.047 1 95.12 301 ILE B O 1
ATOM 5107 N N . SER B 1 302 ? -9.711 -20.078 -22 1 93.5 302 SER B N 1
ATOM 5108 C CA . SER B 1 302 ? -11.094 -20.312 -22.375 1 93.5 302 SER B CA 1
ATOM 5109 C C . SER B 1 302 ? -11.984 -20.531 -21.156 1 93.5 302 SER B C 1
ATOM 5111 O O . SER B 1 302 ? -13.102 -21.031 -21.281 1 93.5 302 SER B O 1
ATOM 5113 N N . LEU B 1 303 ? -11.469 -20.219 -20.016 1 93.94 303 LEU B N 1
ATOM 5114 C CA . LEU B 1 303 ? -12.25 -20.375 -18.781 1 93.94 303 LEU B CA 1
ATOM 5115 C C . LEU B 1 303 ? -13.445 -19.438 -18.781 1 93.94 303 LEU B C 1
ATOM 5117 O O . LEU B 1 303 ? -13.312 -18.266 -19.125 1 93.94 303 LEU B O 1
ATOM 5121 N N . PRO B 1 304 ? -14.555 -20.062 -18.375 1 92.94 304 PRO B N 1
ATOM 5122 C CA . PRO B 1 304 ? -15.695 -19.156 -18.219 1 92.94 304 PRO B CA 1
ATOM 5123 C C . PRO B 1 304 ? -15.523 -18.188 -17.062 1 92.94 304 PRO B C 1
ATOM 5125 O O . PRO B 1 304 ? -14.961 -18.547 -16.016 1 92.94 304 PRO B O 1
ATOM 5128 N N . ARG B 1 305 ? -15.922 -16.953 -17.234 1 95.31 305 ARG B N 1
ATOM 5129 C CA . ARG B 1 305 ? -16.031 -15.938 -16.188 1 95.31 305 ARG B CA 1
ATOM 5130 C C . ARG B 1 305 ? -14.648 -15.562 -15.641 1 95.31 305 ARG B C 1
ATOM 5132 O O . ARG B 1 305 ? -14.531 -15.086 -14.516 1 95.31 305 ARG B O 1
ATOM 5139 N N . SER B 1 306 ? -13.602 -15.914 -16.375 1 95.81 306 SER B N 1
ATOM 5140 C CA . SER B 1 306 ? -12.242 -15.516 -16.016 1 95.81 306 SER B CA 1
ATOM 5141 C C . SER B 1 306 ? -11.438 -15.133 -17.25 1 95.81 306 SER B C 1
ATOM 5143 O O . SER B 1 306 ? -11.711 -15.625 -18.359 1 95.81 306 SER B O 1
ATOM 5145 N N . ASN B 1 307 ? -10.547 -14.227 -17.141 1 93.88 307 ASN B N 1
ATOM 5146 C CA . ASN B 1 307 ? -9.609 -13.766 -18.172 1 93.88 307 ASN B CA 1
ATOM 5147 C C . ASN B 1 307 ? -8.234 -13.484 -17.578 1 93.88 307 ASN B C 1
ATOM 5149 O O . ASN B 1 307 ? -8.039 -12.469 -16.906 1 93.88 307 ASN B O 1
ATOM 5153 N N . PRO B 1 308 ? -7.273 -14.375 -17.828 1 94.69 308 PRO B N 1
ATOM 5154 C CA . PRO B 1 308 ? -5.957 -14.219 -17.203 1 94.69 308 PRO B CA 1
ATOM 5155 C C . PRO B 1 308 ? -5.258 -12.922 -17.609 1 94.69 308 PRO B C 1
ATOM 5157 O O . PRO B 1 308 ? -4.352 -12.461 -16.906 1 94.69 308 PRO B O 1
ATOM 5160 N N . VAL B 1 309 ? -5.703 -12.289 -18.688 1 95.56 309 VAL B N 1
ATOM 5161 C CA . VAL B 1 309 ? -5.098 -11.055 -19.188 1 95.56 309 VAL B CA 1
ATOM 5162 C C . VAL B 1 309 ? -5.562 -9.875 -18.344 1 95.56 309 VAL B C 1
ATOM 5164 O O . VAL B 1 309 ? -4.84 -8.883 -18.203 1 95.56 309 VAL B O 1
ATOM 5167 N N . GLU B 1 310 ? -6.715 -10.008 -17.766 1 97.31 310 GLU B N 1
ATOM 5168 C CA . GLU B 1 310 ? -7.293 -8.898 -17.016 1 97.31 310 GLU B CA 1
ATOM 5169 C C . GLU B 1 310 ? -6.484 -8.609 -15.758 1 97.31 310 GLU B C 1
ATOM 5171 O O . GLU B 1 310 ? -6.391 -7.457 -15.32 1 97.31 310 GLU B O 1
ATOM 5176 N N . PHE B 1 311 ? -5.906 -9.617 -15.172 1 98.12 311 PHE B N 1
ATOM 5177 C CA . PHE B 1 311 ? -5.078 -9.383 -13.992 1 98.12 311 PHE B CA 1
ATOM 5178 C C . PHE B 1 311 ? -3.873 -8.516 -14.344 1 98.12 311 PHE B C 1
ATOM 5180 O O . PHE B 1 311 ? -3.498 -7.625 -13.578 1 98.12 311 PHE B O 1
ATOM 5187 N N . ARG B 1 312 ? -3.279 -8.789 -15.469 1 97.31 312 ARG B N 1
ATOM 5188 C CA . ARG B 1 312 ? -2.158 -7.977 -15.922 1 97.31 312 ARG B CA 1
ATOM 5189 C C . ARG B 1 312 ? -2.562 -6.512 -16.062 1 97.31 312 ARG B C 1
ATOM 5191 O O . ARG B 1 312 ? -1.84 -5.621 -15.602 1 97.31 312 ARG B O 1
ATOM 5198 N N . ASP B 1 313 ? -3.668 -6.246 -16.688 1 97.5 313 ASP B N 1
ATOM 5199 C CA . ASP B 1 313 ? -4.156 -4.879 -16.859 1 97.5 313 ASP B CA 1
ATOM 5200 C C . ASP B 1 313 ? -4.426 -4.215 -15.516 1 97.5 313 ASP B C 1
ATOM 5202 O O . ASP B 1 313 ? -4.078 -3.047 -15.312 1 97.5 313 ASP B O 1
ATOM 5206 N N . PHE B 1 314 ? -5.051 -4.961 -14.648 1 98.31 314 PHE B N 1
ATOM 5207 C CA . PHE B 1 314 ? -5.293 -4.492 -13.289 1 98.31 314 PHE B CA 1
ATOM 5208 C C . PHE B 1 314 ? -3.986 -4.09 -12.617 1 98.31 314 PHE B C 1
ATOM 5210 O O . PHE B 1 314 ? -3.889 -3.006 -12.039 1 98.31 314 PHE B O 1
ATOM 5217 N N . MET B 1 315 ? -2.98 -4.941 -12.742 1 98.31 315 MET B N 1
ATOM 5218 C CA . MET B 1 315 ? -1.698 -4.742 -12.07 1 98.31 315 MET B CA 1
ATOM 5219 C C . MET B 1 315 ? -0.972 -3.529 -12.641 1 98.31 315 MET B C 1
ATOM 5221 O O . MET B 1 315 ? -0.2 -2.875 -11.938 1 98.31 315 MET B O 1
ATOM 5225 N N . ALA B 1 316 ? -1.221 -3.205 -13.891 1 97.62 316 ALA B N 1
ATOM 5226 C CA . ALA B 1 316 ? -0.504 -2.127 -14.562 1 97.62 316 ALA B CA 1
ATOM 5227 C C . ALA B 1 316 ? -0.944 -0.763 -14.039 1 97.62 316 ALA B C 1
ATOM 5229 O O . ALA B 1 316 ? -0.181 0.205 -14.086 1 97.62 316 ALA B O 1
ATOM 5230 N N . ASP B 1 317 ? -2.123 -0.659 -13.539 1 97 317 ASP B N 1
ATOM 5231 C CA . ASP B 1 317 ? -2.643 0.594 -13 1 97 317 ASP B CA 1
ATOM 5232 C C . ASP B 1 317 ? -2.42 0.677 -11.492 1 97 317 ASP B C 1
ATOM 5234 O O . ASP B 1 317 ? -3.373 0.6 -10.719 1 97 317 ASP B O 1
ATOM 5238 N N . ARG B 1 318 ? -1.19 0.989 -11.156 1 97.81 318 ARG B N 1
ATOM 5239 C CA . ARG B 1 318 ? -0.778 0.896 -9.758 1 97.81 318 ARG B CA 1
ATOM 5240 C C . ARG B 1 318 ? -1.504 1.93 -8.906 1 97.81 318 ARG B C 1
ATOM 5242 O O . ARG B 1 318 ? -1.793 1.68 -7.73 1 97.81 318 ARG B O 1
ATOM 5249 N N . ALA B 1 319 ? -1.871 3.08 -9.461 1 95.56 319 ALA B N 1
ATOM 5250 C CA . ALA B 1 319 ? -2.605 4.086 -8.695 1 95.56 319 ALA B CA 1
ATOM 5251 C C . ALA B 1 319 ? -3.982 3.568 -8.289 1 95.56 319 ALA B C 1
ATOM 5253 O O . ALA B 1 319 ? -4.402 3.744 -7.141 1 95.56 319 ALA B O 1
ATOM 5254 N N . SER B 1 320 ? -4.664 2.898 -9.25 1 96.06 320 SER B N 1
ATOM 5255 C CA . SER B 1 320 ? -5.973 2.334 -8.938 1 96.06 320 SER B CA 1
ATOM 5256 C C . SER B 1 320 ? -5.859 1.182 -7.949 1 96.06 320 SER B C 1
ATOM 5258 O O . SER B 1 320 ? -6.711 1.024 -7.07 1 96.06 320 SER B O 1
ATOM 5260 N N . VAL B 1 321 ? -4.824 0.385 -8.086 1 98.44 321 VAL B N 1
ATOM 5261 C CA . VAL B 1 321 ? -4.586 -0.716 -7.156 1 98.44 321 VAL B CA 1
ATOM 5262 C C . VAL B 1 321 ? -4.406 -0.171 -5.742 1 98.44 321 VAL B C 1
ATOM 5264 O O . VAL B 1 321 ? -4.98 -0.698 -4.789 1 98.44 321 VAL B O 1
ATOM 5267 N N . GLU B 1 322 ? -3.652 0.916 -5.598 1 98.12 322 GLU B N 1
ATOM 5268 C CA . GLU B 1 322 ? -3.426 1.515 -4.285 1 98.12 322 GLU B CA 1
ATOM 5269 C C . GLU B 1 322 ? -4.73 2.027 -3.682 1 98.12 322 GLU B C 1
ATOM 5271 O O . GLU B 1 322 ? -5.008 1.801 -2.502 1 98.12 322 GLU B O 1
ATOM 5276 N N . ARG B 1 323 ? -5.523 2.744 -4.488 1 97.5 323 ARG B N 1
ATOM 5277 C CA . ARG B 1 323 ? -6.793 3.26 -3.99 1 97.5 323 ARG B CA 1
ATOM 5278 C C . ARG B 1 323 ? -7.691 2.127 -3.504 1 97.5 323 ARG B C 1
ATOM 5280 O O . ARG B 1 323 ? -8.336 2.244 -2.461 1 97.5 323 ARG B O 1
ATOM 5287 N N . LEU B 1 324 ? -7.676 1.041 -4.27 1 98.44 324 LEU B N 1
ATOM 5288 C CA . LEU B 1 324 ? -8.484 -0.106 -3.881 1 98.44 324 LEU B CA 1
ATOM 5289 C C . LEU B 1 324 ? -7.961 -0.733 -2.594 1 98.44 324 LEU B C 1
ATOM 5291 O O . LEU B 1 324 ? -8.742 -1.121 -1.723 1 98.44 324 LEU B O 1
ATOM 5295 N N . ARG B 1 325 ? -6.668 -0.855 -2.438 1 98.62 325 ARG B N 1
ATOM 5296 C CA . ARG B 1 325 ? -6.07 -1.364 -1.209 1 98.62 325 ARG B CA 1
ATOM 5297 C C . ARG B 1 325 ? -6.523 -0.551 -0.001 1 98.62 325 ARG B C 1
ATOM 5299 O O . ARG B 1 325 ? -6.91 -1.115 1.024 1 98.62 325 ARG B O 1
ATOM 5306 N N . PHE B 1 326 ? -6.516 0.754 -0.148 1 98.38 326 PHE B N 1
ATOM 5307 C CA . PHE B 1 326 ? -6.871 1.617 0.972 1 98.38 326 PHE B CA 1
ATOM 5308 C C . PHE B 1 326 ? -8.367 1.551 1.255 1 98.38 326 PHE B C 1
ATOM 5310 O O . PHE B 1 326 ? -8.789 1.702 2.402 1 98.38 326 PHE B O 1
ATOM 5317 N N . TRP B 1 327 ? -9.164 1.275 0.198 1 98.25 327 TRP B N 1
ATOM 5318 C CA . TRP B 1 327 ? -10.594 1.062 0.411 1 98.25 327 TRP B CA 1
ATOM 5319 C C . TRP B 1 327 ? -10.836 -0.115 1.351 1 98.25 327 TRP B C 1
ATOM 5321 O O . TRP B 1 327 ? -11.633 -0.018 2.285 1 98.25 327 TRP B O 1
ATOM 5331 N N . PHE B 1 328 ? -10.109 -1.162 1.123 1 98.75 328 PHE B N 1
ATOM 5332 C CA . PHE B 1 328 ? -10.242 -2.33 1.986 1 98.75 328 PHE B CA 1
ATOM 5333 C C . PHE B 1 328 ? -9.625 -2.062 3.354 1 98.75 328 PHE B C 1
ATOM 5335 O O . PHE B 1 328 ? -10.188 -2.443 4.383 1 98.75 328 PHE B O 1
ATOM 5342 N N . GLU B 1 329 ? -8.484 -1.437 3.379 1 98.5 329 GLU B N 1
ATOM 5343 C CA . GLU B 1 329 ? -7.832 -1.137 4.648 1 98.5 329 GLU B CA 1
ATOM 5344 C C . GLU B 1 329 ? -8.742 -0.315 5.559 1 98.5 329 GLU B C 1
ATOM 5346 O O . GLU B 1 329 ? -8.789 -0.548 6.766 1 98.5 329 GLU B O 1
ATOM 5351 N N . ASP B 1 330 ? -9.445 0.63 4.984 1 97.62 330 ASP B N 1
ATOM 5352 C CA . ASP B 1 330 ? -10.375 1.474 5.727 1 97.62 330 ASP B CA 1
ATOM 5353 C C . ASP B 1 330 ? -11.453 0.634 6.414 1 97.62 330 ASP B C 1
ATOM 5355 O O . ASP B 1 330 ? -11.953 1.008 7.477 1 97.62 330 ASP B O 1
ATOM 5359 N N . ARG B 1 331 ? -11.727 -0.504 5.883 1 97.56 331 ARG B N 1
ATOM 5360 C CA . ARG B 1 331 ? -12.867 -1.295 6.344 1 97.56 331 ARG B CA 1
ATOM 5361 C C . ARG B 1 331 ? -12.414 -2.443 7.238 1 97.56 331 ARG B C 1
ATOM 5363 O O . ARG B 1 331 ? -13.117 -2.826 8.172 1 97.56 331 ARG B O 1
ATOM 5370 N N . ILE B 1 332 ? -11.195 -2.945 6.953 1 98.31 332 ILE B N 1
ATOM 5371 C CA . ILE B 1 332 ? -10.836 -4.141 7.711 1 98.31 332 ILE B CA 1
ATOM 5372 C C . ILE B 1 332 ? -9.492 -3.926 8.406 1 98.31 332 ILE B C 1
ATOM 5374 O O . ILE B 1 332 ? -8.984 -4.828 9.07 1 98.31 332 ILE B O 1
ATOM 5378 N N . GLY B 1 333 ? -8.891 -2.713 8.281 1 97.44 333 GLY B N 1
ATOM 5379 C CA . GLY B 1 333 ? -7.613 -2.404 8.906 1 97.44 333 GLY B CA 1
ATOM 5380 C C . GLY B 1 333 ? -6.426 -2.85 8.078 1 97.44 333 GLY B C 1
ATOM 5381 O O . GLY B 1 333 ? -6.59 -3.41 6.992 1 97.44 333 GLY B O 1
ATOM 5382 N N . THR B 1 334 ? -5.219 -2.504 8.547 1 98.12 334 THR B N 1
ATOM 5383 C CA . THR B 1 334 ? -3.986 -2.98 7.926 1 98.12 334 THR B CA 1
ATOM 5384 C C . THR B 1 334 ? -3.834 -4.488 8.117 1 98.12 334 THR B C 1
ATOM 5386 O O . THR B 1 334 ? -4.473 -5.074 8.992 1 98.12 334 THR B O 1
ATOM 5389 N N . ALA B 1 335 ? -3.055 -5.121 7.254 1 98.38 335 ALA B N 1
ATOM 5390 C CA . ALA B 1 335 ? -2.816 -6.555 7.406 1 98.38 335 ALA B CA 1
ATOM 5391 C C . ALA B 1 335 ? -2.047 -6.852 8.688 1 98.38 335 ALA B C 1
ATOM 5393 O O . ALA B 1 335 ? -0.896 -6.434 8.836 1 98.38 335 ALA B O 1
ATOM 5394 N N . GLN B 1 336 ? -2.67 -7.57 9.586 1 97.94 336 GLN B N 1
ATOM 5395 C CA . GLN B 1 336 ? -2.086 -7.883 10.883 1 97.94 336 GLN B CA 1
ATOM 5396 C C . GLN B 1 336 ? -1.424 -9.258 10.875 1 97.94 336 GLN B C 1
ATOM 5398 O O . GLN B 1 336 ? -1.838 -10.148 10.125 1 97.94 336 GLN B O 1
ATOM 5403 N N . GLY B 1 337 ? -0.401 -9.406 11.703 1 95.75 337 GLY B N 1
ATOM 5404 C CA . GLY B 1 337 ? 0.245 -10.695 11.867 1 95.75 337 GLY B CA 1
ATOM 5405 C C . GLY B 1 337 ? 1.618 -10.766 11.227 1 95.75 337 GLY B C 1
ATOM 5406 O O . GLY B 1 337 ? 2.027 -9.836 10.523 1 95.75 337 GLY B O 1
ATOM 5407 N N . LEU B 1 338 ? 2.293 -11.883 11.383 1 93.5 338 LEU B N 1
ATOM 5408 C CA . LEU B 1 338 ? 3.613 -12.133 10.812 1 93.5 338 LEU B CA 1
ATOM 5409 C C . LEU B 1 338 ? 3.514 -12.398 9.312 1 93.5 338 LEU B C 1
ATOM 5411 O O . LEU B 1 338 ? 2.438 -12.719 8.805 1 93.5 338 LEU B O 1
ATOM 5415 N N . THR B 1 339 ? 4.633 -12.203 8.711 1 94.25 339 THR B N 1
ATOM 5416 C CA . THR B 1 339 ? 4.711 -12.68 7.336 1 94.25 339 THR B CA 1
ATOM 5417 C C . THR B 1 339 ? 4.363 -14.164 7.25 1 94.25 339 THR B C 1
ATOM 5419 O O . THR B 1 339 ? 4.73 -14.938 8.133 1 94.25 339 THR B O 1
ATOM 5422 N N . PRO B 1 340 ? 3.703 -14.508 6.172 1 93.12 340 PRO B N 1
ATOM 5423 C CA . PRO B 1 340 ? 3.354 -15.93 6.043 1 93.12 340 PRO B CA 1
ATOM 5424 C C . PRO B 1 340 ? 4.582 -16.828 5.938 1 93.12 340 PRO B C 1
ATOM 5426 O O . PRO B 1 340 ? 4.484 -18.047 6.16 1 93.12 340 PRO B O 1
ATOM 5429 N N . LEU B 1 341 ? 5.66 -16.328 5.574 1 93.38 341 LEU B N 1
ATOM 5430 C CA . LEU B 1 341 ? 6.887 -17.125 5.469 1 93.38 341 LEU B CA 1
ATOM 5431 C C . LEU B 1 341 ? 7.496 -17.359 6.844 1 93.38 341 LEU B C 1
ATOM 5433 O O . LEU B 1 341 ? 8.383 -18.203 6.996 1 93.38 341 LEU B O 1
ATOM 5437 N N . GLY B 1 342 ? 6.996 -16.672 7.875 1 90.5 342 GLY B N 1
ATOM 5438 C CA . GLY B 1 342 ? 7.574 -16.812 9.203 1 90.5 342 GLY B CA 1
ATOM 5439 C C . GLY B 1 342 ? 6.543 -17.094 10.281 1 90.5 342 GLY B C 1
ATOM 5440 O O . GLY B 1 342 ? 6.809 -16.891 11.469 1 90.5 342 GLY B O 1
ATOM 5441 N N . ASP B 1 343 ? 5.309 -17.5 9.938 1 86.44 343 ASP B N 1
ATOM 5442 C CA . ASP B 1 343 ? 4.23 -17.625 10.922 1 86.44 343 ASP B CA 1
ATOM 5443 C C . ASP B 1 343 ? 4.09 -19.078 11.398 1 86.44 343 ASP B C 1
ATOM 5445 O O . ASP B 1 343 ? 3.236 -19.375 12.234 1 86.44 343 ASP B O 1
ATOM 5449 N N . ASP B 1 344 ? 4.848 -19.938 10.922 1 82.44 344 ASP B N 1
ATOM 5450 C CA . ASP B 1 344 ? 4.902 -21.344 11.297 1 82.44 344 ASP B CA 1
ATOM 5451 C C . ASP B 1 344 ? 3.562 -22.031 11.062 1 82.44 344 ASP B C 1
ATOM 5453 O O . ASP B 1 344 ? 3.16 -22.906 11.828 1 82.44 344 ASP B O 1
ATOM 5457 N N . LEU B 1 345 ? 2.771 -21.516 10.172 1 80.56 345 LEU B N 1
ATOM 5458 C CA . LEU B 1 345 ? 1.517 -22.156 9.781 1 80.56 345 LEU B CA 1
ATOM 5459 C C . LEU B 1 345 ? 1.69 -22.953 8.484 1 80.56 345 LEU B C 1
ATOM 5461 O O . LEU B 1 345 ? 2.549 -22.625 7.664 1 80.56 345 LEU B O 1
#

Nearest PDB structures (foldseek):
  6hhb-assembly1_A  TM=9.685E-01  e=3.660E-41  Dickeya dadantii 3937
  7f6q-assembly1_A  TM=7.601E-01  e=3.077E-16  Thermus thermophilus HB8
  7f6t-assembly1_A  TM=7.572E-01  e=3.077E-16  Thermus thermophilus HB8
  7f6s-assembly1_A  TM=7.247E-01  e=2.114E-15  Thermus thermophilus HB8
  6ivy-assembly1_A  TM=6.924E-01  e=2.245E-15  Pseudomonas aeruginosa PAO1

Sequence (690 aa):
MGANAAVSPSARWVEKRSLAQIYDAALTEGGVVTVWHGGDEPNQMDGLKAAFEDAFPGITLNLTIDLSKYHDGNIDKQLAQNDVYVDSVILQTLHDFPRWKKQGALLNYAPVGFERVFPSLKDRDATYYGYIGLGWQLVWNGEKLPGNAIQDFTDFLRPELKDKLVLTYPNDDDAILFAFDLIIKQYGDKWFEDLLNQKPRWVRGSATPAAIMADPESPYAASFTTMLGLGQAPSPFNVTFPRQGRHVTWAQTAAILKDAPHPEGAKLFHNFLLSRDFQAANGFWSVRSDVPAPAGQRSLISLPRSNPVEFRDFMADRASVERLRFWFEDRIGTAQGLTPLGDDLMGANAAVSPSARWVEKRSLAQIYDAALTEGGVVTVWHGGDEPNQMDGLKAAFEDAFPGITLNLTIDLSKYHDGNIDKQLAQNDVYVDSVILQTLHDFPRWKKQGALLNYAPVGFERVFPSLKDRDATYYGYIGLGWQLVWNGEKLPGNAIQDFTDFLRPELKDKLVLTYPNDDDAILFAFDLIIKQYGDKWFEDLLNQKPRWVRGSATPAAIMADPESPYAASFTTMLGLGQAPSPFNVTFPRQGRHVTWAQTAAILKDAPHPEGAKLFHNFLLSRDFQAANGFWSVRSDVPAPAGQRSLISLPRSNPVEFRDFMADRASVERLRFWFEDRIGTAQGLTPLGDDL

Solvent-accessible surface area (backbone atoms only — not comparable to full-atom values): 36480 Å² total; per-residue (Å²): 132,81,76,75,71,74,74,72,81,76,77,51,45,70,55,78,72,50,71,68,57,36,47,54,48,13,51,72,74,67,17,47,28,35,34,43,35,45,35,44,38,70,68,59,60,50,65,56,45,50,54,52,32,68,75,36,77,77,39,42,69,50,70,44,60,37,47,28,71,41,50,53,51,56,50,50,50,23,61,74,64,72,57,52,71,52,14,29,43,33,34,72,58,56,44,50,53,64,52,36,48,76,68,63,46,37,30,41,48,28,41,54,58,50,87,38,36,43,73,84,48,41,44,93,48,24,37,34,31,36,50,33,33,47,53,51,26,44,35,33,26,44,81,74,36,68,94,58,84,72,54,37,72,72,53,64,60,38,78,92,38,47,63,14,31,29,36,39,39,40,62,74,32,70,70,46,29,48,33,50,51,44,41,34,74,71,62,31,69,63,50,54,56,49,43,56,72,24,48,53,44,71,37,46,38,43,61,44,42,58,52,47,38,67,36,85,88,42,75,31,28,36,32,61,41,28,67,91,65,59,60,85,60,59,88,56,41,43,71,44,64,50,77,77,45,50,46,44,30,33,52,43,28,35,32,39,37,52,67,21,77,34,57,45,26,34,50,41,52,49,28,47,48,48,25,70,69,47,34,65,63,69,48,41,30,29,39,34,75,88,43,72,36,52,84,93,49,65,46,58,91,66,35,82,56,37,50,35,58,55,48,44,58,53,48,58,40,46,63,60,49,49,52,52,28,34,54,45,27,68,74,70,45,60,61,54,75,60,56,36,65,71,56,87,111,131,83,77,75,71,73,76,71,80,75,77,50,44,70,54,80,74,51,72,68,56,36,45,54,48,12,48,74,74,67,17,46,28,34,34,44,34,45,36,46,38,70,69,58,61,50,66,58,48,50,53,53,33,68,75,36,77,76,40,43,70,49,72,46,60,39,47,28,71,41,50,53,51,58,49,49,48,23,60,75,64,71,58,52,70,54,14,29,43,33,33,72,57,56,44,49,54,64,52,36,49,77,68,62,46,38,30,42,49,29,42,54,58,51,88,40,38,42,72,85,49,39,44,94,49,24,38,36,31,36,52,34,33,46,53,52,26,43,36,31,27,44,81,77,37,69,95,58,84,70,52,36,75,73,52,62,60,39,77,92,38,49,62,15,30,27,36,40,39,40,62,74,34,71,69,46,29,50,34,52,49,45,41,34,74,72,64,31,68,63,50,55,56,50,42,57,72,24,49,52,46,71,37,47,38,43,62,45,42,57,52,47,38,66,37,88,86,41,75,31,27,37,32,61,42,28,64,92,64,59,62,85,59,60,86,57,40,43,70,44,65,49,76,78,45,51,48,46,28,33,52,42,28,35,33,39,36,52,67,21,75,34,56,46,26,33,51,40,50,51,28,46,48,50,25,69,68,46,35,64,64,67,48,40,30,30,38,35,73,87,44,71,35,51,84,95,49,64,45,58,92,65,35,82,59,38,49,36,58,54,48,46,58,51,47,57,39,47,61,60,49,50,52,50,28,32,54,45,25,68,73,70,45,58,60,55,76,60,56,35,63,72,55,88,109

pLDDT: mean 95.26, std 10.3, range [26.36, 98.94]

Secondary structure (DSSP, 8-state):
----------PPEEP-S-HHHHHHHHHHHTSEEEEEEE-SSTTTTHHHHHHHHHHSTT-EEEEEEE-HHHHHHHHHHHHHHT-----EEEES-TTHHHHHHHTT-B--EE-TTGGGB-GGGB-TTSS-EEEEEEE-EEEEETTTSTT----SGGGGGSGGGTT-BEEE-GGG-HHHHHHHHHHHHHH-HHHHHHHHHT-PEEESSSSHHHHHHHSTT----EEEEE---SSPPPTTEEEE--SSS---EEEEEEEEBTT-S-HHHHHHHHHHHTSHHHHHHSSSB-SBTTSPPSTT---GGG-TT--HHHHHHHHH-HHHHHHHHHHHHHHH-SPPS--TTSS--/----------PPEEP-S-HHHHHHHHHHHTSEEEEEEE-SSTTTTHHHHHHHHHHSTT-EEEEEEE-HHHHHHHHHHHHHHT-----EEEES-TTHHHHHHHTT-B--EE-TTGGGB-GGGB-TTSS-EEEEEEE-EEEEETTTSTT----SGGGGGSGGGTT-BEEE-GGG-HHHHHHHHHHHHHH-HHHHHHHHHT-PEEESSSSHHHHHHHSTT----EEEEE---SSPPPTTEEEE--SSS---EEEEEEEEBTT-S-HHHHHHHHHHHTSHHHHHHSSSB-SBTTSPPSTT---GGG-TT--HHHHHHHHH-HHHHHHHHHHHHHHH-SPPS--TTSS--

Foldseek 3Di:
DPPPPPPPLPAFAEDDDDLVVLLVLLLVLPQEAEEEEEAQAACPCVVVQVVLCVVRPSHHYNYGYDHQVVVLVVQVVCVVVVNDAHFKYWHPLLLSQVVCVVVVFFHQYQAVQNVQFPPLQADPSRRKGFLFKDWWWKKWFCVLVPPQDDAALLSCLDPSQQVQAAEEQLLQDVQSVVFVVQQCVVPNPVSVVSNVRSVYHYAHGQVVRVVQCVPPVHNHTIYRSHDDFDDDDPPRMDIDHHPPTAIEMAGRMMTTTPVHSSNSSSSSSVNVSLPQVCQQVVRGAGSGNVHADPPPDHHPCPDPNYHRSVSSVSSNPVVVSNVSSVVSCVPPNDHDDDRSHPRPD/DPPPPPPPLPAFAEDDDDLVVLLVVLLVLPQEAEEEEEAQAACPCVVVQVVLCVVRPSHHYNYGYDHQVVVLVVQVVCVVVVNDAHFKYWHPLLLSQVVCVVVVFFHQYQAVQNVQFPPLQADPSRRKGFLFKDWWWKKWFCVLVPPQDDAALLSCLDPSQQVQAAEEQLLQDVQSVVFVVQQCVVPNPVSVVSNVRSVYHYAHGQVVRVVQCPPPVHNHTIYRSHDDFDDDDPPRMDIDHHPPTAIEMAGRMMTTTPVHSSNSSSSSSVNVSSPQVCQQPVRGAGSGNPHAGPPPDHHPCPDPNYHRSVSSVSSNPVVVSNVSSVVSCVPPNDHDDDRSHPRPD

Radius of gyration: 28.15 Å; Cα contacts (8 Å, |Δi|>4): 1361; chains: 2; bounding box: 60×76×70 Å

Organism: Fusarium solani (NCBI:txid169388)